Protein AF-A0A7C8EU82-F1 (afdb_monomer_lite)

Radius of gyration: 69.03 Å; chains: 1; bounding box: 132×36×191 Å

Secondary structure (DSSP, 8-state):
--PPPPEEEEE-S-HHHHHHHHHHTTTSEEEEES-HHHHHHHHHHS--SEEEE-S----S----SS---PPPHHHHHHHHHHHHHHHHHHHHHTT-HHHHHHHHHHHHHHHHHHHHHHHHHHHHHHHHHHHHHHHHHHHHHHHHHHHHHHHHHHHHHHHHHHHHHHHHHHHHHHHHHHHHHHHHHHHHHHHHHHHHHHHHHHHHHHHHHHHHHHHHHHHHHHHHHHHHHHHHHHHHHHHHHHTS-TTHHHHHHHHHHHHHHHHHHHHHHHHHHHHHHHHHHHHHHHHHHHHHHHHHHHHHHHHHHHHHHHHHHHHHHHHHHHHHHHHHHHHHHHHHHHHHHHHHHHHHHHHHHHHHHHHHHHHHHHHHHHHHHHHHHHHHHHHHHHHHHHHHHH--

Foldseek 3Di:
DDDAFAEEEEADLDVVVVVVVCVVSVSHRYHYDPDVVVVVVCVVVDPGPYYHYDPDDPDDDDDPPPDPDDDDPVVVVVLVVVLVVVVVVVCVVVPPPPVVVVVVVVVVVVVVVVVVVVVVLVVVLVVLVVVLVVLVVVLVVLVVVLVVLVVVVVVVVVVVVVVVVVVVVVVVVVVVVVVVVVVVVVVVVVVVVVLVVVVVVLVVVVVVLVVVVVVVVVVVVVVVVVVVVVVVVLVVVLVVLVVPPDVSVVVNVVSVVVVVVVVVVVVVVVVVVVVVVVVSVVVVVVSVVVVVVSVVVVVVVVVVVVVVVVVVVVVVVVVVVVVVVVVVVVVVVVVVVVVSVVVVVVSVVSVVVSVVSVVVSVVSVVVSVVSVVVVVVVVVVVVVVVVVVSVVSVDD

Structure (mmCIF, N/CA/C/O backbone):
data_AF-A0A7C8EU82-F1
#
_entry.id   AF-A0A7C8EU82-F1
#
loop_
_atom_site.group_PDB
_atom_site.id
_atom_site.type_symbol
_atom_site.label_atom_id
_atom_site.label_alt_id
_atom_site.label_comp_id
_atom_site.label_asym_id
_atom_site.label_entity_id
_atom_site.label_seq_id
_atom_site.pdbx_PDB_ins_code
_atom_site.Cartn_x
_atom_site.Cartn_y
_atom_site.Cartn_z
_atom_site.occupancy
_atom_site.B_iso_or_equiv
_atom_site.auth_seq_id
_atom_site.auth_comp_id
_atom_site.auth_asym_id
_atom_site.auth_atom_id
_atom_site.pdbx_PDB_model_num
ATOM 1 N N . MET A 1 1 ? 72.448 6.304 -34.245 1.00 46.31 1 MET A N 1
ATOM 2 C CA . MET A 1 1 ? 72.894 6.790 -35.569 1.00 46.31 1 MET A CA 1
ATOM 3 C C . MET A 1 1 ? 71.709 7.477 -36.222 1.00 46.31 1 MET A C 1
ATOM 5 O O . MET A 1 1 ? 70.679 6.833 -36.361 1.00 46.31 1 MET A O 1
ATOM 9 N N . ALA A 1 2 ? 71.791 8.776 -36.516 1.00 56.09 2 ALA A N 1
ATOM 10 C CA . ALA A 1 2 ? 70.694 9.478 -37.178 1.00 56.09 2 ALA A CA 1
ATOM 11 C C . ALA A 1 2 ? 70.583 8.969 -38.623 1.00 56.09 2 ALA A C 1
ATOM 13 O O . ALA A 1 2 ? 71.522 9.115 -39.404 1.00 56.09 2 ALA A O 1
ATOM 14 N N . THR A 1 3 ? 69.473 8.317 -38.966 1.00 69.75 3 THR A N 1
ATOM 15 C CA . THR A 1 3 ? 69.197 7.878 -40.338 1.00 69.75 3 THR A CA 1
ATOM 16 C C . THR A 1 3 ? 69.047 9.108 -41.225 1.00 69.75 3 THR A C 1
ATOM 18 O O . THR A 1 3 ? 68.186 9.954 -40.970 1.00 69.75 3 THR A O 1
ATOM 21 N N . LYS A 1 4 ? 69.901 9.226 -42.247 1.00 81.94 4 LYS A N 1
ATOM 22 C CA . LYS A 1 4 ? 69.849 10.307 -43.238 1.00 81.94 4 LYS A CA 1
ATOM 23 C C . LYS A 1 4 ? 68.457 10.315 -43.881 1.00 81.94 4 LYS A C 1
ATOM 25 O O . LYS A 1 4 ? 68.025 9.289 -44.402 1.00 81.94 4 LYS A O 1
ATOM 30 N N . ARG A 1 5 ? 67.740 11.442 -43.808 1.00 88.38 5 ARG A N 1
ATOM 31 C CA . ARG A 1 5 ? 66.439 11.584 -44.477 1.00 88.38 5 ARG A CA 1
ATOM 32 C C . ARG A 1 5 ? 66.660 11.545 -45.987 1.00 88.38 5 ARG A C 1
ATOM 34 O O . ARG A 1 5 ? 67.552 12.229 -46.484 1.00 88.38 5 ARG A O 1
ATOM 41 N N . GLN A 1 6 ? 65.877 10.723 -46.680 1.00 94.69 6 GLN A N 1
ATOM 42 C CA . GLN A 1 6 ? 65.916 10.641 -48.139 1.00 94.69 6 GLN A CA 1
ATOM 43 C C . GLN A 1 6 ? 65.420 11.965 -48.732 1.00 94.69 6 GLN A C 1
ATOM 45 O O . GLN A 1 6 ? 64.447 12.539 -48.229 1.00 94.69 6 GLN A O 1
ATOM 50 N N . LYS A 1 7 ? 66.113 12.445 -49.765 1.00 95.00 7 LYS A N 1
ATOM 51 C CA . LYS A 1 7 ? 65.847 13.704 -50.460 1.00 95.00 7 LYS A CA 1
ATOM 52 C C . LYS A 1 7 ? 64.912 13.473 -51.640 1.00 95.00 7 LYS A C 1
ATOM 54 O O . LYS A 1 7 ? 65.220 12.671 -52.520 1.00 95.00 7 LYS A O 1
ATOM 59 N N . ILE A 1 8 ? 63.804 14.203 -51.692 1.00 94.12 8 ILE A N 1
ATOM 60 C CA . ILE A 1 8 ? 62.806 14.113 -52.762 1.00 94.12 8 ILE A CA 1
ATOM 61 C C . ILE A 1 8 ? 62.670 15.475 -53.443 1.00 94.12 8 ILE A C 1
ATOM 63 O O . ILE A 1 8 ? 62.454 16.478 -52.768 1.00 94.12 8 ILE A O 1
ATOM 67 N N . LEU A 1 9 ? 62.752 15.510 -54.773 1.00 93.38 9 LEU A N 1
ATOM 68 C CA . LEU A 1 9 ? 62.443 16.695 -55.576 1.00 93.38 9 LEU A CA 1
ATOM 69 C C . LEU A 1 9 ? 61.036 16.568 -56.161 1.00 93.38 9 LEU A C 1
ATOM 71 O O . LEU A 1 9 ? 60.733 15.564 -56.796 1.00 93.38 9 LEU A O 1
ATOM 75 N N . ILE A 1 10 ? 60.190 17.579 -55.982 1.00 93.12 10 ILE A N 1
ATOM 76 C CA . ILE A 1 10 ? 58.861 17.659 -56.601 1.00 93.12 10 ILE A CA 1
ATOM 77 C C . ILE A 1 10 ? 58.843 18.823 -57.590 1.00 93.12 10 ILE A C 1
ATOM 79 O O . ILE A 1 10 ? 59.092 19.960 -57.195 1.00 93.12 10 ILE A O 1
ATOM 83 N N . ALA A 1 11 ? 58.529 18.548 -58.851 1.00 90.38 11 ALA A N 1
ATOM 84 C CA . ALA A 1 11 ? 58.370 19.539 -59.907 1.00 90.38 11 ALA A CA 1
ATOM 85 C C . ALA A 1 11 ? 56.926 19.535 -60.420 1.00 90.38 11 ALA A C 1
ATOM 87 O O . ALA A 1 11 ? 56.568 18.691 -61.237 1.00 90.38 11 ALA A O 1
ATOM 88 N N . ASP A 1 12 ? 56.087 20.437 -59.920 1.00 89.00 12 ASP A N 1
ATOM 89 C CA . ASP A 1 12 ? 54.677 20.553 -60.321 1.00 89.00 12 ASP A CA 1
ATOM 90 C C . ASP A 1 12 ? 54.283 22.036 -60.265 1.00 89.00 12 ASP A C 1
ATOM 92 O O . ASP A 1 12 ? 54.701 22.755 -59.357 1.00 89.00 12 ASP A O 1
ATOM 96 N N . ASN A 1 13 ? 53.531 22.530 -61.248 1.00 87.00 13 ASN A N 1
ATOM 97 C CA . ASN A 1 13 ? 53.173 23.950 -61.306 1.00 87.00 13 ASN A CA 1
ATOM 98 C C . ASN A 1 13 ? 51.888 24.277 -60.522 1.00 87.00 13 ASN A C 1
ATOM 100 O O . ASN A 1 13 ? 51.498 25.445 -60.439 1.00 87.00 13 ASN A O 1
ATOM 104 N N . ARG A 1 14 ? 51.246 23.271 -59.912 1.00 87.94 14 ARG A N 1
ATOM 105 C CA . ARG A 1 14 ? 50.005 23.410 -59.150 1.00 87.94 14 ARG A CA 1
ATOM 106 C C . ARG A 1 14 ? 50.288 23.427 -57.638 1.00 87.94 14 ARG A C 1
ATOM 108 O O . ARG A 1 14 ? 50.715 22.423 -57.056 1.00 87.94 14 ARG A O 1
ATOM 115 N N . PRO A 1 15 ? 50.060 24.566 -56.955 1.00 86.81 15 PRO A N 1
ATOM 116 C CA . PRO A 1 15 ? 50.438 24.737 -55.551 1.00 86.81 15 PRO A CA 1
ATOM 117 C C . PRO A 1 15 ? 49.634 23.858 -54.579 1.00 86.81 15 PRO A C 1
ATOM 119 O O . PRO A 1 15 ? 50.146 23.497 -53.519 1.00 86.81 15 PRO A O 1
ATOM 122 N N . ASP A 1 16 ? 48.402 23.480 -54.929 1.00 86.06 16 ASP A N 1
ATOM 123 C CA . ASP A 1 16 ? 47.558 22.552 -54.168 1.00 86.06 16 ASP A CA 1
ATOM 124 C C . ASP A 1 16 ? 48.150 21.135 -54.144 1.00 86.06 16 ASP A C 1
ATOM 126 O O . ASP A 1 16 ? 48.227 20.513 -53.080 1.00 86.06 16 ASP A O 1
ATOM 130 N N . VAL A 1 17 ? 48.659 20.660 -55.284 1.00 85.00 17 VAL A N 1
ATOM 131 C CA . VAL A 1 17 ? 49.322 19.352 -55.396 1.00 85.00 17 VAL A CA 1
ATOM 132 C C . VAL A 1 17 ? 50.650 19.343 -54.655 1.00 85.00 17 VAL A C 1
ATOM 134 O O . VAL A 1 17 ? 50.905 18.419 -53.878 1.00 85.00 17 VAL A O 1
ATOM 137 N N . ILE A 1 18 ? 51.461 20.397 -54.799 1.00 91.88 18 ILE A N 1
ATOM 138 C CA . ILE A 1 18 ? 52.677 20.566 -53.990 1.00 91.88 18 ILE A CA 1
ATOM 139 C C . ILE A 1 18 ? 52.339 20.523 -52.492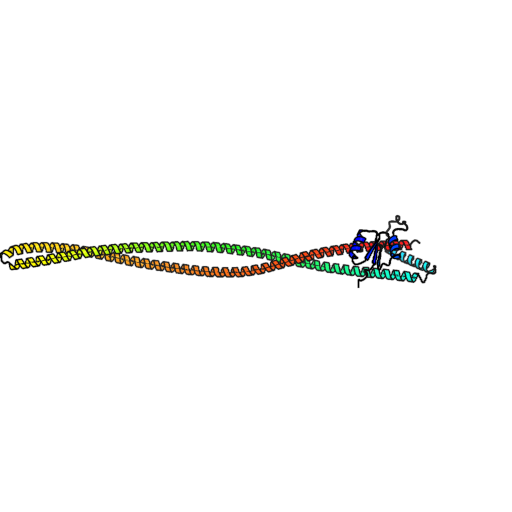 1.00 91.88 18 ILE A C 1
ATOM 141 O O . ILE A 1 18 ? 53.033 19.854 -51.723 1.00 91.88 18 ILE A O 1
ATOM 145 N N . GLY A 1 19 ? 51.274 21.209 -52.063 1.00 88.12 19 GLY A N 1
ATOM 146 C CA . GLY A 1 19 ? 50.834 21.237 -50.667 1.00 88.12 19 GLY A CA 1
ATOM 147 C C . GLY A 1 19 ? 50.430 19.859 -50.137 1.00 88.12 19 GLY A C 1
ATOM 148 O O . GLY A 1 19 ? 50.889 19.448 -49.065 1.00 88.12 19 GLY A O 1
ATOM 149 N N . ALA A 1 20 ? 49.622 19.117 -50.898 1.00 88.31 20 ALA A N 1
ATOM 150 C CA . ALA A 1 20 ? 49.201 17.764 -50.545 1.00 88.31 20 ALA A CA 1
ATOM 151 C C . ALA A 1 20 ? 50.394 16.795 -50.474 1.00 88.31 20 ALA A C 1
ATOM 153 O O . ALA A 1 20 ? 50.559 16.087 -49.475 1.00 88.31 20 ALA A O 1
ATOM 154 N N . LEU A 1 21 ? 51.276 16.818 -51.480 1.00 84.44 21 LEU A N 1
ATOM 155 C CA . LEU A 1 21 ? 52.457 15.957 -51.527 1.00 84.44 21 LEU A CA 1
ATOM 156 C C . LEU A 1 21 ? 53.451 16.278 -50.408 1.00 84.44 21 LEU A C 1
ATOM 158 O O . LEU A 1 21 ? 53.947 15.351 -49.772 1.00 84.44 21 LEU A O 1
ATOM 162 N N . LYS A 1 22 ? 53.692 17.557 -50.084 1.00 92.56 22 LYS A N 1
ATOM 163 C CA . LYS A 1 22 ? 54.517 17.942 -48.923 1.00 92.56 22 LYS A CA 1
ATOM 164 C C . LYS A 1 22 ? 53.968 17.378 -47.615 1.00 92.56 22 LYS A C 1
ATOM 166 O O . LYS A 1 22 ? 54.742 16.938 -46.769 1.00 92.56 22 LYS A O 1
ATOM 171 N N . LYS A 1 23 ? 52.642 17.374 -47.436 1.00 90.31 23 LYS A N 1
ATOM 172 C CA . LYS A 1 23 ? 52.003 16.838 -46.226 1.00 90.31 23 LYS A CA 1
ATOM 173 C C . LYS A 1 23 ? 52.177 15.319 -46.124 1.00 90.31 23 LYS A C 1
ATOM 175 O O . LYS A 1 23 ? 52.580 14.826 -45.070 1.00 90.31 23 LYS A O 1
ATOM 180 N N . ILE A 1 24 ? 51.935 14.598 -47.222 1.00 91.00 24 ILE A N 1
ATOM 181 C CA . ILE A 1 24 ? 52.096 13.135 -47.308 1.00 91.00 24 ILE A CA 1
ATOM 182 C C . ILE A 1 24 ? 53.568 12.731 -47.122 1.00 91.00 24 ILE A C 1
ATOM 184 O O . ILE A 1 24 ? 53.872 11.777 -46.408 1.00 91.00 24 ILE A O 1
ATOM 188 N N . LEU A 1 25 ? 54.493 13.488 -47.715 1.00 91.31 25 LEU A N 1
ATOM 189 C CA . LEU A 1 25 ? 55.934 13.223 -47.706 1.00 91.31 25 LEU A CA 1
ATOM 190 C C . LEU A 1 25 ? 56.682 13.956 -46.581 1.00 91.31 25 LEU A C 1
ATOM 192 O O . LEU A 1 25 ? 57.905 14.045 -46.615 1.00 91.31 25 LEU A O 1
ATOM 196 N N . SER A 1 26 ? 55.979 14.427 -45.547 1.00 93.44 26 SER A N 1
ATOM 197 C CA . SER A 1 26 ? 56.535 15.235 -44.443 1.00 93.44 26 SER A CA 1
ATOM 198 C C . SER A 1 26 ? 57.660 14.563 -43.637 1.00 93.44 26 SER A C 1
ATOM 200 O O . SER A 1 26 ? 58.399 15.230 -42.912 1.00 93.44 26 SER A O 1
ATOM 202 N N . ARG A 1 27 ? 57.822 13.242 -43.773 1.00 92.69 27 ARG A N 1
ATOM 203 C CA . ARG A 1 27 ? 58.920 12.461 -43.176 1.00 92.69 27 ARG A CA 1
ATOM 204 C C . ARG A 1 27 ? 60.232 12.489 -43.980 1.00 92.69 27 ARG A C 1
ATOM 206 O O . ARG A 1 27 ? 61.252 12.027 -43.469 1.00 92.69 27 ARG A O 1
ATOM 213 N N . TYR A 1 28 ? 60.209 13.011 -45.205 1.00 95.38 28 TYR A N 1
ATOM 214 C CA . TYR A 1 28 ? 61.350 13.118 -46.121 1.00 95.38 28 TYR A CA 1
ATOM 215 C C . TYR A 1 28 ? 61.882 14.556 -46.193 1.00 95.38 28 TYR A C 1
ATOM 217 O O . TYR A 1 28 ? 61.247 15.485 -45.695 1.00 95.38 28 TYR A O 1
ATOM 225 N N . ASP A 1 29 ? 63.061 14.743 -46.786 1.00 95.69 29 ASP A N 1
ATOM 226 C CA . ASP A 1 29 ? 63.602 16.072 -47.091 1.00 95.69 29 ASP A CA 1
ATOM 227 C C . ASP A 1 29 ? 63.128 16.487 -48.490 1.00 95.69 29 ASP A C 1
ATOM 229 O O . ASP A 1 29 ? 63.603 15.956 -49.492 1.00 95.69 29 ASP A O 1
ATOM 233 N N . VAL A 1 30 ? 62.101 17.337 -48.557 1.00 95.62 30 VAL A N 1
ATOM 234 C CA . VAL A 1 30 ? 61.355 17.607 -49.795 1.00 95.62 30 VAL A CA 1
ATOM 235 C C . VAL A 1 30 ? 61.688 18.994 -50.345 1.00 95.62 30 VAL A C 1
ATOM 237 O O . VAL A 1 30 ? 61.287 20.009 -49.771 1.00 95.62 30 VAL A O 1
ATOM 240 N N . THR A 1 31 ? 62.322 19.030 -51.515 1.00 96.88 31 THR A N 1
ATOM 241 C CA . THR A 1 31 ? 62.538 20.243 -52.315 1.00 96.88 31 THR A CA 1
ATOM 242 C C . THR A 1 31 ? 61.445 20.347 -53.367 1.00 96.88 31 THR A C 1
ATOM 244 O O . THR A 1 31 ? 61.112 19.358 -54.014 1.00 96.88 31 THR A O 1
ATOM 247 N N . THR A 1 32 ? 60.865 21.532 -53.558 1.00 95.31 32 THR A N 1
ATOM 248 C CA . THR A 1 32 ? 59.778 21.725 -54.529 1.00 95.31 32 THR A CA 1
ATOM 249 C C . THR A 1 32 ? 60.057 22.889 -55.449 1.00 95.31 32 THR A C 1
ATOM 251 O O . THR A 1 32 ? 60.402 23.964 -54.964 1.00 95.31 32 THR A O 1
ATOM 254 N N . VAL A 1 33 ? 59.831 22.691 -56.740 1.00 94.44 33 VAL A N 1
ATOM 255 C CA . VAL A 1 33 ? 59.974 23.705 -57.783 1.00 94.44 33 VAL A CA 1
ATOM 256 C C . VAL A 1 33 ? 58.750 23.695 -58.688 1.00 94.44 33 VAL A C 1
ATOM 258 O O . VAL A 1 33 ? 58.125 22.656 -58.880 1.00 94.44 33 VAL A O 1
ATOM 261 N N . ALA A 1 34 ? 58.390 24.860 -59.219 1.00 86.25 34 ALA A N 1
ATOM 262 C CA . ALA A 1 34 ? 57.261 24.990 -60.141 1.00 86.25 34 ALA A CA 1
ATOM 263 C C . ALA A 1 34 ? 57.693 24.931 -61.616 1.00 86.25 34 ALA A C 1
ATOM 265 O O . ALA A 1 34 ? 56.876 24.619 -62.479 1.00 86.25 34 ALA A O 1
ATOM 266 N N . ASP A 1 35 ? 58.967 25.219 -61.903 1.00 80.62 35 ASP A N 1
ATOM 267 C CA . ASP A 1 35 ? 59.529 25.221 -63.253 1.00 80.62 35 ASP A CA 1
ATOM 268 C C . ASP A 1 35 ? 60.277 23.900 -63.544 1.00 80.62 35 ASP A C 1
ATOM 270 O O . ASP A 1 35 ? 61.235 23.563 -62.835 1.00 80.62 35 ASP A O 1
ATOM 274 N N . PRO A 1 36 ? 59.890 23.140 -64.586 1.00 76.56 36 PRO A N 1
ATOM 275 C CA . PRO A 1 36 ? 60.590 21.919 -64.980 1.00 76.56 36 PRO A CA 1
ATOM 276 C C . PRO A 1 36 ? 62.050 22.150 -65.408 1.00 76.56 36 PRO A C 1
ATOM 278 O O . PRO A 1 36 ? 62.880 21.256 -65.221 1.00 76.56 36 PRO A O 1
ATOM 281 N N . HIS A 1 37 ? 62.413 23.330 -65.924 1.00 77.50 37 HIS A N 1
ATOM 282 C CA . HIS A 1 37 ? 63.813 23.639 -66.243 1.00 77.50 37 HIS A CA 1
ATOM 283 C C . HIS A 1 37 ? 64.654 23.803 -64.976 1.00 77.50 37 HIS A C 1
ATOM 285 O O . HIS A 1 37 ? 65.788 23.320 -64.902 1.00 77.50 37 HIS A O 1
ATOM 291 N N . GLU A 1 38 ? 64.083 24.431 -63.951 1.00 81.25 38 GLU A N 1
ATOM 292 C CA . GLU A 1 38 ? 64.711 24.530 -62.640 1.00 81.25 38 GLU A CA 1
ATOM 293 C C . GLU A 1 38 ? 64.829 23.155 -61.973 1.00 81.25 38 GLU A C 1
ATOM 295 O O . GLU A 1 38 ? 65.877 22.845 -61.406 1.00 81.25 38 GLU A O 1
ATOM 300 N N . ALA A 1 39 ? 63.818 22.294 -62.116 1.00 84.50 39 ALA A N 1
ATOM 301 C CA . ALA A 1 39 ? 63.864 20.916 -61.630 1.00 84.50 39 ALA A CA 1
ATOM 302 C C . ALA A 1 39 ? 65.009 20.115 -62.254 1.00 84.50 39 ALA A C 1
ATOM 304 O O . ALA A 1 39 ? 65.775 19.475 -61.535 1.00 84.50 39 ALA A O 1
ATOM 305 N N . ALA A 1 40 ? 65.162 20.184 -63.580 1.00 75.19 40 ALA A N 1
ATOM 306 C CA . ALA A 1 40 ? 66.249 19.518 -64.290 1.00 75.19 40 ALA A CA 1
ATOM 307 C C . ALA A 1 40 ? 67.622 20.056 -63.856 1.00 75.19 40 ALA A C 1
ATOM 309 O O . ALA A 1 40 ? 68.556 19.282 -63.637 1.00 75.19 40 ALA A O 1
ATOM 310 N N . ARG A 1 41 ? 67.738 21.377 -63.664 1.00 83.56 41 ARG A N 1
ATOM 311 C CA . ARG A 1 41 ? 68.961 22.011 -63.157 1.00 83.56 41 ARG A CA 1
ATOM 312 C C . ARG A 1 41 ? 69.297 21.541 -61.739 1.00 83.56 41 ARG A C 1
ATOM 314 O O . ARG A 1 41 ? 70.448 21.200 -61.485 1.00 83.56 41 ARG A O 1
ATOM 321 N N . LEU A 1 42 ? 68.322 21.501 -60.830 1.00 84.06 42 LEU A N 1
ATOM 322 C CA . LEU A 1 42 ? 68.521 21.045 -59.450 1.00 84.06 42 LEU A CA 1
ATOM 323 C C . LEU A 1 42 ? 68.856 19.557 -59.384 1.00 84.06 42 LEU A C 1
ATOM 325 O O . LEU A 1 42 ? 69.777 19.186 -58.666 1.00 84.06 42 LEU A O 1
ATOM 329 N N . ALA A 1 43 ? 68.176 18.718 -60.167 1.00 79.69 43 ALA A N 1
ATOM 330 C CA . ALA A 1 43 ? 68.469 17.288 -60.247 1.00 79.69 43 ALA A CA 1
ATOM 331 C C . ALA A 1 43 ? 69.879 16.995 -60.793 1.00 79.69 43 ALA A C 1
ATOM 333 O O . ALA A 1 43 ? 70.459 15.963 -60.471 1.00 79.69 43 ALA A O 1
ATOM 334 N N . ALA A 1 44 ? 70.443 17.900 -61.602 1.00 80.62 44 ALA A N 1
ATOM 335 C CA . ALA A 1 44 ? 71.824 17.810 -62.073 1.00 80.62 44 ALA A CA 1
ATOM 336 C C . ALA A 1 44 ? 72.856 18.355 -61.064 1.00 80.62 44 ALA A C 1
ATOM 338 O O . ALA A 1 44 ? 74.018 17.957 -61.108 1.00 80.62 44 ALA A O 1
ATOM 339 N N . GLN A 1 45 ? 72.459 19.280 -60.181 1.00 84.75 45 GLN A N 1
ATOM 340 C CA . GLN A 1 45 ? 73.342 19.918 -59.193 1.00 84.75 45 GLN A CA 1
ATOM 341 C C . GLN A 1 45 ? 73.371 19.184 -57.846 1.00 84.75 45 GLN A C 1
ATOM 343 O O . GLN A 1 45 ? 74.390 19.204 -57.156 1.00 84.75 45 GLN A O 1
ATOM 348 N N . GLU A 1 46 ? 72.274 18.528 -57.475 1.00 89.69 46 GLU A N 1
ATOM 349 C CA . GLU A 1 46 ? 72.119 17.805 -56.217 1.00 89.69 46 GLU A CA 1
ATOM 350 C C . GLU A 1 46 ? 71.664 16.361 -56.450 1.00 89.69 46 GLU A C 1
ATOM 352 O O . GLU A 1 46 ? 70.863 16.071 -57.333 1.00 89.69 46 GLU A O 1
ATOM 357 N N . ALA A 1 47 ? 72.134 15.442 -55.603 1.00 85.31 47 ALA A N 1
ATOM 358 C CA . ALA A 1 47 ? 71.660 14.062 -55.608 1.00 85.31 47 ALA A CA 1
ATOM 359 C C . ALA A 1 47 ? 70.332 13.951 -54.838 1.00 85.31 47 ALA A C 1
ATOM 361 O O . ALA A 1 47 ? 70.316 14.045 -53.605 1.00 85.31 47 ALA A O 1
ATOM 362 N N . PHE A 1 48 ? 69.238 13.733 -55.569 1.00 90.44 48 PHE A N 1
ATOM 363 C CA . PHE A 1 48 ? 67.930 13.368 -55.021 1.00 90.44 48 PHE A CA 1
ATOM 364 C C . PHE A 1 48 ? 67.721 11.853 -55.109 1.00 90.44 48 PHE A C 1
ATOM 366 O O . PHE A 1 48 ? 68.080 11.232 -56.106 1.00 90.44 48 PHE A O 1
ATOM 373 N N . ASP A 1 49 ? 67.112 11.264 -54.080 1.00 88.38 49 ASP A N 1
ATOM 374 C CA . ASP A 1 49 ? 66.776 9.836 -54.048 1.00 88.38 49 ASP A CA 1
ATOM 375 C C . ASP A 1 49 ? 65.525 9.529 -54.894 1.00 88.38 49 ASP A C 1
ATOM 377 O O . ASP A 1 49 ? 65.349 8.410 -55.374 1.00 88.38 49 ASP A O 1
ATOM 381 N N . LEU A 1 50 ? 64.648 10.524 -55.081 1.00 79.38 50 LEU A N 1
ATOM 382 C CA . LEU A 1 50 ? 63.433 10.429 -55.888 1.00 79.38 50 LEU A CA 1
ATOM 383 C C . LEU A 1 50 ? 63.080 11.795 -56.493 1.00 79.38 50 LEU A C 1
ATOM 385 O O . LEU A 1 50 ? 63.079 12.805 -55.790 1.00 79.38 50 LEU A O 1
ATOM 389 N N . VAL A 1 51 ? 62.720 11.819 -57.778 1.00 83.56 51 VAL A N 1
ATOM 390 C CA . VAL A 1 51 ? 62.194 13.012 -58.456 1.00 83.56 51 VAL A CA 1
ATOM 391 C C . VAL A 1 51 ? 60.764 12.733 -58.919 1.00 83.56 51 VAL A C 1
ATOM 393 O O . VAL A 1 51 ? 60.522 11.813 -59.696 1.00 83.56 51 VAL A O 1
ATOM 396 N N . ILE A 1 52 ? 59.814 13.526 -58.431 1.00 82.88 52 ILE A N 1
ATOM 397 C CA . ILE A 1 52 ? 58.392 13.479 -58.774 1.00 82.88 52 ILE A CA 1
ATOM 398 C C . ILE A 1 52 ? 58.119 14.684 -59.672 1.00 82.88 52 ILE A C 1
ATOM 400 O O . ILE A 1 52 ? 58.149 15.811 -59.195 1.00 82.88 52 ILE A O 1
ATOM 404 N N . THR A 1 53 ? 57.878 14.476 -60.965 1.00 84.19 53 THR A N 1
ATOM 405 C CA . THR A 1 53 ? 57.591 15.577 -61.902 1.00 84.19 53 THR A CA 1
ATOM 406 C C . THR A 1 53 ? 56.193 15.448 -62.491 1.00 84.19 53 THR A C 1
ATOM 408 O O . THR A 1 53 ? 55.711 14.339 -62.734 1.00 84.19 53 THR A O 1
ATOM 411 N N . GLU A 1 54 ? 55.531 16.576 -62.734 1.00 78.56 54 GLU A N 1
ATOM 412 C CA . GLU A 1 54 ? 54.352 16.617 -63.582 1.00 78.56 54 GLU A CA 1
ATOM 413 C C . GLU A 1 54 ? 54.785 16.405 -65.038 1.00 78.56 54 GLU A C 1
ATOM 415 O O . GLU A 1 54 ? 55.535 17.189 -65.608 1.00 78.56 54 GLU A O 1
ATOM 420 N N . TYR A 1 55 ? 54.309 15.319 -65.648 1.00 48.78 55 TYR A N 1
ATOM 421 C CA . TYR A 1 55 ? 54.747 14.838 -66.964 1.00 48.78 55 TYR A CA 1
ATOM 422 C C . TYR A 1 55 ? 54.307 15.737 -68.154 1.00 48.78 55 TYR A C 1
ATOM 424 O O . TYR A 1 55 ? 54.350 15.324 -69.306 1.00 48.78 55 TYR A O 1
ATOM 432 N N . VAL A 1 56 ? 53.879 16.984 -67.932 1.00 44.50 56 VAL A N 1
ATOM 433 C CA . VAL A 1 56 ? 53.510 17.906 -69.021 1.00 44.50 56 VAL A CA 1
ATOM 434 C C . VAL A 1 56 ? 54.508 19.058 -69.072 1.00 44.50 56 VAL A C 1
ATOM 436 O O . VAL A 1 56 ? 54.426 19.988 -68.279 1.00 44.50 56 VAL A O 1
ATOM 439 N N . ILE A 1 57 ? 55.423 19.008 -70.044 1.00 35.41 57 ILE A N 1
ATOM 440 C CA . ILE A 1 57 ? 56.232 20.152 -70.489 1.00 35.41 57 ILE A CA 1
ATOM 441 C C . ILE A 1 57 ? 55.501 20.770 -71.697 1.00 35.41 57 ILE A C 1
ATOM 443 O O . ILE A 1 57 ? 55.520 20.177 -72.777 1.00 35.41 57 ILE A O 1
ATOM 447 N N . PRO A 1 58 ? 54.805 21.916 -71.561 1.00 37.00 58 PRO A N 1
ATOM 448 C CA . PRO A 1 58 ? 54.104 22.548 -72.669 1.00 37.00 58 PRO A CA 1
ATOM 449 C C . PRO A 1 58 ? 55.037 23.531 -73.381 1.00 37.00 58 PRO A C 1
ATOM 451 O O . PRO A 1 58 ? 55.044 24.716 -73.058 1.00 37.00 58 PRO A O 1
ATOM 454 N N . SER A 1 59 ? 55.828 23.065 -74.349 1.00 33.66 59 SER A N 1
ATOM 455 C CA . SER A 1 59 ? 56.614 23.991 -75.180 1.00 33.66 59 SER A CA 1
ATOM 456 C C . SER A 1 59 ? 57.182 23.397 -76.473 1.00 33.66 59 SER A C 1
ATOM 458 O O . SER A 1 59 ? 58.311 23.717 -76.810 1.00 33.66 59 SER A O 1
ATOM 460 N N . VAL A 1 60 ? 56.417 22.627 -77.267 1.00 34.75 60 VAL A N 1
ATOM 461 C CA . VAL A 1 60 ? 56.648 22.587 -78.733 1.00 34.75 60 VAL A CA 1
ATOM 462 C C . VAL A 1 60 ? 55.359 22.280 -79.522 1.00 34.75 60 VAL A C 1
ATOM 464 O O . VAL A 1 60 ? 54.759 21.225 -79.370 1.00 34.75 60 VAL A O 1
ATOM 467 N N . SER A 1 61 ? 55.016 23.224 -80.407 1.00 30.97 61 SER A N 1
ATOM 468 C CA . SER A 1 61 ? 54.127 23.175 -81.582 1.00 30.97 61 SER A CA 1
ATOM 469 C C . SER A 1 61 ? 52.608 23.015 -81.401 1.00 30.97 61 SER A C 1
ATOM 471 O O . SER A 1 61 ? 52.067 21.935 -81.172 1.00 30.97 61 SER A O 1
ATOM 473 N N . GLY A 1 62 ? 51.899 24.127 -81.624 1.00 35.53 62 GLY A N 1
ATOM 474 C CA . GLY A 1 62 ? 50.478 24.132 -81.945 1.00 35.53 62 GLY A CA 1
ATOM 475 C C . GLY A 1 62 ? 50.254 23.843 -83.426 1.00 35.53 62 GLY A C 1
ATOM 476 O O . GLY A 1 62 ? 50.811 24.544 -84.261 1.00 35.53 62 GLY A O 1
ATOM 477 N N . ILE A 1 63 ? 49.420 22.848 -83.748 1.00 31.59 63 ILE A N 1
ATOM 478 C CA . ILE A 1 63 ? 48.832 22.702 -85.093 1.00 31.59 63 ILE A CA 1
ATOM 479 C C . ILE A 1 63 ? 47.520 21.893 -85.153 1.00 31.59 63 ILE A C 1
ATOM 481 O O . ILE A 1 63 ? 47.055 21.578 -86.235 1.00 31.59 63 ILE A O 1
ATOM 485 N N . GLU A 1 64 ? 46.811 21.617 -84.052 1.00 35.47 64 GLU A N 1
ATOM 486 C CA . GLU A 1 64 ? 45.578 20.800 -84.148 1.00 35.47 64 GLU A CA 1
ATOM 487 C C . GLU A 1 64 ? 44.343 21.433 -83.517 1.00 35.47 64 GLU A C 1
ATOM 489 O O . GLU A 1 64 ? 43.660 20.851 -82.681 1.00 35.47 64 GLU A O 1
ATOM 494 N N . SER A 1 65 ? 44.026 22.636 -83.994 1.00 33.31 65 SER A N 1
ATOM 495 C CA . SER A 1 65 ? 42.719 23.268 -83.794 1.00 33.31 65 SER A CA 1
ATOM 496 C C . SER A 1 65 ? 41.753 23.067 -84.983 1.00 33.31 65 SER A C 1
ATOM 498 O O . SER A 1 65 ? 40.758 23.783 -85.051 1.00 33.31 65 SER A O 1
ATOM 500 N N . ILE A 1 66 ? 42.003 22.165 -85.951 1.00 34.09 66 ILE A N 1
ATOM 501 C CA . ILE A 1 66 ? 41.340 22.285 -87.274 1.00 34.09 66 ILE A CA 1
ATOM 502 C C . ILE A 1 66 ? 40.386 21.146 -87.684 1.00 34.09 66 ILE A C 1
ATOM 504 O O . ILE A 1 66 ? 39.521 21.386 -88.521 1.00 34.09 66 ILE A O 1
ATOM 508 N N . THR A 1 67 ? 40.393 19.948 -87.099 1.00 40.41 67 THR A N 1
ATOM 509 C CA . THR A 1 67 ? 39.510 18.872 -87.608 1.00 40.41 67 THR A CA 1
ATOM 510 C C . THR A 1 67 ? 38.796 18.121 -86.492 1.00 40.41 67 THR A C 1
ATOM 512 O O . THR A 1 67 ? 39.191 17.042 -86.070 1.00 40.41 67 THR A O 1
ATOM 515 N N . GLY A 1 68 ? 37.688 18.690 -86.014 1.00 36.25 68 GLY A N 1
ATOM 516 C CA . GLY A 1 68 ? 36.793 18.082 -85.023 1.00 36.25 68 GLY A CA 1
ATOM 517 C C . GLY A 1 68 ? 36.079 16.812 -85.510 1.00 36.25 68 GLY A C 1
ATOM 518 O O . GLY A 1 68 ? 34.860 16.811 -85.672 1.00 36.25 68 GLY A O 1
ATOM 519 N N . LYS A 1 69 ? 36.814 15.716 -85.715 1.00 36.69 69 LYS A N 1
ATOM 520 C CA . LYS A 1 69 ? 36.273 14.362 -85.884 1.00 36.69 69 LYS A CA 1
ATOM 521 C C . LYS A 1 69 ? 37.071 13.376 -85.038 1.00 36.69 69 LYS A C 1
ATOM 523 O O . LYS A 1 69 ? 38.281 13.260 -85.175 1.00 36.69 69 LYS A O 1
ATOM 528 N N . LYS A 1 70 ? 36.361 12.661 -84.166 1.00 40.66 70 LYS A N 1
ATOM 529 C CA . LYS A 1 70 ? 36.892 11.551 -83.370 1.00 40.66 70 LYS A CA 1
ATOM 530 C C . LYS A 1 70 ? 37.027 10.331 -84.302 1.00 40.66 70 LYS A C 1
ATOM 532 O O . LYS A 1 70 ? 36.004 9.951 -84.876 1.00 40.66 70 LYS A O 1
ATOM 537 N N . PRO A 1 71 ? 38.218 9.739 -84.496 1.00 43.34 71 PRO A N 1
ATOM 538 C CA . PRO A 1 71 ? 38.343 8.521 -85.290 1.00 43.34 71 PRO A CA 1
ATOM 539 C C . PRO A 1 71 ? 37.678 7.351 -84.555 1.00 43.34 71 PRO A C 1
ATOM 541 O O . PRO A 1 71 ? 37.675 7.291 -83.322 1.00 43.34 71 PRO A O 1
ATOM 544 N N . SER A 1 72 ? 37.064 6.446 -85.314 1.00 48.56 72 SER A N 1
ATOM 545 C CA . SER A 1 72 ? 36.435 5.241 -84.764 1.00 48.56 72 SER A CA 1
ATOM 546 C C . SER A 1 72 ? 37.504 4.217 -84.348 1.00 48.56 72 SER A C 1
ATOM 548 O O . SER A 1 72 ? 38.566 4.144 -84.966 1.00 48.56 72 SER A O 1
ATOM 550 N N . GLU A 1 73 ? 37.241 3.416 -83.306 1.00 51.34 73 GLU A N 1
ATOM 551 C CA . GLU A 1 73 ? 38.209 2.484 -82.681 1.00 51.34 73 GLU A CA 1
ATOM 552 C C . GLU A 1 73 ? 38.887 1.503 -83.665 1.00 51.34 73 GLU A C 1
ATOM 554 O O . GLU A 1 73 ? 39.981 1.011 -83.392 1.00 51.34 73 GLU A O 1
ATOM 559 N N . GLY A 1 74 ? 38.292 1.256 -84.839 1.00 49.56 74 GLY A N 1
ATOM 560 C CA . GLY A 1 74 ? 38.865 0.402 -85.886 1.00 49.56 74 GLY A CA 1
ATOM 561 C C . GLY A 1 74 ? 39.938 1.061 -86.767 1.00 49.56 74 GLY A C 1
ATOM 562 O O . GLY A 1 74 ? 40.785 0.353 -87.316 1.00 49.56 74 GLY A O 1
ATOM 563 N N . GLU A 1 75 ? 39.941 2.390 -86.899 1.00 50.47 75 GLU A N 1
ATOM 564 C CA . GLU A 1 75 ? 40.938 3.125 -87.699 1.00 50.47 75 GLU A CA 1
ATOM 565 C C . GLU A 1 75 ? 42.238 3.335 -86.909 1.00 50.47 75 GLU A C 1
ATOM 567 O O . GLU A 1 75 ? 43.321 3.099 -87.444 1.00 50.47 75 GLU A O 1
ATOM 572 N N . SER A 1 76 ? 42.136 3.598 -85.600 1.00 55.84 76 SER A N 1
ATOM 573 C CA . SER A 1 76 ? 43.290 3.797 -84.703 1.00 55.84 76 SER A CA 1
ATOM 574 C C . SER A 1 76 ? 44.210 2.569 -84.618 1.00 55.84 76 SER A C 1
ATOM 576 O O . SER A 1 76 ? 45.431 2.705 -84.563 1.00 55.84 76 SER A O 1
ATOM 578 N N . ALA A 1 77 ? 43.658 1.350 -84.675 1.00 53.50 77 ALA A N 1
ATOM 579 C CA . ALA A 1 77 ? 44.459 0.123 -84.641 1.00 53.50 77 ALA A CA 1
ATOM 580 C C . ALA A 1 77 ? 45.236 -0.129 -85.950 1.00 53.50 77 ALA A C 1
ATOM 582 O O . ALA A 1 77 ? 46.366 -0.623 -85.916 1.00 53.50 77 ALA A O 1
ATOM 583 N N . ARG A 1 78 ? 44.656 0.223 -87.109 1.00 54.09 78 ARG A N 1
ATOM 584 C CA . ARG A 1 78 ? 45.316 0.076 -88.421 1.00 54.09 78 ARG A CA 1
ATOM 585 C C . ARG A 1 78 ? 46.377 1.148 -88.642 1.00 54.09 78 ARG A C 1
ATOM 587 O O . ARG A 1 78 ? 47.449 0.838 -89.157 1.00 54.09 78 ARG A O 1
ATOM 594 N N . GLU A 1 79 ? 46.107 2.366 -88.190 1.00 54.28 79 GLU A N 1
ATOM 595 C CA . GLU A 1 79 ? 47.047 3.484 -88.245 1.00 54.28 79 GLU A CA 1
ATOM 596 C C . GLU A 1 79 ? 48.237 3.246 -87.296 1.00 54.28 79 GLU A C 1
ATOM 598 O O . GLU A 1 79 ? 49.385 3.326 -87.730 1.00 54.28 79 GLU A O 1
ATOM 603 N N . LYS A 1 80 ? 47.998 2.742 -86.070 1.00 51.31 80 LYS A N 1
ATOM 604 C CA . LYS A 1 80 ? 49.059 2.266 -85.153 1.00 51.31 80 LYS A CA 1
ATOM 605 C C . LYS A 1 80 ? 49.954 1.188 -85.761 1.00 51.31 80 LYS A C 1
ATOM 607 O O . LYS A 1 80 ? 51.172 1.237 -85.593 1.00 51.31 80 LYS A O 1
ATOM 612 N N . ALA A 1 81 ? 49.377 0.213 -86.466 1.00 56.16 81 ALA A N 1
ATOM 613 C CA . ALA A 1 81 ? 50.147 -0.863 -87.089 1.00 56.16 81 ALA A CA 1
ATOM 614 C C . ALA A 1 81 ? 50.991 -0.379 -88.284 1.00 56.16 81 ALA A C 1
ATOM 616 O O . ALA A 1 81 ? 52.093 -0.889 -88.497 1.00 56.16 81 ALA A O 1
ATOM 617 N N . SER A 1 82 ? 50.497 0.606 -89.043 1.00 52.16 82 SER A N 1
ATOM 618 C CA . SER A 1 82 ? 51.233 1.217 -90.158 1.00 52.16 82 SER A CA 1
ATOM 619 C C . SER A 1 82 ? 52.410 2.054 -89.656 1.00 52.16 82 SER A C 1
ATOM 621 O O . SER A 1 82 ? 53.537 1.892 -90.119 1.00 52.16 82 SER A O 1
ATOM 623 N N . ILE A 1 83 ? 52.172 2.854 -88.619 1.00 53.62 83 ILE A N 1
ATOM 624 C CA . ILE A 1 83 ? 53.165 3.747 -88.025 1.00 53.62 83 ILE A CA 1
ATOM 625 C C . ILE A 1 83 ? 54.294 2.959 -87.330 1.00 53.62 83 ILE A C 1
ATOM 627 O O . ILE A 1 83 ? 55.475 3.248 -87.523 1.00 53.62 83 ILE A O 1
ATOM 631 N N . LEU A 1 84 ? 53.973 1.878 -86.603 1.00 51.22 84 LEU A N 1
ATOM 632 C CA . LEU A 1 84 ? 54.983 0.982 -86.013 1.00 51.22 84 LEU A CA 1
ATOM 633 C C . LEU A 1 84 ? 55.863 0.288 -87.067 1.00 51.22 84 LEU A C 1
ATOM 635 O O . LEU A 1 84 ? 57.001 -0.088 -86.776 1.00 51.22 84 LEU A O 1
ATOM 639 N N . LYS A 1 85 ? 55.357 0.103 -88.292 1.00 60.00 85 LYS A N 1
ATOM 640 C CA . LYS A 1 85 ? 56.103 -0.508 -89.399 1.00 60.00 85 LYS A CA 1
ATOM 641 C C . LYS A 1 85 ? 57.090 0.480 -90.032 1.00 60.00 85 LYS A C 1
ATOM 643 O O . LYS A 1 85 ? 58.215 0.084 -90.342 1.00 60.00 85 LYS A O 1
ATOM 648 N N . GLU A 1 86 ? 56.709 1.746 -90.175 1.00 56.25 86 GLU A N 1
ATOM 649 C CA . GLU A 1 86 ? 57.594 2.811 -90.673 1.00 56.25 86 GLU A CA 1
ATOM 650 C C . GLU A 1 86 ? 58.697 3.153 -89.666 1.00 56.25 86 GLU A C 1
ATOM 652 O O . GLU A 1 86 ? 59.874 3.195 -90.028 1.00 56.25 86 GLU A O 1
ATOM 657 N N . PHE A 1 87 ? 58.368 3.235 -88.376 1.00 48.44 87 PHE A N 1
ATOM 658 C CA . PHE A 1 87 ? 59.346 3.513 -87.318 1.00 48.44 87 PHE A CA 1
ATOM 659 C C . PHE A 1 87 ? 60.446 2.438 -87.225 1.00 48.44 87 PHE A C 1
ATOM 661 O O . PHE A 1 87 ? 61.636 2.729 -87.083 1.00 48.44 87 PHE A O 1
ATOM 668 N N . ARG A 1 88 ? 60.059 1.166 -87.399 1.00 53.47 88 ARG A N 1
ATOM 669 C CA . ARG A 1 88 ? 60.978 0.015 -87.424 1.00 53.47 88 ARG A CA 1
ATOM 670 C C . ARG A 1 88 ? 61.899 0.016 -88.657 1.00 53.47 88 ARG A C 1
ATOM 672 O O . ARG A 1 88 ? 62.931 -0.655 -88.646 1.00 53.47 88 ARG A O 1
ATOM 679 N N . THR A 1 89 ? 61.534 0.759 -89.702 1.00 56.53 89 THR A N 1
ATOM 680 C CA . THR A 1 89 ? 62.320 0.918 -90.933 1.00 56.53 89 THR A CA 1
ATOM 681 C C . THR A 1 89 ? 63.362 2.031 -90.764 1.00 56.53 89 THR A C 1
ATOM 683 O O . THR A 1 89 ? 64.546 1.788 -90.985 1.00 56.53 89 THR A O 1
ATOM 686 N N . ILE A 1 90 ? 62.972 3.184 -90.211 1.00 55.75 90 ILE A N 1
ATOM 687 C CA . ILE A 1 90 ? 63.858 4.347 -89.994 1.00 55.75 90 ILE A CA 1
ATOM 688 C C . ILE A 1 90 ? 64.990 4.048 -88.988 1.00 55.75 90 ILE A C 1
ATOM 690 O O . ILE A 1 90 ? 66.140 4.453 -89.180 1.00 55.75 90 ILE A O 1
ATOM 694 N N . ILE A 1 91 ? 64.708 3.273 -87.936 1.00 50.03 91 ILE A N 1
ATOM 695 C CA . ILE A 1 91 ? 65.713 2.850 -86.941 1.00 50.03 91 ILE A CA 1
ATOM 696 C C . ILE A 1 91 ? 66.754 1.885 -87.533 1.00 50.03 91 ILE A C 1
ATOM 698 O O . ILE A 1 91 ? 67.925 1.915 -87.146 1.00 50.03 91 ILE A O 1
ATOM 702 N N . LYS A 1 92 ? 66.351 1.030 -88.484 1.00 53.62 92 LYS A N 1
ATOM 703 C CA . LYS A 1 92 ? 67.281 0.129 -89.183 1.00 53.62 92 LYS A CA 1
ATOM 704 C C . LYS A 1 92 ? 68.213 0.888 -90.127 1.00 53.62 92 LYS A C 1
ATOM 706 O O . LYS A 1 92 ? 69.356 0.472 -90.294 1.00 53.62 92 LYS A O 1
ATOM 711 N N . GLU A 1 93 ? 67.748 1.990 -90.707 1.00 50.03 93 GLU A N 1
ATOM 712 C CA . GLU A 1 93 ? 68.503 2.783 -91.685 1.00 50.03 93 GLU A CA 1
ATOM 713 C C . GLU A 1 93 ? 69.509 3.757 -91.046 1.00 50.03 93 GLU A C 1
ATOM 715 O O . GLU A 1 93 ? 70.508 4.105 -91.668 1.00 50.03 93 GLU A O 1
ATOM 720 N N . THR A 1 94 ? 69.319 4.144 -89.782 1.00 49.56 94 THR A N 1
ATOM 721 C CA . THR A 1 94 ? 70.170 5.128 -89.077 1.00 49.56 94 THR A CA 1
ATOM 722 C C . THR A 1 94 ? 71.322 4.518 -88.260 1.00 49.56 94 THR A C 1
ATOM 724 O O . THR A 1 94 ? 72.014 5.226 -87.531 1.00 49.56 94 THR A O 1
ATOM 727 N N . GLY A 1 95 ? 71.586 3.213 -88.397 1.00 47.00 95 GLY A N 1
ATOM 728 C CA . GLY A 1 95 ? 72.801 2.569 -87.866 1.00 47.00 95 GLY A CA 1
ATOM 729 C C . GLY A 1 95 ? 72.884 2.445 -86.335 1.00 47.00 95 GLY A C 1
ATOM 730 O O . GLY A 1 95 ? 73.957 2.180 -85.799 1.00 47.00 95 GLY A O 1
ATOM 731 N N . GLY A 1 96 ? 71.771 2.615 -85.616 1.00 49.31 96 GLY A N 1
ATOM 732 C CA . GLY A 1 96 ? 71.707 2.621 -84.148 1.00 49.31 96 GLY A CA 1
ATOM 733 C C . GLY A 1 96 ? 71.075 1.368 -83.535 1.00 49.31 96 GLY A C 1
ATOM 734 O O . GLY A 1 96 ? 70.184 1.488 -82.695 1.00 49.31 96 GLY A O 1
ATOM 735 N N . ALA A 1 97 ? 71.497 0.169 -83.944 1.00 49.50 97 ALA A N 1
ATOM 736 C CA . ALA A 1 97 ? 70.900 -1.085 -83.465 1.00 49.50 97 ALA A CA 1
ATOM 737 C C . ALA A 1 97 ? 71.115 -1.346 -81.954 1.00 49.50 97 ALA A C 1
ATOM 739 O O . ALA A 1 97 ? 70.263 -1.948 -81.311 1.00 49.50 97 ALA A O 1
ATOM 740 N N . GLU A 1 98 ? 72.210 -0.858 -81.354 1.00 48.47 98 GLU A N 1
ATOM 741 C CA . GLU A 1 98 ? 72.498 -1.086 -79.922 1.00 48.47 98 GLU A CA 1
ATOM 742 C C . GLU A 1 98 ? 71.801 -0.096 -78.972 1.00 48.47 98 GLU A C 1
ATOM 744 O O . GLU A 1 98 ? 71.502 -0.443 -77.832 1.00 48.47 98 GLU A O 1
ATOM 749 N N . LYS A 1 99 ? 71.492 1.132 -79.415 1.00 49.25 99 LYS A N 1
ATOM 750 C CA . LYS A 1 99 ? 70.818 2.132 -78.560 1.00 49.25 99 LYS A CA 1
ATOM 751 C C . LYS A 1 99 ? 69.301 1.956 -78.525 1.00 49.25 99 LYS A C 1
ATOM 753 O O . LYS A 1 99 ? 68.682 2.290 -77.522 1.00 49.25 99 LYS A O 1
ATOM 758 N N . THR A 1 100 ? 68.704 1.396 -79.569 1.00 50.19 100 THR A N 1
ATOM 759 C CA . THR A 1 100 ? 67.253 1.174 -79.649 1.00 50.19 100 THR A CA 1
ATOM 760 C C . THR A 1 100 ? 66.762 0.048 -78.747 1.00 50.19 100 THR A C 1
ATOM 762 O O . THR A 1 100 ? 65.741 0.226 -78.089 1.00 50.19 100 THR A O 1
ATOM 765 N N . ALA A 1 101 ? 67.554 -1.011 -78.557 1.00 53.00 101 ALA A N 1
ATOM 766 C CA . ALA A 1 101 ? 67.255 -2.060 -77.578 1.00 53.00 101 ALA A CA 1
ATOM 767 C C . ALA A 1 101 ? 67.218 -1.541 -76.120 1.00 53.00 101 ALA A C 1
ATOM 769 O O . ALA A 1 101 ? 66.423 -2.006 -75.306 1.00 53.00 101 ALA A O 1
ATOM 770 N N . SER A 1 102 ? 68.045 -0.542 -75.779 1.00 49.75 102 SER A N 1
ATOM 771 C CA . SER A 1 102 ? 68.080 0.054 -74.432 1.00 49.75 102 SER A CA 1
ATOM 772 C C . SER A 1 102 ? 66.872 0.955 -74.138 1.00 49.75 102 SER A C 1
ATOM 774 O O . SER A 1 102 ? 66.410 1.010 -72.996 1.00 49.75 102 SER A O 1
ATOM 776 N N . TYR A 1 103 ? 66.365 1.674 -75.143 1.00 50.44 103 TYR A N 1
ATOM 777 C CA . TYR A 1 103 ? 65.150 2.482 -75.008 1.00 50.44 103 TYR A CA 1
ATOM 778 C C . TYR A 1 103 ? 63.878 1.623 -75.080 1.00 50.44 103 TYR A C 1
ATOM 780 O O . TYR A 1 103 ? 62.950 1.868 -74.316 1.00 50.44 103 TYR A O 1
ATOM 788 N N . GLU A 1 104 ? 63.843 0.570 -75.907 1.00 54.69 104 GLU A N 1
ATOM 789 C CA . GLU A 1 104 ? 62.720 -0.384 -75.917 1.00 54.69 104 GLU A CA 1
ATOM 790 C C . GLU A 1 104 ? 62.575 -1.097 -74.569 1.00 54.69 104 GLU A C 1
ATOM 792 O O . GLU A 1 104 ? 61.476 -1.127 -74.019 1.00 54.69 104 GLU A O 1
ATOM 797 N N . ASN A 1 105 ? 63.673 -1.584 -73.978 1.00 57.50 105 ASN A N 1
ATOM 798 C CA . ASN A 1 105 ? 63.610 -2.257 -72.677 1.00 57.50 105 ASN A CA 1
ATOM 799 C C . ASN A 1 105 ? 63.127 -1.328 -71.549 1.00 57.50 105 ASN A C 1
ATOM 801 O O . ASN A 1 105 ? 62.327 -1.743 -70.718 1.00 57.50 105 ASN A O 1
ATOM 805 N N . THR A 1 106 ? 63.540 -0.056 -71.530 1.00 56.53 106 THR A N 1
ATOM 806 C CA . THR A 1 106 ? 63.108 0.891 -70.484 1.00 56.53 106 THR A CA 1
ATOM 807 C C . THR A 1 106 ? 61.655 1.344 -70.645 1.00 56.53 106 THR A C 1
ATOM 809 O O . THR A 1 106 ? 60.968 1.544 -69.641 1.00 56.53 106 THR A O 1
ATOM 812 N N . VAL A 1 107 ? 61.152 1.463 -71.879 1.00 55.31 107 VAL A N 1
ATOM 813 C CA . VAL A 1 107 ? 59.736 1.772 -72.137 1.00 55.31 107 VAL A CA 1
ATOM 814 C C . VAL A 1 107 ? 58.847 0.591 -71.755 1.00 55.31 107 VAL A C 1
ATOM 816 O O . VAL A 1 107 ? 57.870 0.798 -71.035 1.00 55.31 107 VAL A O 1
ATOM 819 N N . VAL A 1 108 ? 59.212 -0.633 -72.146 1.00 66.44 108 VAL A N 1
ATOM 820 C CA . VAL A 1 108 ? 58.479 -1.855 -71.775 1.00 66.44 108 VAL A CA 1
ATOM 821 C C . VAL A 1 108 ? 58.474 -2.050 -70.255 1.00 66.44 108 VAL A C 1
ATOM 823 O O . VAL A 1 108 ? 57.415 -2.292 -69.677 1.00 66.44 108 VAL A O 1
ATOM 826 N N . ASP A 1 109 ? 59.607 -1.832 -69.580 1.00 67.25 109 ASP A N 1
ATOM 827 C CA . ASP A 1 109 ? 59.683 -1.881 -68.114 1.00 67.25 109 ASP A CA 1
ATOM 828 C C . ASP A 1 109 ? 58.812 -0.804 -67.446 1.00 67.25 109 ASP A C 1
ATOM 830 O O . ASP A 1 109 ? 58.201 -1.046 -66.402 1.00 67.25 109 ASP A O 1
ATOM 834 N N . SER A 1 110 ? 58.734 0.398 -68.029 1.00 64.81 110 SER A N 1
ATOM 835 C CA . SER A 1 110 ? 57.882 1.474 -67.510 1.00 64.81 110 SER A CA 1
ATOM 836 C C . SER A 1 110 ? 56.390 1.174 -67.689 1.00 64.81 110 SER A C 1
ATOM 838 O O . SER A 1 110 ? 55.613 1.408 -66.762 1.00 64.81 110 SER A O 1
ATOM 840 N N . GLN A 1 111 ? 56.002 0.588 -68.826 1.00 65.81 111 GLN A N 1
ATOM 841 C CA . GLN A 1 111 ? 54.631 0.166 -69.111 1.00 65.81 111 GLN A CA 1
ATOM 842 C C . GLN A 1 111 ? 54.209 -0.970 -68.181 1.00 65.81 111 GLN A C 1
ATOM 844 O O . GLN A 1 111 ? 53.175 -0.863 -67.527 1.00 65.81 111 GLN A O 1
ATOM 849 N N . ALA A 1 112 ? 55.055 -1.988 -68.007 1.00 71.75 112 ALA A N 1
ATOM 850 C CA . ALA A 1 112 ? 54.794 -3.083 -67.077 1.00 71.75 112 ALA A CA 1
ATOM 851 C C . ALA A 1 112 ? 54.644 -2.586 -65.626 1.00 71.75 112 ALA A C 1
ATOM 853 O O . ALA A 1 112 ? 53.792 -3.061 -64.875 1.00 71.75 112 ALA A O 1
ATOM 854 N N . ARG A 1 113 ? 55.435 -1.590 -65.198 1.00 72.06 113 ARG A N 1
ATOM 855 C CA . ARG A 1 113 ? 55.264 -0.963 -63.873 1.00 72.06 113 ARG A CA 1
ATOM 856 C C . ARG A 1 113 ? 53.946 -0.201 -63.759 1.00 72.06 113 ARG A C 1
ATOM 858 O O . ARG A 1 113 ? 53.306 -0.282 -62.715 1.00 72.06 113 ARG A O 1
ATOM 865 N N . GLN A 1 114 ? 53.539 0.524 -64.799 1.00 69.88 114 GLN A N 1
ATOM 866 C CA . GLN A 1 114 ? 52.259 1.236 -64.814 1.00 69.88 114 GLN A CA 1
ATOM 867 C C . GLN A 1 114 ? 51.074 0.269 -64.764 1.00 69.88 114 GLN A C 1
ATOM 869 O O . GLN A 1 114 ? 50.161 0.486 -63.971 1.00 69.88 114 GLN A O 1
ATOM 874 N N . GLU A 1 115 ? 51.112 -0.816 -65.538 1.00 76.12 115 GLU A N 1
ATOM 875 C CA . GLU A 1 115 ? 50.086 -1.863 -65.514 1.00 76.12 115 GLU A CA 1
ATOM 876 C C . GLU A 1 115 ? 49.975 -2.505 -64.127 1.00 76.12 115 GLU A C 1
ATOM 878 O O . GLU A 1 115 ? 48.879 -2.563 -63.574 1.00 76.12 115 GLU A O 1
ATOM 883 N N . ASN A 1 116 ? 51.104 -2.857 -63.501 1.00 78.38 116 ASN A N 1
ATOM 884 C CA . ASN A 1 116 ? 51.123 -3.392 -62.135 1.00 78.38 116 ASN A CA 1
ATOM 885 C C . ASN A 1 116 ? 50.544 -2.407 -61.098 1.00 78.38 116 ASN A C 1
ATOM 887 O O . ASN A 1 116 ? 49.840 -2.814 -60.170 1.00 78.38 116 ASN A O 1
ATOM 891 N N . ILE A 1 117 ? 50.818 -1.102 -61.235 1.00 74.56 117 ILE A N 1
ATOM 892 C CA . ILE A 1 117 ? 50.248 -0.070 -60.352 1.00 74.56 117 ILE A CA 1
ATOM 893 C C . ILE A 1 117 ? 48.733 0.041 -60.562 1.00 74.56 117 ILE A C 1
ATOM 895 O O . ILE A 1 117 ? 47.987 0.087 -59.584 1.00 74.56 117 ILE A O 1
ATOM 899 N N . LEU A 1 118 ? 48.266 0.057 -61.813 1.00 72.69 118 LEU A N 1
ATOM 900 C CA . LEU A 1 118 ? 46.839 0.135 -62.135 1.00 72.69 118 LEU A CA 1
ATOM 901 C C . LEU A 1 118 ? 46.074 -1.108 -61.669 1.00 72.69 118 LEU A C 1
ATOM 903 O O . LEU A 1 118 ? 44.963 -0.982 -61.151 1.00 72.69 118 LEU A O 1
ATOM 907 N N . GLU A 1 119 ? 46.661 -2.296 -61.805 1.00 84.88 119 GLU A N 1
ATOM 908 C CA . GLU A 1 119 ? 46.081 -3.542 -61.305 1.00 84.88 119 GLU A CA 1
ATOM 909 C C . GLU A 1 119 ? 45.976 -3.532 -59.774 1.00 84.88 119 GLU A C 1
ATOM 911 O O . GLU A 1 119 ? 44.903 -3.791 -59.225 1.00 84.88 119 GLU A O 1
ATOM 916 N N . SER A 1 120 ? 47.047 -3.135 -59.078 1.00 81.56 120 SER A N 1
ATOM 917 C CA . SER A 1 120 ? 47.047 -2.980 -57.619 1.00 81.56 120 SER A CA 1
ATOM 918 C C . SER A 1 120 ? 45.999 -1.968 -57.140 1.00 81.56 120 SER A C 1
ATOM 920 O O . SER A 1 120 ? 45.255 -2.241 -56.196 1.00 81.56 120 SER A O 1
ATOM 922 N N . LEU A 1 121 ? 45.873 -0.816 -57.808 1.00 75.25 121 LEU A N 1
ATOM 923 C CA . LEU A 1 121 ? 44.853 0.186 -57.484 1.00 75.25 121 LEU A CA 1
ATOM 924 C C . LEU A 1 121 ? 43.434 -0.341 -57.721 1.00 75.25 121 LEU A C 1
ATOM 926 O O . LEU A 1 121 ? 42.571 -0.165 -56.864 1.00 75.25 121 LEU A O 1
ATOM 930 N N . ASN A 1 122 ? 43.181 -1.026 -58.840 1.00 79.81 122 ASN A N 1
ATOM 931 C CA . ASN A 1 122 ? 41.871 -1.625 -59.106 1.00 79.81 122 ASN A CA 1
ATOM 932 C C . ASN A 1 122 ? 41.508 -2.699 -58.068 1.00 79.81 122 ASN A C 1
ATOM 934 O O . ASN A 1 122 ? 40.345 -2.784 -57.672 1.00 79.81 122 ASN A O 1
ATOM 938 N N . ASN A 1 123 ? 42.478 -3.489 -57.599 1.00 86.00 123 ASN A N 1
ATOM 939 C CA . ASN A 1 123 ? 42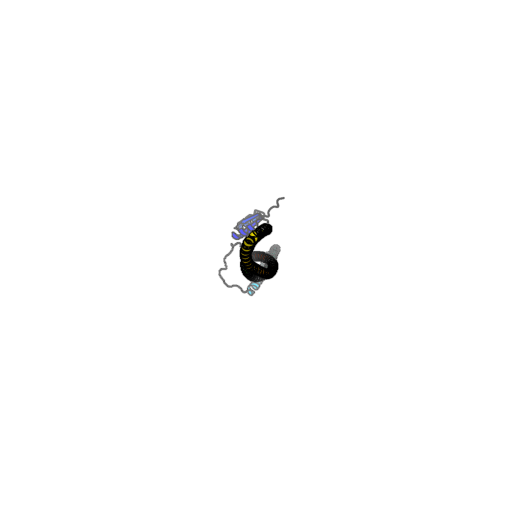.252 -4.471 -56.538 1.00 86.00 123 ASN A CA 1
ATOM 940 C C . ASN A 1 123 ? 41.897 -3.798 -55.204 1.00 86.00 123 ASN A C 1
ATOM 942 O O . ASN A 1 123 ? 40.925 -4.205 -54.570 1.00 86.00 123 ASN A O 1
ATOM 946 N N . HIS A 1 124 ? 42.596 -2.725 -54.821 1.00 80.44 124 HIS A N 1
ATOM 947 C CA . HIS A 1 124 ? 42.245 -1.955 -53.623 1.00 80.44 124 HIS A CA 1
ATOM 948 C C . HIS A 1 124 ? 40.860 -1.302 -53.728 1.00 80.44 124 HIS A C 1
ATOM 950 O O . HIS A 1 124 ? 40.098 -1.353 -52.769 1.00 80.44 124 HIS A O 1
ATOM 956 N N . VAL A 1 125 ? 40.495 -0.737 -54.886 1.00 80.19 125 VAL A N 1
ATOM 957 C CA . VAL A 1 125 ? 39.150 -0.166 -55.097 1.00 80.19 125 VAL A CA 1
ATOM 958 C C . VAL A 1 125 ? 38.074 -1.240 -54.930 1.00 80.19 125 VAL A C 1
ATOM 960 O O . VAL A 1 125 ? 37.104 -1.020 -54.211 1.00 80.19 125 VAL A O 1
ATOM 963 N N . ARG A 1 126 ? 38.270 -2.430 -55.514 1.00 85.56 126 ARG A N 1
ATOM 964 C CA . ARG A 1 126 ? 37.339 -3.559 -55.346 1.00 85.56 126 ARG A CA 1
ATOM 965 C C . ARG A 1 126 ? 37.208 -3.995 -53.889 1.00 85.56 126 ARG A C 1
ATOM 967 O O . ARG A 1 126 ? 36.102 -4.306 -53.458 1.00 85.56 126 ARG A O 1
ATOM 974 N N . GLN A 1 127 ? 38.313 -4.019 -53.145 1.00 85.94 127 GLN A N 1
ATOM 975 C CA . GLN A 1 127 ? 38.291 -4.349 -51.722 1.00 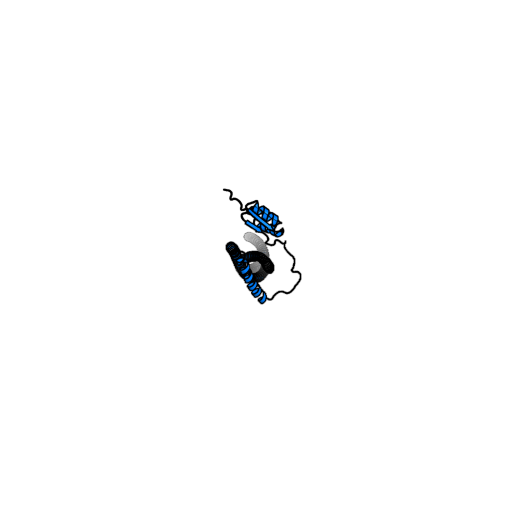85.94 127 GLN A CA 1
ATOM 976 C C . GLN A 1 127 ? 37.508 -3.301 -50.919 1.00 85.94 127 GLN A C 1
ATOM 978 O O . GLN A 1 127 ? 36.617 -3.666 -50.158 1.00 85.94 127 GLN A O 1
ATOM 983 N N . ILE A 1 128 ? 37.775 -2.011 -51.142 1.00 82.94 128 ILE A N 1
ATOM 984 C CA . ILE A 1 128 ? 37.064 -0.909 -50.477 1.00 82.94 128 ILE A CA 1
ATOM 985 C C . ILE A 1 128 ? 35.563 -0.962 -50.790 1.00 82.94 128 ILE A C 1
ATOM 987 O O . ILE A 1 128 ? 34.736 -0.780 -49.898 1.00 82.94 128 ILE A O 1
ATOM 991 N N . ASP A 1 129 ? 35.189 -1.240 -52.041 1.00 82.44 129 ASP A N 1
ATOM 992 C CA . ASP A 1 129 ? 33.783 -1.369 -52.426 1.00 82.44 129 ASP A CA 1
ATOM 993 C C . ASP A 1 129 ? 33.101 -2.559 -51.734 1.00 82.44 129 ASP A C 1
ATOM 995 O O . ASP A 1 129 ? 31.951 -2.434 -51.302 1.00 82.44 129 ASP A O 1
ATOM 999 N N . ALA A 1 130 ? 33.798 -3.690 -51.579 1.00 88.44 130 ALA A N 1
ATOM 1000 C CA . ALA A 1 130 ? 33.287 -4.848 -50.847 1.00 88.44 130 ALA A CA 1
ATOM 1001 C C . ALA A 1 130 ? 33.072 -4.530 -49.356 1.00 88.44 130 ALA A C 1
ATOM 1003 O O . ALA A 1 130 ? 31.973 -4.748 -48.840 1.00 88.44 130 ALA A O 1
ATOM 1004 N N . GLU A 1 131 ? 34.068 -3.929 -48.697 1.00 88.00 131 GLU A N 1
ATOM 1005 C CA . GLU A 1 131 ? 33.978 -3.489 -47.296 1.00 88.00 131 GLU A CA 1
ATOM 1006 C C . GLU A 1 131 ? 32.838 -2.470 -47.101 1.00 88.00 131 GLU A C 1
ATOM 1008 O O . GLU A 1 131 ? 32.075 -2.545 -46.136 1.00 88.00 131 GLU A O 1
ATOM 1013 N N . ARG A 1 132 ? 32.630 -1.555 -48.060 1.00 79.56 132 ARG A N 1
ATOM 1014 C CA . ARG A 1 132 ? 31.526 -0.581 -48.022 1.00 79.56 132 ARG A CA 1
ATOM 1015 C C . ARG A 1 132 ? 30.154 -1.248 -48.089 1.00 79.56 132 ARG A C 1
ATOM 1017 O O . ARG A 1 132 ? 29.215 -0.787 -47.435 1.00 79.56 132 ARG A O 1
ATOM 1024 N N . VAL A 1 133 ? 30.004 -2.285 -48.913 1.00 90.44 133 VAL A N 1
ATOM 1025 C CA . VAL A 1 133 ? 28.745 -3.038 -49.019 1.00 90.44 133 VAL A CA 1
ATOM 1026 C C . VAL A 1 133 ? 28.463 -3.782 -47.717 1.00 90.44 133 VAL A C 1
ATOM 1028 O O . VAL A 1 133 ? 27.337 -3.708 -47.224 1.00 90.44 133 VAL A O 1
ATOM 1031 N N . GLU A 1 134 ? 29.471 -4.428 -47.131 1.00 90.50 134 GLU A N 1
ATOM 1032 C CA . GLU A 1 134 ? 29.341 -5.138 -45.856 1.00 90.50 134 GLU A CA 1
ATOM 1033 C C . GLU A 1 134 ? 28.957 -4.188 -44.712 1.00 90.50 134 GLU A C 1
ATOM 1035 O O . GLU A 1 134 ? 27.946 -4.406 -44.041 1.00 90.50 134 GLU A O 1
ATOM 1040 N N . LEU A 1 135 ? 29.667 -3.063 -44.566 1.00 85.75 135 LEU A N 1
ATOM 1041 C CA . LEU A 1 135 ? 29.340 -2.040 -43.567 1.00 85.75 135 LEU A CA 1
ATOM 1042 C C . LEU A 1 135 ? 27.925 -1.477 -43.753 1.00 85.75 135 LEU A C 1
ATOM 1044 O O . LEU A 1 135 ? 27.214 -1.234 -42.777 1.00 85.75 135 LEU A O 1
ATOM 1048 N N . ARG A 1 136 ? 27.472 -1.289 -44.998 1.00 87.06 136 ARG A N 1
ATOM 1049 C CA . ARG A 1 136 ? 26.112 -0.809 -45.276 1.00 87.06 136 ARG A CA 1
ATOM 1050 C C . ARG A 1 136 ? 25.046 -1.814 -44.837 1.00 87.06 136 ARG A C 1
ATOM 1052 O O . ARG A 1 136 ? 24.016 -1.395 -44.307 1.00 87.06 136 ARG A O 1
ATOM 1059 N N . LEU A 1 137 ? 25.271 -3.106 -45.069 1.00 90.88 137 LEU A N 1
ATOM 1060 C CA . LEU A 1 137 ? 24.363 -4.162 -44.614 1.00 90.88 137 LEU A CA 1
ATOM 1061 C C . LEU A 1 137 ? 24.317 -4.225 -43.085 1.00 90.88 137 LEU A C 1
ATOM 1063 O O . LEU A 1 137 ? 23.232 -4.329 -42.514 1.00 90.88 137 LEU A O 1
ATOM 1067 N N . GLU A 1 138 ? 25.464 -4.077 -42.427 1.00 88.62 138 GLU A N 1
ATOM 1068 C CA . GLU A 1 138 ? 25.546 -4.078 -40.968 1.00 88.62 138 GLU A CA 1
ATOM 1069 C C . GLU A 1 138 ? 24.819 -2.876 -40.345 1.00 88.62 138 GLU A C 1
ATOM 1071 O O . GLU A 1 138 ? 24.028 -3.042 -39.416 1.00 88.62 138 GLU A O 1
ATOM 1076 N N . VAL A 1 139 ? 24.972 -1.674 -40.912 1.00 86.44 139 VAL A N 1
ATOM 1077 C CA . VAL A 1 139 ? 24.209 -0.487 -40.484 1.00 86.44 139 VAL A CA 1
ATOM 1078 C C . VAL A 1 139 ? 22.701 -0.711 -40.638 1.00 86.44 139 VAL A C 1
ATOM 1080 O O . VAL A 1 139 ? 21.930 -0.350 -39.750 1.00 86.44 139 VAL A O 1
ATOM 1083 N N . GLN A 1 140 ? 22.254 -1.341 -41.729 1.00 90.31 140 GLN A N 1
ATOM 1084 C CA . GLN A 1 140 ? 20.835 -1.665 -41.916 1.00 90.31 140 GLN A CA 1
ATOM 1085 C C . GLN A 1 140 ? 20.325 -2.697 -40.904 1.00 90.31 140 GLN A C 1
ATOM 1087 O O . GLN A 1 140 ? 19.190 -2.577 -40.437 1.00 90.31 140 GLN A O 1
ATOM 1092 N N . ARG A 1 141 ? 21.141 -3.702 -40.564 1.00 92.81 141 ARG A N 1
ATOM 1093 C CA . ARG A 1 141 ? 20.815 -4.700 -39.538 1.00 92.81 141 ARG A CA 1
ATOM 1094 C C . ARG A 1 141 ? 20.652 -4.033 -38.173 1.00 92.81 141 ARG A C 1
ATOM 1096 O O . ARG A 1 141 ? 19.598 -4.174 -37.557 1.00 92.81 141 ARG A O 1
ATOM 1103 N N . LEU A 1 142 ? 21.639 -3.238 -37.760 1.00 85.62 142 LEU A N 1
ATOM 1104 C CA . LEU A 1 142 ? 21.619 -2.516 -36.486 1.00 85.62 142 LEU A CA 1
ATOM 1105 C C . LEU A 1 142 ? 20.467 -1.506 -36.409 1.00 85.62 142 LEU A C 1
ATOM 1107 O O . LEU A 1 142 ? 19.871 -1.339 -35.349 1.00 85.62 142 LEU A O 1
ATOM 1111 N N . HIS A 1 143 ? 20.096 -0.871 -37.525 1.00 86.75 143 HIS A N 1
ATOM 1112 C CA . HIS A 1 143 ? 18.944 0.030 -37.565 1.00 86.75 143 HIS A CA 1
ATOM 1113 C C . HIS A 1 143 ? 17.620 -0.698 -37.288 1.00 86.75 143 HIS A C 1
ATOM 1115 O O . HIS A 1 143 ? 16.814 -0.223 -36.491 1.00 86.75 143 HIS A O 1
ATOM 1121 N N . LYS A 1 144 ? 17.411 -1.877 -37.892 1.00 91.81 144 LYS A N 1
ATOM 1122 C CA . LYS A 1 144 ? 16.220 -2.703 -37.629 1.00 91.81 144 LYS A CA 1
ATOM 1123 C C . LYS A 1 144 ? 16.164 -3.183 -36.180 1.00 91.81 144 LYS A C 1
ATOM 1125 O O . LYS A 1 144 ? 15.093 -3.176 -35.578 1.00 91.81 144 LYS A O 1
ATOM 1130 N N . GLU A 1 145 ? 17.307 -3.579 -35.623 1.00 89.06 145 GLU A N 1
ATOM 1131 C CA . GLU A 1 145 ? 17.405 -3.964 -34.212 1.00 89.06 145 GLU A CA 1
ATOM 1132 C C . GLU A 1 145 ? 17.052 -2.783 -33.303 1.00 89.06 145 GLU A C 1
ATOM 1134 O O . GLU A 1 145 ? 16.174 -2.919 -32.454 1.00 89.06 145 GLU A O 1
ATOM 1139 N N . LEU A 1 146 ? 17.616 -1.598 -33.557 1.00 86.31 146 LEU A N 1
ATOM 1140 C CA . LEU A 1 146 ? 17.306 -0.381 -32.806 1.00 86.31 146 LEU A CA 1
ATOM 1141 C C . LEU A 1 146 ? 15.811 -0.022 -32.855 1.00 86.31 146 LEU A C 1
ATOM 1143 O O . LEU A 1 146 ? 15.229 0.299 -31.821 1.00 86.31 146 LEU A O 1
ATOM 1147 N N . GLU A 1 147 ? 15.169 -0.097 -34.025 1.00 91.12 147 GLU A N 1
ATOM 1148 C CA . GLU A 1 147 ? 13.724 0.141 -34.147 1.00 91.12 147 GLU A CA 1
ATOM 1149 C C . GLU A 1 147 ? 12.897 -0.859 -33.330 1.00 91.12 147 GLU A C 1
ATOM 1151 O O . GLU A 1 147 ? 11.918 -0.471 -32.687 1.00 91.12 147 GLU A O 1
ATOM 1156 N N . SER A 1 148 ? 13.281 -2.140 -33.339 1.00 89.50 148 SER A N 1
ATOM 1157 C CA . SER A 1 148 ? 12.592 -3.170 -32.557 1.00 89.50 148 SER A CA 1
ATOM 1158 C C . SER A 1 148 ? 12.719 -2.921 -31.052 1.00 89.50 148 SER A C 1
ATOM 1160 O O . SER A 1 148 ? 11.718 -2.972 -30.337 1.00 89.50 148 SER A O 1
ATOM 1162 N N . THR A 1 149 ? 13.908 -2.531 -30.585 1.00 84.56 149 THR A N 1
ATOM 1163 C CA . THR A 1 149 ? 14.148 -2.224 -29.174 1.00 84.56 149 THR A CA 1
ATOM 1164 C C . THR A 1 149 ? 13.422 -0.956 -28.731 1.00 84.56 149 THR A C 1
ATOM 1166 O O . THR A 1 149 ? 12.880 -0.911 -27.629 1.00 84.56 149 THR A O 1
ATOM 1169 N N . LEU A 1 150 ? 13.335 0.070 -29.585 1.00 85.62 150 LEU A N 1
ATOM 1170 C CA . LEU A 1 150 ? 12.565 1.282 -29.283 1.00 85.62 150 LEU A CA 1
ATOM 1171 C C . LEU A 1 150 ? 11.063 1.003 -29.156 1.00 85.62 150 LEU A C 1
ATOM 1173 O O . LEU A 1 150 ? 10.413 1.573 -28.278 1.00 85.62 150 LEU A O 1
ATOM 1177 N N . LYS A 1 151 ? 10.511 0.112 -29.990 1.00 91.94 151 LYS A N 1
ATOM 1178 C CA . LYS A 1 151 ? 9.116 -0.333 -29.850 1.00 91.94 151 LYS A CA 1
ATOM 1179 C C . LYS A 1 151 ? 8.899 -1.035 -28.515 1.00 91.94 151 LYS A C 1
ATOM 1181 O O . LYS A 1 151 ? 8.017 -0.613 -27.769 1.00 91.94 151 LYS A O 1
ATOM 1186 N N . LEU A 1 152 ? 9.752 -2.007 -28.188 1.00 87.75 152 LEU A N 1
ATOM 1187 C CA . LEU A 1 152 ? 9.685 -2.733 -26.920 1.00 87.75 152 LEU A CA 1
ATOM 1188 C C . LEU A 1 152 ? 9.786 -1.781 -25.717 1.00 87.75 152 LEU A C 1
ATOM 1190 O O . LEU A 1 152 ? 8.968 -1.852 -24.805 1.00 87.75 152 LEU A O 1
ATOM 1194 N N . LYS A 1 153 ? 10.715 -0.815 -25.749 1.00 87.31 153 LYS A N 1
ATOM 1195 C CA . LYS A 1 153 ? 10.838 0.226 -24.716 1.00 87.31 153 LYS A CA 1
ATOM 1196 C C . LYS A 1 153 ? 9.533 1.009 -24.534 1.00 87.31 153 LYS A C 1
ATOM 1198 O O . LYS A 1 153 ? 9.092 1.199 -23.406 1.00 87.31 153 LYS A O 1
ATOM 1203 N N . SER A 1 154 ? 8.898 1.440 -25.626 1.00 88.38 154 SER A N 1
ATOM 1204 C CA . SER A 1 154 ? 7.647 2.210 -25.556 1.00 88.38 154 SER A CA 1
ATOM 1205 C C . SER A 1 154 ? 6.457 1.403 -25.016 1.00 88.38 154 SER A C 1
ATOM 1207 O O . SER A 1 154 ? 5.565 1.964 -24.379 1.00 88.38 154 SER A O 1
ATOM 1209 N N . GLU A 1 155 ? 6.428 0.090 -25.265 1.00 89.38 155 GLU A N 1
ATOM 1210 C CA . GLU A 1 155 ? 5.427 -0.822 -24.701 1.00 89.38 155 GLU A CA 1
ATOM 1211 C C . GLU A 1 155 ? 5.636 -0.977 -23.195 1.00 89.38 155 GLU A C 1
ATOM 1213 O O . GLU A 1 155 ? 4.705 -0.759 -22.424 1.00 89.38 155 GLU A O 1
ATOM 1218 N N . LEU A 1 156 ? 6.879 -1.206 -22.772 1.00 85.12 156 LEU A N 1
ATOM 1219 C CA . LEU A 1 156 ? 7.239 -1.316 -21.361 1.00 85.12 156 LEU A CA 1
ATOM 1220 C C . LEU A 1 156 ? 6.970 -0.026 -20.575 1.00 85.12 156 LEU A C 1
ATOM 1222 O O . LEU A 1 156 ? 6.460 -0.082 -19.460 1.00 85.12 156 LEU A O 1
ATOM 1226 N N . GLU A 1 157 ? 7.254 1.149 -21.143 1.00 88.00 157 GLU A N 1
ATOM 1227 C CA . GLU A 1 157 ? 6.925 2.437 -20.513 1.00 88.00 157 GLU A CA 1
ATOM 1228 C C . GLU A 1 157 ? 5.411 2.602 -20.299 1.00 88.00 157 GLU A C 1
ATOM 1230 O O . GLU A 1 157 ? 4.981 3.121 -19.264 1.00 88.00 157 GLU A O 1
ATOM 1235 N N . ARG A 1 158 ? 4.593 2.123 -21.247 1.00 92.94 158 ARG A N 1
ATOM 1236 C CA . ARG A 1 158 ? 3.129 2.128 -21.130 1.00 92.94 158 ARG A CA 1
ATOM 1237 C C . ARG A 1 158 ? 2.656 1.181 -20.028 1.00 92.94 158 ARG A C 1
ATOM 1239 O O . ARG A 1 158 ? 1.810 1.574 -19.223 1.00 92.94 158 ARG A O 1
ATOM 1246 N N . ASP A 1 159 ? 3.225 -0.016 -19.956 1.00 87.88 159 ASP A N 1
ATOM 1247 C CA . ASP A 1 159 ? 2.887 -1.005 -18.931 1.00 87.88 159 ASP A CA 1
ATOM 1248 C C . ASP A 1 159 ? 3.281 -0.511 -17.532 1.00 87.88 159 ASP A C 1
ATOM 1250 O O . ASP A 1 159 ? 2.468 -0.552 -16.607 1.00 87.88 159 ASP A O 1
ATOM 1254 N N . ILE A 1 160 ? 4.478 0.072 -17.381 1.00 84.19 160 ILE A N 1
ATOM 1255 C CA . ILE A 1 160 ? 4.929 0.701 -16.127 1.00 84.19 160 ILE A CA 1
ATOM 1256 C C . ILE A 1 160 ? 3.970 1.820 -15.704 1.00 84.19 160 ILE A C 1
ATOM 1258 O O . ILE A 1 160 ? 3.625 1.925 -14.524 1.00 84.19 160 ILE A O 1
ATOM 1262 N N . ALA A 1 161 ? 3.524 2.662 -16.641 1.00 90.06 161 ALA A N 1
ATOM 1263 C CA . ALA A 1 161 ? 2.566 3.723 -16.345 1.00 90.06 161 ALA A CA 1
ATOM 1264 C C . ALA A 1 161 ? 1.212 3.162 -15.874 1.00 90.06 161 ALA A C 1
ATOM 1266 O O . ALA A 1 161 ? 0.654 3.666 -14.896 1.00 90.06 161 ALA A O 1
ATOM 1267 N N . SER A 1 162 ? 0.720 2.096 -16.513 1.00 90.31 162 SER A N 1
ATOM 1268 C CA . SER A 1 162 ? -0.519 1.411 -16.124 1.00 90.31 162 SER A CA 1
ATOM 1269 C C . SER A 1 162 ? -0.427 0.832 -14.709 1.00 90.31 162 SER A C 1
ATOM 1271 O O . SER A 1 162 ? -1.282 1.106 -13.867 1.00 90.31 162 SER A O 1
ATOM 1273 N N . VAL A 1 163 ? 0.651 0.101 -14.411 1.00 87.00 163 VAL A N 1
ATOM 1274 C CA . VAL A 1 163 ? 0.879 -0.505 -13.090 1.00 87.00 163 VAL A CA 1
ATOM 1275 C C . VAL A 1 163 ? 1.006 0.564 -12.000 1.00 87.00 163 VAL A C 1
ATOM 1277 O O . VAL A 1 163 ? 0.436 0.423 -10.918 1.00 87.00 163 VAL A O 1
ATOM 1280 N N . ARG A 1 164 ? 1.697 1.681 -12.271 1.00 87.81 164 ARG A N 1
ATOM 1281 C CA . ARG A 1 164 ? 1.773 2.813 -11.328 1.00 87.81 164 ARG A CA 1
ATOM 1282 C C . ARG A 1 164 ? 0.397 3.405 -11.031 1.00 87.81 164 ARG A C 1
ATOM 1284 O O . ARG A 1 164 ? 0.102 3.673 -9.870 1.00 87.81 164 ARG A O 1
ATOM 1291 N N . GLN A 1 165 ? -0.443 3.577 -12.050 1.00 93.25 165 GLN A N 1
ATOM 1292 C CA . GLN A 1 165 ? -1.797 4.098 -11.871 1.00 93.25 165 GLN A CA 1
ATOM 1293 C C . GLN A 1 165 ? -2.660 3.163 -11.014 1.00 93.25 165 GLN A C 1
ATOM 1295 O O . GLN A 1 165 ? -3.386 3.631 -10.135 1.00 93.25 165 GLN A O 1
ATOM 1300 N N . GLU A 1 166 ? -2.582 1.854 -11.250 1.00 88.38 166 GLU A N 1
ATOM 1301 C CA . GLU A 1 166 ? -3.293 0.856 -10.449 1.00 88.38 166 GLU A CA 1
ATOM 1302 C C . GLU A 1 166 ? -2.816 0.856 -8.991 1.00 88.38 166 GLU A C 1
ATOM 1304 O O . GLU A 1 166 ? -3.634 0.886 -8.071 1.00 88.38 166 GLU A O 1
ATOM 1309 N N . MET A 1 167 ? -1.501 0.944 -8.764 1.00 79.00 167 MET A N 1
ATOM 1310 C CA . MET A 1 167 ? -0.942 1.073 -7.417 1.00 79.00 167 MET A CA 1
ATOM 1311 C C . MET A 1 167 ? -1.442 2.318 -6.680 1.00 79.00 167 MET A C 1
ATOM 1313 O O . MET A 1 167 ? -1.733 2.225 -5.488 1.00 79.00 167 MET A O 1
ATOM 1317 N N . THR A 1 168 ? -1.549 3.468 -7.354 1.00 90.81 168 THR A N 1
ATOM 1318 C CA . THR A 1 168 ? -2.100 4.688 -6.746 1.00 90.81 168 THR A CA 1
ATOM 1319 C C . THR A 1 168 ? -3.561 4.491 -6.349 1.00 90.81 168 THR A C 1
ATOM 1321 O O . THR A 1 168 ? -3.905 4.748 -5.201 1.00 90.81 168 THR A O 1
ATOM 1324 N N . ARG A 1 169 ? -4.396 3.936 -7.241 1.00 90.62 169 ARG A N 1
ATOM 1325 C CA . ARG A 1 169 ? -5.813 3.656 -6.942 1.00 90.62 169 ARG A CA 1
ATOM 1326 C C . ARG A 1 169 ? -5.985 2.721 -5.747 1.00 90.62 169 ARG A C 1
ATOM 1328 O O . ARG A 1 169 ? -6.831 2.969 -4.893 1.00 90.62 169 ARG A O 1
ATOM 1335 N N . ASN A 1 170 ? -5.181 1.662 -5.677 1.00 85.50 170 ASN A N 1
ATOM 1336 C CA . ASN A 1 170 ? -5.234 0.716 -4.564 1.00 85.50 170 ASN A CA 1
ATOM 1337 C C . ASN A 1 170 ? -4.804 1.371 -3.245 1.00 85.50 170 ASN A C 1
ATOM 1339 O O . ASN A 1 170 ? -5.399 1.094 -2.206 1.00 85.50 170 ASN A O 1
ATOM 1343 N N . ASN A 1 171 ? -3.808 2.260 -3.281 1.00 83.50 171 ASN A N 1
ATOM 1344 C CA . ASN A 1 171 ? -3.363 2.982 -2.093 1.00 83.50 171 ASN A CA 1
ATOM 1345 C C . ASN A 1 171 ? -4.437 3.954 -1.580 1.00 83.50 171 ASN A C 1
ATOM 1347 O O . ASN A 1 171 ? -4.723 3.963 -0.385 1.00 83.50 171 ASN A O 1
ATOM 1351 N N . ASP A 1 172 ? -5.085 4.697 -2.480 1.00 91.50 172 ASP A N 1
ATOM 1352 C CA . ASP A 1 172 ? -6.181 5.606 -2.128 1.00 91.50 172 ASP A CA 1
ATOM 1353 C C . ASP A 1 172 ? -7.354 4.835 -1.492 1.00 91.50 172 ASP A C 1
ATOM 1355 O O . ASP A 1 172 ? -7.874 5.232 -0.448 1.00 91.50 172 ASP A O 1
ATOM 1359 N N . ALA A 1 173 ? -7.715 3.676 -2.058 1.00 88.12 173 ALA A N 1
ATOM 1360 C CA . ALA A 1 173 ? -8.775 2.817 -1.526 1.00 88.12 173 ALA A CA 1
ATOM 1361 C C . ALA A 1 173 ? -8.438 2.222 -0.144 1.00 88.12 173 ALA A C 1
ATOM 1363 O O . ALA A 1 173 ? -9.316 2.097 0.714 1.00 88.12 173 ALA A O 1
ATOM 1364 N N . LEU A 1 174 ? -7.178 1.841 0.094 1.00 85.56 174 LEU A N 1
ATOM 1365 C CA . LEU A 1 174 ? -6.730 1.382 1.413 1.00 85.56 174 LEU A CA 1
ATOM 1366 C C . LEU A 1 174 ? -6.774 2.514 2.441 1.00 85.56 174 LEU A C 1
ATOM 1368 O O . LEU A 1 174 ? -7.217 2.297 3.568 1.00 85.56 174 LEU A O 1
ATOM 1372 N N . GLN A 1 175 ? -6.368 3.720 2.051 1.00 88.88 175 GLN A N 1
ATOM 1373 C CA . GLN A 1 175 ? -6.375 4.877 2.936 1.00 88.88 175 GLN A CA 1
ATOM 1374 C C . GLN A 1 175 ? -7.802 5.290 3.328 1.00 88.88 175 GLN A C 1
ATOM 1376 O O . GLN A 1 175 ? -8.051 5.577 4.498 1.00 88.88 175 GLN A O 1
ATOM 1381 N N . GLU A 1 176 ? -8.761 5.212 2.400 1.00 92.56 176 GLU A N 1
ATOM 1382 C CA . GLU A 1 176 ? -10.186 5.419 2.692 1.00 92.56 176 GLU A CA 1
ATOM 1383 C C . GLU A 1 176 ? -10.724 4.386 3.701 1.00 92.56 176 GLU A C 1
ATOM 1385 O O . GLU A 1 176 ? -11.394 4.753 4.671 1.00 92.56 176 GLU A O 1
ATOM 1390 N N . LYS A 1 177 ? -10.377 3.100 3.533 1.00 88.69 177 LYS A N 1
ATOM 1391 C CA . LYS A 1 177 ? -10.756 2.041 4.487 1.00 88.69 177 LYS A CA 1
ATOM 1392 C C . LYS A 1 177 ? -10.167 2.267 5.878 1.00 88.69 177 LYS A C 1
ATOM 1394 O O . LYS A 1 177 ? -10.875 2.073 6.863 1.00 88.69 177 LYS A O 1
ATOM 1399 N N . ILE A 1 178 ? -8.902 2.682 5.969 1.00 83.06 178 ILE A N 1
ATOM 1400 C CA . ILE A 1 178 ? -8.253 2.991 7.253 1.00 83.06 178 ILE A CA 1
ATOM 1401 C C . ILE A 1 178 ? -9.007 4.117 7.963 1.00 83.06 178 ILE A C 1
ATOM 1403 O O . ILE A 1 178 ? -9.395 3.948 9.116 1.00 83.06 178 ILE A O 1
ATOM 1407 N N . SER A 1 179 ? -9.304 5.220 7.269 1.00 90.31 179 SER A N 1
ATOM 1408 C CA . SER A 1 179 ? -10.050 6.336 7.864 1.00 90.31 179 SER A CA 1
ATOM 1409 C C . SER A 1 179 ? -11.463 5.943 8.313 1.00 90.31 179 SER A C 1
ATOM 1411 O O . SER A 1 179 ? -11.931 6.411 9.353 1.00 90.31 179 SER A O 1
ATOM 1413 N N . ALA A 1 180 ? -12.144 5.059 7.574 1.00 90.69 180 ALA A N 1
ATOM 1414 C CA . ALA A 1 180 ? -13.445 4.531 7.985 1.00 90.69 180 ALA A CA 1
ATOM 1415 C C . ALA A 1 180 ? -13.345 3.709 9.284 1.00 90.69 180 ALA A C 1
ATOM 1417 O O . ALA A 1 180 ? -14.108 3.945 10.224 1.00 90.69 180 ALA A O 1
ATOM 1418 N N . LEU A 1 181 ? -12.368 2.800 9.368 1.00 84.75 181 LEU A N 1
ATOM 1419 C CA . LEU A 1 181 ? -12.128 1.970 10.553 1.00 84.75 181 LEU A CA 1
ATOM 1420 C C . LEU A 1 181 ? -11.720 2.796 11.781 1.00 84.75 181 LEU A C 1
ATOM 1422 O O . LEU A 1 181 ? -12.195 2.529 12.885 1.00 84.75 181 LEU A O 1
ATOM 1426 N N . GLU A 1 182 ? -10.890 3.826 11.606 1.00 88.88 182 GLU A N 1
ATOM 1427 C CA . GLU A 1 182 ? -10.540 4.768 12.677 1.00 88.88 182 GLU A CA 1
ATOM 1428 C C . GLU A 1 182 ? -11.783 5.496 13.215 1.00 88.88 182 GLU A C 1
ATOM 1430 O O . GLU A 1 182 ? -11.944 5.646 14.431 1.00 88.88 182 GLU A O 1
A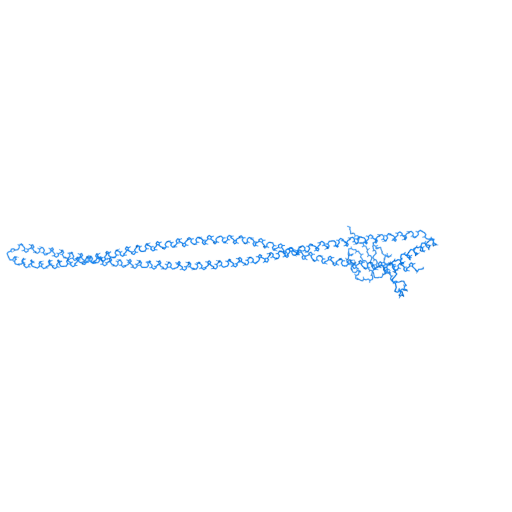TOM 1435 N N . GLY A 1 183 ? -12.701 5.888 12.324 1.00 90.38 183 GLY A N 1
ATOM 1436 C CA . GLY A 1 183 ? -13.988 6.475 12.696 1.00 90.38 183 GLY A CA 1
ATOM 1437 C C . GLY A 1 183 ? -14.872 5.516 13.499 1.00 90.38 183 GLY A C 1
ATOM 1438 O O . GLY A 1 183 ? -15.429 5.896 14.536 1.00 90.38 183 GLY A O 1
ATOM 1439 N N . GLU A 1 184 ? -14.974 4.256 13.069 1.00 88.88 184 GLU A N 1
ATOM 1440 C CA . GLU A 1 184 ? -15.728 3.225 13.791 1.00 88.88 184 GLU A CA 1
ATOM 1441 C C . GLU A 1 184 ? -15.136 2.937 15.176 1.00 88.88 184 GLU A C 1
ATOM 1443 O O . GLU A 1 184 ? -15.876 2.882 16.168 1.00 88.88 184 GLU A O 1
ATOM 1448 N N . LEU A 1 185 ? -13.808 2.817 15.267 1.00 80.38 185 LEU A N 1
ATOM 1449 C CA . LEU A 1 185 ? -13.096 2.611 16.526 1.00 80.38 185 LEU A CA 1
ATOM 1450 C C . LEU A 1 185 ? -13.331 3.780 17.490 1.00 80.38 185 LEU A C 1
ATOM 1452 O O . LEU A 1 185 ? -13.670 3.554 18.655 1.00 80.38 185 LEU A O 1
ATOM 1456 N N . GLY A 1 186 ? -13.241 5.021 17.001 1.00 88.62 186 GLY A N 1
ATOM 1457 C CA . GLY A 1 186 ? -13.567 6.217 17.779 1.00 88.62 186 GLY A CA 1
ATOM 1458 C C . GLY A 1 186 ? -14.993 6.179 18.342 1.00 88.62 186 GLY A C 1
ATOM 1459 O O . GLY A 1 186 ? -15.211 6.467 19.522 1.00 88.62 186 GLY A O 1
ATOM 1460 N N . GLY A 1 187 ? -15.963 5.728 17.540 1.00 87.44 187 GLY A N 1
ATOM 1461 C CA . GLY A 1 187 ? -17.349 5.540 17.977 1.00 87.44 187 GLY A CA 1
ATOM 1462 C C . GLY A 1 187 ? -17.518 4.468 19.062 1.00 87.44 187 GLY A C 1
ATOM 1463 O O . GLY A 1 187 ? -18.310 4.643 19.994 1.00 87.44 187 GLY A O 1
ATOM 1464 N N . VAL A 1 188 ? -16.774 3.361 18.982 1.00 83.44 188 VAL A N 1
ATOM 1465 C CA . VAL A 1 188 ? -16.785 2.300 20.007 1.00 83.44 188 VAL A CA 1
ATOM 1466 C C . VAL A 1 188 ? -16.166 2.785 21.319 1.00 83.44 188 VAL A C 1
ATOM 1468 O O . VAL A 1 188 ? -16.733 2.532 22.388 1.00 83.44 188 VAL A O 1
ATOM 1471 N N . VAL A 1 189 ? -15.051 3.517 21.257 1.00 83.25 189 VAL A N 1
ATOM 1472 C CA . VAL A 1 189 ? -14.403 4.104 22.441 1.00 83.25 189 VAL A CA 1
ATOM 1473 C C . VAL A 1 189 ? -15.355 5.072 23.145 1.00 83.25 189 VAL A C 1
ATOM 1475 O O . VAL A 1 189 ? -15.593 4.924 24.343 1.00 83.25 189 VAL A O 1
ATOM 1478 N N . ALA A 1 190 ? -15.993 5.982 22.402 1.00 88.62 190 ALA A N 1
ATOM 1479 C CA . ALA A 1 190 ? -16.956 6.931 22.964 1.00 88.62 190 ALA A CA 1
ATOM 1480 C C . ALA A 1 190 ? -18.135 6.233 23.668 1.00 88.62 190 ALA A C 1
ATOM 1482 O O . ALA A 1 190 ? -18.515 6.604 24.779 1.00 88.62 190 ALA A O 1
ATOM 1483 N N . ARG A 1 191 ? -18.688 5.173 23.061 1.00 86.00 191 ARG A N 1
ATOM 1484 C CA . ARG A 1 191 ? -19.762 4.370 23.677 1.00 86.00 191 ARG A CA 1
ATOM 1485 C C . ARG A 1 191 ? -19.306 3.650 24.942 1.00 86.00 191 ARG A C 1
ATOM 1487 O O . ARG A 1 191 ? -20.081 3.525 25.885 1.00 86.00 191 ARG A O 1
ATOM 1494 N N . THR A 1 192 ? -18.068 3.171 24.965 1.00 80.94 192 THR A N 1
ATOM 1495 C CA . THR A 1 192 ? -17.509 2.474 26.128 1.00 80.94 192 THR A CA 1
ATOM 1496 C C . THR A 1 192 ? -17.338 3.428 27.307 1.00 80.94 192 THR A C 1
ATOM 1498 O O . THR A 1 192 ? -17.697 3.078 28.430 1.00 80.94 192 THR A O 1
ATOM 1501 N N . GLU A 1 193 ? -16.853 4.646 27.062 1.00 87.12 193 GLU A N 1
ATOM 1502 C CA . GLU A 1 193 ? -16.745 5.677 28.100 1.00 87.12 193 GLU A CA 1
ATOM 1503 C C . GLU A 1 193 ? -18.122 6.131 28.609 1.00 87.12 193 GLU A C 1
ATOM 1505 O O . GLU A 1 193 ? -18.310 6.256 29.819 1.00 87.12 193 GLU A O 1
ATOM 1510 N N . ALA A 1 194 ? -19.120 6.263 27.727 1.00 87.81 194 ALA A N 1
ATOM 1511 C CA . ALA A 1 194 ? -20.496 6.557 28.135 1.00 87.81 194 ALA A CA 1
ATOM 1512 C C . ALA A 1 194 ? -21.075 5.474 29.068 1.00 87.81 194 ALA A C 1
ATOM 1514 O O . ALA A 1 194 ? -21.613 5.794 30.125 1.00 87.81 194 ALA A O 1
ATOM 1515 N N . LEU A 1 195 ? -20.889 4.190 28.736 1.00 82.69 195 LEU A N 1
ATOM 1516 C CA . LEU A 1 195 ? -21.337 3.076 29.584 1.00 82.69 195 LEU A CA 1
ATOM 1517 C C . LEU A 1 195 ? -20.613 3.031 30.938 1.00 82.69 195 LEU A C 1
ATOM 1519 O O . LEU A 1 195 ? -21.210 2.670 31.953 1.00 82.69 195 LEU A O 1
ATOM 1523 N N . LYS A 1 196 ? -19.322 3.391 30.987 1.00 82.62 196 LYS A N 1
ATOM 1524 C CA . LYS A 1 196 ? -18.590 3.506 32.260 1.00 82.62 196 LYS A CA 1
ATOM 1525 C C . LYS A 1 196 ? -19.168 4.617 33.136 1.00 82.62 196 LYS A C 1
ATOM 1527 O O . LYS A 1 196 ? -19.304 4.404 34.340 1.00 82.62 196 LYS A O 1
ATOM 1532 N N . ALA A 1 197 ? -19.511 5.762 32.544 1.00 88.12 197 ALA A N 1
ATOM 1533 C CA . ALA A 1 197 ? -20.127 6.876 33.257 1.00 88.12 197 ALA A CA 1
ATOM 1534 C C . ALA A 1 197 ? -21.511 6.496 33.811 1.00 88.12 197 ALA A C 1
ATOM 1536 O O . ALA A 1 197 ? -21.748 6.657 35.006 1.00 88.12 197 ALA A O 1
ATOM 1537 N N . GLU A 1 198 ? -22.370 5.887 32.990 1.00 84.25 198 GLU A N 1
ATOM 1538 C CA . GLU A 1 198 ? -23.705 5.415 33.396 1.00 84.25 198 GLU A CA 1
ATOM 1539 C C . GLU A 1 198 ? -23.631 4.376 34.529 1.00 84.25 198 GLU A C 1
ATOM 1541 O O . GLU A 1 198 ? -24.381 4.427 35.509 1.00 84.25 198 GLU A O 1
ATOM 1546 N N . LYS A 1 199 ? -22.661 3.455 34.453 1.00 79.75 199 LYS A N 1
ATOM 1547 C CA . LYS A 1 199 ? -22.405 2.482 35.520 1.00 79.75 199 LYS A CA 1
ATOM 1548 C C . LYS A 1 199 ? -21.955 3.156 36.820 1.00 79.75 199 LYS A C 1
ATOM 1550 O O . LYS A 1 199 ? -22.354 2.711 37.896 1.00 79.75 199 LYS A O 1
ATOM 1555 N N . ALA A 1 200 ? -21.112 4.186 36.741 1.00 82.75 200 ALA A N 1
ATOM 1556 C CA . ALA A 1 200 ? -20.658 4.930 37.914 1.00 82.75 200 ALA A CA 1
ATOM 1557 C C . ALA A 1 200 ? -21.809 5.711 38.570 1.00 82.75 200 ALA A C 1
ATOM 1559 O O . ALA A 1 200 ? -21.930 5.705 39.794 1.00 82.75 200 ALA A O 1
ATOM 1560 N N . GLU A 1 201 ? -22.682 6.317 37.766 1.00 88.12 201 GLU A N 1
ATOM 1561 C CA . GLU A 1 201 ? -23.889 7.001 38.238 1.00 88.12 201 GLU A CA 1
ATOM 1562 C C . GLU A 1 201 ? -24.848 6.029 38.938 1.00 88.12 201 GLU A C 1
ATOM 1564 O O . GLU A 1 201 ? -25.219 6.251 40.091 1.00 88.12 201 GLU A O 1
ATOM 1569 N N . SER A 1 202 ? -25.135 4.886 38.309 1.00 77.25 202 SER A N 1
ATOM 1570 C CA . SER A 1 202 ? -25.975 3.831 38.895 1.00 77.25 202 SER A CA 1
ATOM 1571 C C . SER A 1 202 ? -25.405 3.291 40.214 1.00 77.25 202 SER A C 1
ATOM 1573 O O . SER A 1 202 ? -26.145 3.026 41.162 1.00 77.25 202 SER A O 1
ATOM 1575 N N . ALA A 1 203 ? -24.079 3.137 40.306 1.00 78.38 203 ALA A N 1
ATOM 1576 C CA . ALA A 1 203 ? -23.416 2.694 41.532 1.00 78.38 203 ALA A CA 1
ATOM 1577 C C . ALA A 1 203 ? -23.530 3.727 42.667 1.00 78.38 203 ALA A C 1
ATOM 1579 O O . ALA A 1 203 ? -23.712 3.346 43.825 1.00 78.38 203 ALA A O 1
ATOM 1580 N N . ASN A 1 204 ? -23.447 5.021 42.347 1.00 87.31 204 ASN A N 1
ATOM 1581 C CA . ASN A 1 204 ? -23.631 6.093 43.323 1.00 87.31 204 ASN A CA 1
ATOM 1582 C C . ASN A 1 204 ? -25.078 6.161 43.826 1.00 87.31 204 ASN A C 1
ATOM 1584 O O . ASN A 1 204 ? -25.285 6.322 45.029 1.00 87.31 204 ASN A O 1
ATOM 1588 N N . GLU A 1 205 ? -26.062 5.979 42.944 1.00 85.00 205 GLU A N 1
ATOM 1589 C CA . GLU A 1 205 ? -27.473 5.964 43.341 1.00 85.00 205 GLU A CA 1
ATOM 1590 C C . GLU A 1 205 ? -27.784 4.777 44.262 1.00 85.00 205 GLU A C 1
ATOM 1592 O O . GLU A 1 205 ? -28.357 4.957 45.336 1.00 85.00 205 GLU A O 1
ATOM 1597 N N . LEU A 1 206 ? -27.299 3.574 43.925 1.00 77.69 206 LEU A N 1
ATOM 1598 C CA . LEU A 1 206 ? -27.415 2.403 44.804 1.00 77.69 206 LEU A CA 1
ATOM 1599 C C . LEU A 1 206 ? -26.790 2.653 46.180 1.00 77.69 206 LEU A C 1
ATOM 1601 O O . LEU A 1 206 ? -27.374 2.289 47.201 1.00 77.69 206 LEU A O 1
ATOM 1605 N N . ARG A 1 207 ? -25.619 3.299 46.228 1.00 86.44 207 ARG A N 1
ATOM 1606 C CA . ARG A 1 207 ? -24.966 3.650 47.494 1.00 86.44 207 ARG A CA 1
ATOM 1607 C C . ARG A 1 207 ? -25.825 4.602 48.327 1.00 86.44 207 ARG A C 1
ATOM 1609 O O . ARG A 1 207 ? -25.960 4.390 49.528 1.00 86.44 207 ARG A O 1
ATOM 1616 N N . ARG A 1 208 ? -26.441 5.603 47.693 1.00 87.25 208 ARG A N 1
ATOM 1617 C CA . ARG A 1 208 ? -27.332 6.562 48.359 1.00 87.25 208 ARG A CA 1
ATOM 1618 C C . ARG A 1 208 ? -28.566 5.877 48.950 1.00 87.25 208 ARG A C 1
ATOM 1620 O O . ARG A 1 208 ? -28.915 6.149 50.095 1.00 87.25 208 ARG A O 1
ATOM 1627 N N . VAL A 1 209 ? -29.182 4.964 48.197 1.00 81.12 209 VAL A N 1
ATOM 1628 C CA . VAL A 1 209 ? -30.340 4.178 48.655 1.00 81.12 209 VAL A CA 1
ATOM 1629 C C . VAL A 1 209 ? -29.976 3.291 49.849 1.00 81.12 209 VAL A C 1
ATOM 1631 O O . VAL A 1 209 ? -30.743 3.219 50.807 1.00 81.12 209 VAL A O 1
ATOM 1634 N N . ILE A 1 210 ? -28.802 2.649 49.832 1.00 75.38 210 ILE A N 1
ATOM 1635 C CA . ILE A 1 210 ? -28.318 1.837 50.963 1.00 75.38 210 ILE A CA 1
ATOM 1636 C C . ILE A 1 210 ? -28.099 2.709 52.205 1.00 75.38 210 ILE A C 1
ATOM 1638 O O . ILE A 1 210 ? -28.578 2.364 53.281 1.00 75.38 210 ILE A O 1
ATOM 1642 N N . GLU A 1 211 ? -27.439 3.862 52.063 1.00 86.62 211 GLU A N 1
ATOM 1643 C CA . GLU A 1 211 ? -27.202 4.782 53.183 1.00 86.62 211 GLU A CA 1
ATOM 1644 C C . GLU A 1 211 ? -28.509 5.325 53.784 1.00 86.62 211 GLU A C 1
ATOM 1646 O O . GLU A 1 211 ? -28.606 5.504 55.000 1.00 86.62 211 GLU A O 1
ATOM 1651 N N . GLU A 1 212 ? -29.524 5.585 52.957 1.00 86.00 212 GLU A N 1
ATOM 1652 C CA . GLU A 1 212 ? -30.853 5.992 53.419 1.00 86.00 212 GLU A CA 1
ATOM 1653 C C . GLU A 1 212 ? -31.551 4.859 54.183 1.00 86.00 212 GLU A C 1
ATOM 1655 O O . GLU A 1 212 ? -32.041 5.083 55.291 1.00 86.00 212 GLU A O 1
ATOM 1660 N N . ALA A 1 213 ? -31.512 3.632 53.654 1.00 73.06 213 ALA A N 1
ATOM 1661 C CA . ALA A 1 213 ? -32.074 2.459 54.316 1.00 73.06 213 ALA A CA 1
ATOM 1662 C C . ALA A 1 213 ? -31.404 2.173 55.674 1.00 73.06 213 ALA A C 1
ATOM 1664 O O . ALA A 1 213 ? -32.101 1.910 56.657 1.00 73.06 213 ALA A O 1
ATOM 1665 N N . ASP A 1 214 ? -30.075 2.286 55.760 1.00 82.56 214 ASP A N 1
ATOM 1666 C CA . ASP A 1 214 ? -29.322 2.100 57.007 1.00 82.56 214 ASP A CA 1
ATOM 1667 C C . ASP A 1 214 ? -29.685 3.159 58.061 1.00 82.56 214 ASP A C 1
ATOM 1669 O O . ASP A 1 214 ? -29.806 2.844 59.250 1.00 82.56 214 ASP A O 1
ATOM 1673 N N . ARG A 1 215 ? -29.920 4.413 57.645 1.00 85.69 215 ARG A N 1
ATOM 1674 C CA . ARG A 1 215 ? -30.415 5.471 58.546 1.00 85.69 215 ARG A CA 1
ATOM 1675 C C . ARG A 1 215 ? -31.805 5.141 59.074 1.00 85.69 215 ARG A C 1
ATOM 1677 O O . ARG A 1 215 ? -32.010 5.195 60.285 1.00 85.69 215 ARG A O 1
ATOM 1684 N N . THR A 1 216 ? -32.731 4.751 58.197 1.00 79.75 216 THR A N 1
ATOM 1685 C CA . THR A 1 216 ? -34.090 4.366 58.604 1.00 79.75 216 THR A CA 1
ATOM 1686 C C . THR A 1 216 ? -34.066 3.182 59.571 1.00 79.75 216 THR A C 1
ATOM 1688 O O . THR A 1 216 ? -34.742 3.222 60.597 1.00 79.75 216 THR A O 1
ATOM 1691 N N . ALA A 1 217 ? -33.243 2.163 59.307 1.00 73.00 217 ALA A N 1
ATOM 1692 C CA . ALA A 1 217 ? -33.079 1.015 60.198 1.00 73.00 217 ALA A CA 1
ATOM 1693 C C . ALA A 1 217 ? -32.478 1.407 61.562 1.00 73.00 217 ALA A C 1
ATOM 1695 O O . ALA A 1 217 ? -32.916 0.915 62.602 1.00 73.00 217 ALA A O 1
ATOM 1696 N N . SER A 1 218 ? -31.504 2.323 61.584 1.00 86.56 218 SER A N 1
ATOM 1697 C CA . SER A 1 218 ? -30.924 2.856 62.824 1.00 86.56 218 SER A CA 1
ATOM 1698 C C . SER A 1 218 ? -31.964 3.590 63.675 1.00 86.56 218 SER A C 1
ATOM 1700 O O . SER A 1 218 ? -32.074 3.340 64.877 1.00 86.56 218 SER A O 1
ATOM 1702 N N . ASP A 1 219 ? -32.763 4.462 63.060 1.00 81.62 219 ASP A N 1
ATOM 1703 C CA . ASP A 1 219 ? -33.813 5.204 63.763 1.00 81.62 219 ASP A CA 1
ATOM 1704 C C . ASP A 1 219 ? -34.923 4.279 64.274 1.00 81.62 219 ASP A C 1
ATOM 1706 O O . ASP A 1 219 ? -35.442 4.473 65.376 1.00 81.62 219 ASP A O 1
ATOM 1710 N N . PHE A 1 220 ? -35.218 3.217 63.525 1.00 76.00 220 PHE A N 1
ATOM 1711 C CA . PHE A 1 220 ? -36.119 2.155 63.953 1.00 76.00 220 PHE A CA 1
ATOM 1712 C C . PHE A 1 220 ? -35.618 1.441 65.212 1.00 76.00 220 PHE A C 1
ATOM 1714 O O . PHE A 1 220 ? -36.363 1.307 66.184 1.00 76.00 220 PHE A O 1
ATOM 1721 N N . ASN A 1 221 ? -34.344 1.040 65.230 1.00 77.25 221 ASN A N 1
ATOM 1722 C CA . ASN A 1 221 ? -33.737 0.365 66.378 1.00 77.25 221 ASN A CA 1
ATOM 1723 C C . ASN A 1 221 ? -33.746 1.252 67.630 1.00 77.25 221 ASN A C 1
ATOM 1725 O O . ASN A 1 221 ? -34.170 0.798 68.688 1.00 77.25 221 ASN A O 1
ATOM 1729 N N . LYS A 1 222 ? -33.417 2.548 67.507 1.00 85.75 222 LYS A N 1
ATOM 1730 C CA . LYS A 1 222 ? -33.529 3.500 68.632 1.00 85.75 222 LYS A CA 1
ATOM 1731 C C . LYS A 1 222 ? -34.952 3.581 69.182 1.00 85.75 222 LYS A C 1
ATOM 1733 O O . LYS A 1 222 ? -35.150 3.748 70.389 1.00 85.75 222 LYS A O 1
ATOM 1738 N N . LYS A 1 223 ? -35.955 3.496 68.301 1.00 81.12 223 LYS A N 1
ATOM 1739 C CA . LYS A 1 223 ? -37.361 3.520 68.703 1.00 81.12 223 LYS A CA 1
ATOM 1740 C C . LYS A 1 223 ? -37.735 2.238 69.442 1.00 81.12 223 LYS A C 1
ATOM 1742 O O . LYS A 1 223 ? -38.343 2.341 70.500 1.00 81.12 223 LYS A O 1
ATOM 1747 N N . ILE A 1 224 ? -37.302 1.068 68.967 1.00 74.94 224 ILE A N 1
ATOM 1748 C CA . ILE A 1 224 ? -37.444 -0.202 69.702 1.00 74.94 224 ILE A CA 1
ATOM 1749 C C . ILE A 1 224 ? -36.803 -0.113 71.090 1.00 74.94 224 ILE A C 1
ATOM 1751 O O . ILE A 1 224 ? -37.445 -0.488 72.072 1.00 74.94 224 ILE A O 1
ATOM 1755 N N . ASP A 1 225 ? -35.580 0.407 71.193 1.00 82.00 225 ASP A N 1
ATOM 1756 C CA . ASP A 1 225 ? -34.872 0.530 72.471 1.00 82.00 225 ASP A CA 1
ATOM 1757 C C . ASP A 1 225 ? -35.632 1.443 73.443 1.00 82.00 225 ASP A C 1
ATOM 1759 O O . ASP A 1 225 ? -35.848 1.091 74.604 1.00 82.00 225 ASP A O 1
ATOM 1763 N N . SER A 1 226 ? -36.118 2.586 72.947 1.00 84.81 226 SER A N 1
ATOM 1764 C CA . SER A 1 226 ? -36.922 3.535 73.729 1.00 84.81 226 SER A CA 1
ATOM 1765 C C . SER A 1 226 ? -38.229 2.904 74.216 1.00 84.81 226 SER A C 1
ATOM 1767 O O . SER A 1 226 ? -38.608 3.069 75.374 1.00 84.81 226 SER A O 1
ATOM 1769 N N . LEU A 1 227 ? -38.903 2.142 73.351 1.00 78.19 227 LEU A N 1
ATOM 1770 C CA . LEU A 1 227 ? -40.125 1.419 73.705 1.00 78.19 227 LEU A CA 1
ATOM 1771 C C . LEU A 1 227 ? -39.868 0.315 74.730 1.00 78.19 227 LEU A C 1
ATOM 1773 O O . LEU A 1 227 ? -40.654 0.142 75.658 1.00 78.19 227 LEU A O 1
ATOM 1777 N N . THR A 1 228 ? -38.754 -0.400 74.594 1.00 81.06 228 THR A N 1
ATOM 1778 C CA . THR A 1 228 ? -38.346 -1.452 75.531 1.00 81.06 228 THR A CA 1
ATOM 1779 C C . THR A 1 228 ? -38.057 -0.870 76.915 1.00 81.06 228 THR A C 1
ATOM 1781 O O . THR A 1 228 ? -38.490 -1.434 77.919 1.00 81.06 228 THR A O 1
ATOM 1784 N N . ALA A 1 229 ? -37.387 0.284 76.984 1.00 84.69 229 ALA A N 1
ATOM 1785 C CA . ALA A 1 229 ? -37.138 0.990 78.239 1.00 84.69 229 ALA A CA 1
ATOM 1786 C C . ALA A 1 229 ? -38.447 1.410 78.930 1.00 84.69 229 ALA A C 1
ATOM 1788 O O . ALA A 1 229 ? -38.645 1.106 80.106 1.00 84.69 229 ALA A O 1
ATOM 1789 N N . LEU A 1 230 ? -39.367 2.019 78.177 1.00 81.50 230 LEU A N 1
ATOM 1790 C CA . LEU A 1 230 ? -40.664 2.485 78.679 1.00 81.50 230 LEU A CA 1
ATOM 1791 C C . LEU A 1 230 ? -41.541 1.313 79.159 1.00 81.50 230 LEU A C 1
ATOM 1793 O O . LEU A 1 230 ? -42.224 1.393 80.183 1.00 81.50 230 LEU A O 1
ATOM 1797 N N . MET A 1 231 ? -41.471 0.172 78.468 1.00 76.69 231 MET A N 1
ATOM 1798 C CA . MET A 1 231 ? -42.135 -1.063 78.888 1.00 76.69 231 MET A CA 1
ATOM 1799 C C . MET A 1 231 ? -41.567 -1.614 80.210 1.00 76.69 231 MET A C 1
ATOM 1801 O O . MET A 1 231 ? -42.330 -2.052 81.067 1.00 76.69 231 MET A O 1
ATOM 1805 N N . ASN A 1 232 ? -40.249 -1.569 80.416 1.00 80.19 232 ASN A N 1
ATOM 1806 C CA . ASN A 1 232 ? -39.626 -2.029 81.665 1.00 80.19 232 ASN A CA 1
ATOM 1807 C C . ASN A 1 232 ? -39.937 -1.106 82.857 1.00 80.19 232 ASN A C 1
ATOM 1809 O O . ASN A 1 232 ? -40.146 -1.583 83.976 1.00 80.19 232 ASN A O 1
ATOM 1813 N N . GLU A 1 233 ? -39.991 0.207 82.622 1.00 85.06 233 GLU A N 1
ATOM 1814 C CA . GLU A 1 233 ? -40.355 1.208 83.632 1.00 85.06 233 GLU A CA 1
ATOM 1815 C C . GLU A 1 233 ? -41.807 1.027 84.090 1.00 85.06 233 GLU A C 1
ATOM 1817 O O . GLU A 1 233 ? -42.066 0.837 85.279 1.00 85.06 233 GLU A O 1
ATOM 1822 N N . THR A 1 234 ? -42.741 0.946 83.138 1.00 77.62 234 THR A N 1
ATOM 1823 C CA . THR A 1 234 ? -44.161 0.696 83.435 1.00 77.62 234 THR A CA 1
ATOM 1824 C C . THR A 1 234 ? -44.385 -0.643 84.144 1.00 77.62 234 THR A C 1
ATOM 1826 O O . THR A 1 234 ? -45.221 -0.736 85.045 1.00 77.62 234 THR A O 1
ATOM 1829 N N . PHE A 1 235 ? -43.625 -1.688 83.801 1.00 77.12 235 PHE A N 1
ATOM 1830 C CA . PHE A 1 235 ? -43.691 -2.967 84.514 1.00 77.12 235 PHE A CA 1
ATOM 1831 C C . PHE A 1 235 ? -43.227 -2.838 85.974 1.00 77.12 235 PHE A C 1
ATOM 1833 O O . PHE A 1 235 ? -43.853 -3.399 86.876 1.00 77.12 235 PHE A O 1
ATOM 1840 N N . SER A 1 236 ? -42.170 -2.058 86.213 1.00 80.88 236 SER A N 1
ATOM 1841 C CA . SER A 1 236 ? -41.632 -1.804 87.554 1.00 80.88 236 SER A CA 1
ATOM 1842 C C . SER A 1 236 ? -42.612 -1.005 88.425 1.00 80.88 236 SER A C 1
ATOM 1844 O O . SER A 1 236 ? -42.847 -1.375 89.578 1.00 80.88 236 SER A O 1
ATOM 1846 N N . GLU A 1 237 ? -43.246 0.037 87.874 1.00 79.94 237 GLU A N 1
ATOM 1847 C CA . GLU A 1 237 ? -44.303 0.801 88.561 1.00 79.94 237 GLU A CA 1
ATOM 1848 C C . GLU A 1 237 ? -45.515 -0.072 88.906 1.00 79.94 237 GLU A C 1
ATOM 1850 O O . GLU A 1 237 ? -46.014 -0.038 90.035 1.00 79.94 237 GLU A O 1
ATOM 1855 N N . ALA A 1 238 ? -45.962 -0.913 87.968 1.00 72.25 238 ALA A N 1
ATOM 1856 C CA . ALA A 1 238 ? -47.070 -1.834 88.201 1.00 72.25 238 ALA A CA 1
ATOM 1857 C C . ALA A 1 238 ? -46.782 -2.809 89.355 1.00 72.25 238 ALA A C 1
ATOM 1859 O O . ALA A 1 238 ? -47.672 -3.120 90.156 1.00 72.25 238 ALA A O 1
ATOM 1860 N N . GLU A 1 239 ? -45.545 -3.303 89.455 1.00 76.81 239 GLU A N 1
ATOM 1861 C CA . GLU A 1 239 ? -45.131 -4.194 90.537 1.00 76.81 239 GLU A CA 1
ATOM 1862 C C . GLU A 1 239 ? -45.073 -3.469 91.892 1.00 76.81 239 GLU A C 1
ATOM 1864 O O . GLU A 1 239 ? -45.484 -4.038 92.909 1.00 76.81 239 GLU A O 1
ATOM 1869 N N . ALA A 1 240 ? -44.623 -2.210 91.911 1.00 76.69 240 ALA A N 1
ATOM 1870 C CA . ALA A 1 240 ? -44.621 -1.371 93.108 1.00 76.69 240 ALA A CA 1
ATOM 1871 C C . ALA A 1 240 ? -46.048 -1.116 93.625 1.00 76.69 240 ALA A C 1
ATOM 1873 O O . ALA A 1 240 ? -46.329 -1.364 94.800 1.00 76.69 240 ALA A O 1
ATOM 1874 N N . LEU A 1 241 ? -46.975 -0.731 92.739 1.00 71.75 241 LEU A N 1
ATOM 1875 C CA . LEU A 1 241 ? -48.390 -0.520 93.074 1.00 71.75 241 LEU A CA 1
ATOM 1876 C C . LEU A 1 241 ? -49.058 -1.797 93.602 1.00 71.75 241 LEU A C 1
ATOM 1878 O O . LEU A 1 241 ? -49.836 -1.757 94.555 1.00 71.75 241 LEU A O 1
ATOM 1882 N N . ARG A 1 242 ? -48.712 -2.966 93.047 1.00 71.06 242 ARG A N 1
ATOM 1883 C CA . ARG A 1 242 ? -49.231 -4.262 93.515 1.00 71.06 242 ARG A CA 1
ATOM 1884 C C . ARG A 1 242 ? -48.849 -4.571 94.970 1.00 71.06 242 ARG A C 1
ATOM 1886 O O . ARG A 1 242 ? -49.590 -5.291 95.639 1.00 71.06 242 ARG A O 1
ATOM 1893 N N . LYS A 1 243 ? -47.726 -4.045 95.469 1.00 74.44 243 LYS A N 1
ATOM 1894 C CA . LYS A 1 243 ? -47.266 -4.240 96.856 1.00 74.44 243 LYS A CA 1
ATOM 1895 C C . LYS A 1 243 ? -47.965 -3.308 97.867 1.00 74.44 243 LYS A C 1
ATOM 1897 O O . LYS A 1 243 ? -47.863 -3.572 99.061 1.00 74.44 243 LYS A O 1
ATOM 1902 N N . ALA A 1 244 ? -48.704 -2.280 97.427 1.00 72.44 244 ALA A N 1
ATOM 1903 C CA . ALA A 1 244 ? -49.236 -1.210 98.287 1.00 72.44 244 ALA A CA 1
ATOM 1904 C C . ALA A 1 244 ? -50.628 -1.451 98.936 1.00 72.44 244 ALA A C 1
ATOM 1906 O O . ALA A 1 244 ? -51.028 -0.676 99.800 1.00 72.44 244 ALA A O 1
ATOM 1907 N N . GLY A 1 245 ? -51.369 -2.521 98.611 1.00 63.06 245 GLY A N 1
ATOM 1908 C CA . GLY A 1 245 ? -52.636 -2.865 99.297 1.00 63.06 245 GLY A CA 1
ATOM 1909 C C . GLY A 1 245 ? -53.912 -2.208 98.726 1.00 63.06 245 GLY A C 1
ATOM 1910 O O . GLY A 1 245 ? -53.984 -1.947 97.530 1.00 63.06 245 GLY A O 1
ATOM 1911 N N . ALA A 1 246 ? -54.958 -2.024 99.552 1.00 55.16 246 ALA A N 1
ATOM 1912 C CA . ALA A 1 246 ? -56.350 -1.777 99.120 1.00 55.16 246 ALA A CA 1
ATOM 1913 C C . ALA A 1 246 ? -56.594 -0.450 98.365 1.00 55.16 246 ALA A C 1
ATOM 1915 O O . ALA A 1 246 ? -57.308 -0.470 97.364 1.00 55.16 246 ALA A O 1
ATOM 1916 N N . ASP A 1 247 ? -55.950 0.654 98.762 1.00 57.47 247 ASP A N 1
ATOM 1917 C CA . ASP A 1 247 ? -55.998 1.931 98.018 1.00 57.47 247 ASP A CA 1
ATOM 1918 C C . ASP A 1 247 ? -55.282 1.826 96.658 1.00 57.47 247 ASP A C 1
ATOM 1920 O O . ASP A 1 247 ? -55.657 2.467 95.676 1.00 57.47 247 ASP A O 1
ATOM 1924 N N . GLY A 1 248 ? -54.320 0.905 96.553 1.00 56.91 248 GLY A N 1
ATOM 1925 C CA . GLY A 1 248 ? -53.610 0.610 95.317 1.00 56.91 248 GLY A CA 1
ATOM 1926 C C . GLY A 1 248 ? -54.482 -0.031 94.238 1.00 56.91 248 GLY A C 1
ATOM 1927 O O . GLY A 1 248 ? -54.078 -0.009 93.083 1.00 56.91 248 GLY A O 1
ATOM 1928 N N . GLN A 1 249 ? -55.669 -0.584 94.542 1.00 64.50 249 GLN A N 1
ATOM 1929 C CA . GLN A 1 249 ? -56.515 -1.226 93.520 1.00 64.50 249 GLN A CA 1
ATOM 1930 C C . GLN A 1 249 ? -57.151 -0.237 92.535 1.00 64.50 249 GLN A C 1
ATOM 1932 O O . GLN A 1 249 ? -57.275 -0.562 91.350 1.00 64.50 249 GLN A O 1
ATOM 1937 N N . GLU A 1 250 ? -57.546 0.954 92.990 1.00 69.88 250 GLU A N 1
ATOM 1938 C CA . GLU A 1 250 ? -58.156 1.960 92.115 1.00 69.88 250 GLU A CA 1
ATOM 1939 C C . GLU A 1 250 ? -57.098 2.654 91.243 1.00 69.88 250 GLU A C 1
ATOM 1941 O O . GLU A 1 250 ? -57.303 2.830 90.036 1.00 69.88 250 GLU A O 1
ATOM 1946 N N . GLU A 1 251 ? -55.918 2.933 91.807 1.00 72.31 251 GLU A N 1
ATOM 1947 C CA . GLU A 1 251 ? -54.737 3.345 91.039 1.00 72.31 251 GLU A CA 1
ATOM 1948 C C . GLU A 1 251 ? -54.281 2.255 90.067 1.00 72.31 251 GLU A C 1
ATOM 1950 O O . GLU A 1 251 ? -54.025 2.566 88.908 1.00 72.31 251 GLU A O 1
ATOM 1955 N N . LEU A 1 252 ? -54.300 0.972 90.448 1.00 71.06 252 LEU A N 1
ATOM 1956 C CA . LEU A 1 252 ? -54.031 -0.141 89.527 1.00 71.06 252 LEU A CA 1
ATOM 1957 C C . LEU A 1 252 ? -55.026 -0.186 88.369 1.00 71.06 252 LEU A C 1
ATOM 1959 O O . LEU A 1 252 ? -54.651 -0.535 87.252 1.00 71.06 252 LEU A O 1
ATOM 1963 N N . ALA A 1 253 ? -56.299 0.128 88.611 1.00 74.38 253 ALA A N 1
ATOM 1964 C CA . ALA A 1 253 ? -57.312 0.147 87.564 1.00 74.38 253 ALA A CA 1
ATOM 1965 C C . ALA A 1 253 ? -57.125 1.329 86.598 1.00 74.38 253 ALA A C 1
ATOM 1967 O O . ALA A 1 253 ? -57.334 1.160 85.392 1.00 74.38 253 ALA A O 1
ATOM 1968 N N . ARG A 1 254 ? -56.720 2.508 87.099 1.00 77.38 254 ARG A N 1
ATOM 1969 C CA . ARG A 1 254 ? -56.322 3.648 86.252 1.00 77.38 254 ARG A CA 1
ATOM 1970 C C . ARG A 1 254 ? -55.056 3.332 85.472 1.00 77.38 254 ARG A C 1
ATOM 1972 O O . ARG A 1 254 ? -55.084 3.435 84.248 1.00 77.38 254 ARG A O 1
ATOM 1979 N N . PHE A 1 255 ? -54.029 2.842 86.160 1.00 75.56 255 PHE A N 1
ATOM 1980 C CA . PHE A 1 255 ? -52.769 2.428 85.567 1.00 75.56 255 PHE A CA 1
ATOM 1981 C C . PHE A 1 255 ? -53.021 1.425 84.445 1.00 75.56 255 PHE A C 1
ATOM 1983 O O . PHE A 1 255 ? -52.639 1.699 83.322 1.00 75.56 255 PHE A O 1
ATOM 1990 N N . ARG A 1 256 ? -53.793 0.350 84.674 1.00 77.44 256 ARG A N 1
ATOM 1991 C CA . ARG A 1 256 ? -54.149 -0.639 83.633 1.00 77.44 256 ARG A CA 1
ATOM 1992 C C . ARG A 1 256 ? -54.851 -0.041 82.414 1.00 77.44 256 ARG A C 1
ATOM 1994 O O . ARG A 1 256 ? -54.635 -0.525 81.307 1.00 77.44 256 ARG A O 1
ATOM 2001 N N . ARG A 1 257 ? -55.716 0.968 82.585 1.00 80.19 257 ARG A N 1
ATOM 2002 C CA . ARG A 1 257 ? -56.345 1.660 81.441 1.00 80.19 257 ARG A CA 1
ATOM 2003 C C . ARG A 1 257 ? -55.320 2.464 80.651 1.00 80.19 257 ARG A C 1
ATOM 2005 O O . ARG A 1 257 ? -55.382 2.477 79.425 1.00 80.19 257 ARG A O 1
ATOM 2012 N N . GLU A 1 258 ? -54.401 3.114 81.348 1.00 80.88 258 GLU A N 1
ATOM 2013 C CA . GLU A 1 258 ? -53.329 3.903 80.752 1.00 80.88 258 GLU A CA 1
ATOM 2014 C C . GLU A 1 258 ? -52.304 3.004 80.050 1.00 80.88 258 GLU A C 1
ATOM 2016 O O . GLU A 1 258 ? -52.024 3.216 78.872 1.00 80.88 258 GLU A O 1
ATOM 2021 N N . THR A 1 259 ? -51.886 1.897 80.678 1.00 75.62 259 THR A N 1
ATOM 2022 C CA . THR A 1 259 ? -51.065 0.862 80.029 1.00 75.62 259 THR A CA 1
ATOM 2023 C C . THR A 1 259 ? -51.793 0.244 78.841 1.00 75.62 259 THR A C 1
ATOM 2025 O O . THR A 1 259 ? -51.173 -0.000 77.817 1.00 75.62 259 THR A O 1
ATOM 2028 N N . GLY A 1 260 ? -53.108 0.021 78.929 1.00 80.38 260 GLY A N 1
ATOM 2029 C CA . GLY A 1 260 ? -53.908 -0.488 77.812 1.00 80.38 260 GLY A CA 1
ATOM 2030 C C . GLY A 1 260 ? -53.921 0.454 76.605 1.00 80.38 260 GLY A C 1
ATOM 2031 O O . GLY A 1 260 ? -53.775 -0.009 75.474 1.00 80.38 260 GLY A O 1
ATOM 2032 N N . LYS A 1 261 ? -54.036 1.771 76.833 1.00 82.12 261 LYS A N 1
ATOM 2033 C CA . LYS A 1 261 ? -53.892 2.781 75.771 1.00 82.12 261 LYS A CA 1
ATOM 2034 C C . LYS A 1 261 ? -52.488 2.777 75.180 1.00 82.12 261 LYS A C 1
ATOM 2036 O O . LYS A 1 261 ? -52.367 2.687 73.966 1.00 82.12 261 LYS A O 1
ATOM 2041 N N . ILE A 1 262 ? -51.455 2.790 76.025 1.00 79.06 262 ILE A N 1
ATOM 2042 C CA . ILE A 1 262 ? -50.059 2.732 75.576 1.00 79.06 262 ILE A CA 1
ATOM 2043 C C . ILE A 1 262 ? -49.843 1.482 74.718 1.00 79.06 262 ILE A C 1
ATOM 2045 O O . ILE A 1 262 ? -49.377 1.594 73.595 1.00 79.06 262 ILE A O 1
ATOM 2049 N N . VAL A 1 263 ? -50.258 0.299 75.176 1.00 78.25 263 VAL A N 1
ATOM 2050 C CA . VAL A 1 263 ? -50.130 -0.950 74.409 1.00 78.25 263 VAL A CA 1
ATOM 2051 C C . VAL A 1 263 ? -50.862 -0.870 73.067 1.00 78.25 263 VAL A C 1
ATOM 2053 O O . VAL A 1 263 ? -50.310 -1.315 72.066 1.00 78.25 263 VAL A O 1
ATOM 2056 N N . SER A 1 264 ? -52.060 -0.281 73.015 1.00 83.19 264 SER A N 1
ATOM 2057 C CA . SER A 1 264 ? -52.792 -0.073 71.757 1.00 83.19 264 SER A CA 1
ATOM 2058 C C . SER A 1 264 ? -52.035 0.851 70.796 1.00 83.19 264 SER A C 1
ATOM 2060 O O . SER A 1 264 ? -51.873 0.516 69.622 1.00 83.19 264 SER A O 1
ATOM 2062 N N . ASP A 1 265 ? -51.535 1.988 71.283 1.00 81.94 265 ASP A N 1
ATOM 2063 C CA . ASP A 1 265 ? -50.767 2.942 70.476 1.00 81.94 265 ASP A CA 1
ATOM 2064 C C . ASP A 1 265 ? -49.460 2.308 69.976 1.00 81.94 265 ASP A C 1
ATOM 2066 O O . ASP A 1 265 ? -49.079 2.480 68.816 1.00 81.94 265 ASP A O 1
ATOM 2070 N N . LEU A 1 266 ? -48.805 1.500 70.816 1.00 77.81 266 LEU A N 1
ATOM 2071 C CA . LEU A 1 266 ? -47.619 0.730 70.446 1.00 77.81 266 LEU A CA 1
ATOM 2072 C C . LEU A 1 266 ? -47.927 -0.337 69.404 1.00 77.81 266 LEU A C 1
ATOM 2074 O O . LEU A 1 266 ? -47.174 -0.473 68.447 1.00 77.81 266 LEU A O 1
ATOM 2078 N N . GLN A 1 267 ? -49.036 -1.064 69.531 1.00 80.62 267 GLN A N 1
ATOM 2079 C CA . GLN A 1 267 ? -49.466 -2.025 68.515 1.00 80.62 267 GLN A CA 1
ATOM 2080 C C . GLN A 1 267 ? -49.737 -1.336 67.174 1.00 80.62 267 GLN A C 1
ATOM 2082 O O . GLN A 1 267 ? -49.342 -1.854 66.129 1.00 80.62 267 GLN A O 1
ATOM 2087 N N . GLN A 1 268 ? -50.354 -0.151 67.190 1.00 86.19 268 GLN A N 1
ATOM 2088 C CA . GLN A 1 268 ? -50.589 0.628 65.978 1.00 86.19 268 GLN A CA 1
ATOM 2089 C C . GLN A 1 268 ? -49.276 1.143 65.366 1.00 86.19 268 GLN A C 1
ATOM 2091 O O . GLN A 1 268 ? -49.099 1.054 64.150 1.00 86.19 268 GLN A O 1
ATOM 2096 N N . GLN A 1 269 ? -48.328 1.608 66.189 1.00 81.94 269 GLN A N 1
ATOM 2097 C CA . GLN A 1 269 ? -46.992 1.993 65.724 1.00 81.94 269 GLN A CA 1
ATOM 2098 C C . GLN A 1 269 ? -46.216 0.804 65.153 1.00 81.94 269 GLN A C 1
ATOM 2100 O O . GLN A 1 269 ? -45.669 0.933 64.066 1.00 81.94 269 GLN A O 1
ATOM 2105 N N . ILE A 1 270 ? -46.205 -0.353 65.826 1.00 79.00 270 ILE A N 1
ATOM 2106 C CA . ILE A 1 270 ? -45.562 -1.587 65.342 1.00 79.00 270 ILE A CA 1
ATOM 2107 C C . ILE A 1 270 ? -46.149 -1.997 63.991 1.00 79.00 270 ILE A C 1
ATOM 2109 O O . ILE A 1 270 ? -45.401 -2.369 63.090 1.00 79.00 270 ILE A O 1
ATOM 2113 N N . LYS A 1 271 ? -47.472 -1.892 63.820 1.00 86.44 271 LYS A N 1
ATOM 2114 C CA . LYS A 1 271 ? -48.125 -2.197 62.546 1.00 86.44 271 LYS A CA 1
ATOM 2115 C C . LYS A 1 271 ? -47.667 -1.256 61.427 1.00 86.44 271 LYS A C 1
ATOM 2117 O O . LYS A 1 271 ? -47.227 -1.744 60.393 1.00 86.44 271 LYS A O 1
ATOM 2122 N N . SER A 1 272 ? -47.710 0.061 61.651 1.00 85.56 272 SER A N 1
ATOM 2123 C CA . SER A 1 272 ? -47.223 1.063 60.683 1.00 85.56 272 SER A CA 1
ATOM 2124 C C . SER A 1 272 ? -45.761 0.815 60.309 1.00 85.56 272 SER A C 1
ATOM 2126 O O . SER A 1 272 ? -45.389 0.844 59.144 1.00 85.56 272 SER A O 1
ATOM 2128 N N . LEU A 1 273 ? -44.938 0.514 61.309 1.00 78.69 273 LEU A N 1
ATOM 2129 C CA . LEU A 1 273 ? -43.521 0.230 61.152 1.00 78.69 273 LEU A CA 1
ATOM 2130 C C . LEU A 1 273 ? -43.255 -1.061 60.361 1.00 78.69 273 LEU A C 1
ATOM 2132 O O . LEU A 1 273 ? -42.321 -1.116 59.564 1.00 78.69 273 LEU A O 1
ATOM 2136 N N . SER A 1 274 ? -44.081 -2.090 60.552 1.00 79.81 274 SER A N 1
ATOM 2137 C CA . SER A 1 274 ? -44.019 -3.323 59.762 1.00 79.81 274 SER A CA 1
ATOM 2138 C C . SER A 1 274 ? -44.393 -3.073 58.299 1.00 79.81 274 SER A C 1
ATOM 2140 O O . SER A 1 274 ? -43.746 -3.618 57.407 1.00 79.81 274 SER A O 1
ATOM 2142 N N . GLU A 1 275 ? -45.399 -2.231 58.041 1.00 86.50 275 GLU A N 1
ATOM 2143 C CA . GLU A 1 275 ? -45.803 -1.836 56.683 1.00 86.50 275 GLU A CA 1
ATOM 2144 C C . GLU A 1 275 ? -44.683 -1.049 55.972 1.00 86.50 275 GLU A C 1
ATOM 2146 O O . GLU A 1 275 ? -44.360 -1.345 54.816 1.00 86.50 275 GLU A O 1
ATOM 2151 N N . ASP A 1 276 ? -44.024 -0.122 56.675 1.00 81.12 276 ASP A N 1
ATOM 2152 C CA . ASP A 1 276 ? -42.867 0.622 56.159 1.00 81.12 276 ASP A CA 1
ATOM 2153 C C . ASP A 1 276 ? -41.680 -0.307 55.854 1.00 81.12 276 ASP A C 1
ATOM 2155 O O . ASP A 1 276 ? -41.054 -0.197 54.795 1.00 81.12 276 ASP A O 1
ATOM 2159 N N . LEU A 1 277 ? -41.392 -1.273 56.735 1.00 78.62 277 LEU A N 1
ATOM 2160 C CA . LEU A 1 277 ? -40.325 -2.255 56.524 1.00 78.62 277 LEU A CA 1
ATOM 2161 C C . LEU A 1 277 ? -40.599 -3.139 55.296 1.00 78.62 277 LEU A C 1
ATOM 2163 O O . LEU A 1 277 ? -39.695 -3.393 54.499 1.00 78.62 277 LEU A O 1
ATOM 2167 N N . GLU A 1 278 ? -41.842 -3.581 55.098 1.00 84.94 278 GLU A N 1
ATOM 2168 C CA . GLU A 1 278 ? -42.243 -4.311 53.891 1.00 84.94 278 GLU A CA 1
ATOM 2169 C C . GLU A 1 278 ? -42.125 -3.454 52.624 1.00 84.94 278 GLU A C 1
ATOM 2171 O O . GLU A 1 278 ? -41.763 -3.966 51.560 1.00 84.94 278 GLU A O 1
ATOM 2176 N N . ALA A 1 279 ? -42.424 -2.155 52.702 1.00 82.00 279 ALA A N 1
ATOM 2177 C CA . ALA A 1 279 ? -42.244 -1.232 51.584 1.00 82.00 279 ALA A CA 1
ATOM 2178 C C . ALA A 1 279 ? -40.757 -1.046 51.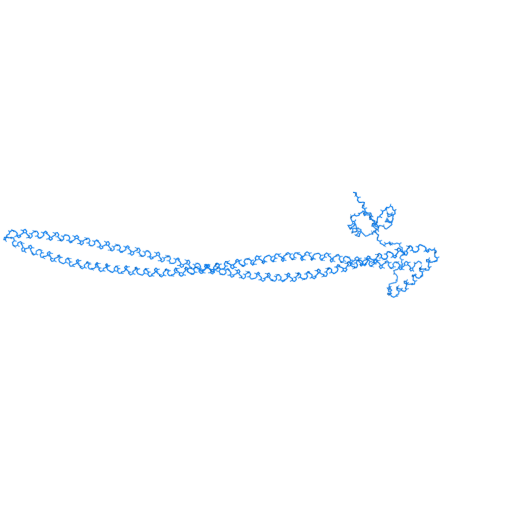229 1.00 82.00 279 ALA A C 1
ATOM 2180 O O . ALA A 1 279 ? -40.399 -1.100 50.051 1.00 82.00 279 ALA A O 1
ATOM 2181 N N . VAL A 1 280 ? -39.880 -0.900 52.228 1.00 78.31 280 VAL A N 1
ATOM 2182 C CA . VAL A 1 280 ? -38.421 -0.825 52.027 1.00 78.31 280 VAL A CA 1
ATOM 2183 C C . VAL A 1 280 ? -37.877 -2.132 51.449 1.00 78.31 280 VAL A C 1
ATOM 2185 O O . VAL A 1 280 ? -37.114 -2.100 50.485 1.00 78.31 280 VAL A O 1
ATOM 2188 N N . ASN A 1 281 ? -38.309 -3.287 51.964 1.00 77.44 281 ASN A N 1
ATOM 2189 C CA . ASN A 1 281 ? -37.890 -4.590 51.442 1.00 77.44 281 ASN A CA 1
ATOM 2190 C C . ASN A 1 281 ? -38.330 -4.804 49.987 1.00 77.44 281 ASN A C 1
ATOM 2192 O O . ASN A 1 281 ? -37.556 -5.342 49.195 1.00 77.44 281 ASN A O 1
ATOM 2196 N N . ARG A 1 282 ? -39.528 -4.336 49.606 1.00 86.56 282 ARG A N 1
ATOM 2197 C CA . ARG A 1 282 ? -39.977 -4.338 48.204 1.00 86.56 282 ARG A CA 1
ATOM 2198 C C . ARG A 1 282 ? -39.089 -3.466 47.318 1.00 86.56 282 ARG A C 1
ATOM 2200 O O . ARG A 1 282 ? -38.581 -3.967 46.320 1.00 86.56 282 ARG A O 1
ATOM 2207 N N . LYS A 1 283 ? -38.817 -2.219 47.721 1.00 81.75 283 LYS A N 1
ATOM 2208 C CA . LYS A 1 283 ? -37.911 -1.318 46.981 1.00 81.75 283 LYS A CA 1
ATOM 2209 C C . LYS A 1 283 ? -36.503 -1.896 46.838 1.00 81.75 283 LYS A C 1
ATOM 2211 O O . LYS A 1 283 ? -35.893 -1.780 45.780 1.00 81.75 283 LYS A O 1
ATOM 2216 N N . ARG A 1 284 ? -35.990 -2.549 47.885 1.00 77.75 284 ARG A N 1
ATOM 2217 C CA . ARG A 1 284 ? -34.695 -3.237 47.845 1.00 77.75 284 ARG A CA 1
ATOM 2218 C C . ARG A 1 284 ? -34.700 -4.382 46.832 1.00 77.75 284 ARG A C 1
ATOM 2220 O O . ARG A 1 284 ? -33.773 -4.472 46.037 1.00 77.75 284 ARG A O 1
ATOM 2227 N N . ALA A 1 285 ? -35.733 -5.225 46.843 1.00 81.31 285 ALA A N 1
ATOM 2228 C CA . ALA A 1 285 ? -35.856 -6.335 45.900 1.00 81.31 285 ALA A CA 1
ATOM 2229 C C . ALA A 1 285 ? -35.967 -5.851 44.442 1.00 81.31 285 ALA A C 1
ATOM 2231 O O . ALA A 1 285 ? -35.350 -6.442 43.557 1.00 81.31 285 ALA A O 1
ATOM 2232 N N . GLU A 1 286 ? -36.701 -4.762 44.194 1.00 82.31 286 GLU A N 1
ATOM 2233 C CA . GLU A 1 286 ? -36.787 -4.115 42.876 1.00 82.31 286 GLU A CA 1
ATOM 2234 C C . GLU A 1 286 ? -35.422 -3.581 42.419 1.00 82.31 286 GLU A C 1
ATOM 2236 O O . GLU A 1 286 ? -34.965 -3.925 41.330 1.00 82.31 286 GLU A O 1
ATOM 2241 N N . ALA A 1 287 ? -34.712 -2.837 43.274 1.00 74.31 287 ALA A N 1
ATOM 2242 C CA . ALA A 1 287 ? -33.380 -2.315 42.957 1.00 74.31 287 ALA A CA 1
ATOM 2243 C C . ALA A 1 287 ? -32.351 -3.432 42.691 1.00 74.31 287 ALA A C 1
ATOM 2245 O O . ALA A 1 287 ? -31.481 -3.306 41.826 1.00 74.31 287 ALA A O 1
ATOM 2246 N N . GLU A 1 288 ? -32.446 -4.546 43.418 1.00 79.44 288 GLU A N 1
ATOM 2247 C CA . GLU A 1 288 ? -31.575 -5.707 43.236 1.00 79.44 288 GLU A CA 1
ATOM 2248 C C . GLU A 1 288 ? -31.884 -6.438 41.918 1.00 79.44 288 GLU A C 1
ATOM 2250 O O . GLU A 1 288 ? -30.963 -6.807 41.182 1.00 79.44 288 GLU A O 1
ATOM 2255 N N . ALA A 1 289 ? -33.165 -6.558 41.553 1.00 84.00 289 ALA A N 1
ATOM 2256 C CA . ALA A 1 289 ? -33.583 -7.081 40.255 1.00 84.00 289 ALA A CA 1
ATOM 2257 C C . ALA A 1 289 ? -33.103 -6.195 39.089 1.00 84.00 289 ALA A C 1
ATOM 2259 O O . ALA A 1 289 ? -32.565 -6.717 38.105 1.00 84.00 289 ALA A O 1
ATOM 2260 N N . ASP A 1 290 ? -33.222 -4.871 39.214 1.00 79.81 290 ASP A N 1
ATOM 2261 C CA . ASP A 1 290 ? -32.735 -3.916 38.213 1.00 79.81 290 ASP A CA 1
ATOM 2262 C C . ASP A 1 290 ? -31.210 -3.969 38.077 1.00 79.81 290 ASP A C 1
ATOM 2264 O O . ASP A 1 290 ? -30.685 -4.024 36.963 1.00 79.81 290 ASP A O 1
ATOM 2268 N N . SER A 1 291 ? -30.481 -4.070 39.192 1.00 79.81 291 SER A N 1
ATOM 2269 C CA . SER A 1 291 ? -29.025 -4.251 39.183 1.00 79.81 291 SER A CA 1
ATOM 2270 C C . SER A 1 291 ? -28.606 -5.519 38.427 1.00 79.81 291 SER A C 1
ATOM 2272 O O . SER A 1 291 ? -27.706 -5.483 37.579 1.00 79.81 291 SER A O 1
ATOM 2274 N N . VAL A 1 292 ? -29.288 -6.646 38.669 1.00 84.94 292 VAL A N 1
ATOM 2275 C CA . VAL A 1 292 ? -29.041 -7.909 37.951 1.00 84.94 292 VAL A CA 1
ATOM 2276 C C . VAL A 1 292 ? -29.346 -7.763 36.460 1.00 84.94 292 VAL A C 1
ATOM 2278 O O . VAL A 1 292 ? -28.566 -8.233 35.624 1.00 84.94 292 VAL A O 1
ATOM 2281 N N . ARG A 1 293 ? -30.442 -7.085 36.105 1.00 86.06 293 ARG A N 1
ATOM 2282 C CA . ARG A 1 293 ? -30.816 -6.823 34.711 1.00 86.06 293 ARG A CA 1
ATOM 2283 C C . ARG A 1 293 ? -29.754 -5.988 33.993 1.00 86.06 293 ARG A C 1
ATOM 2285 O O . ARG A 1 293 ? -29.263 -6.427 32.952 1.00 86.06 293 ARG A O 1
ATOM 2292 N N . ILE A 1 294 ? -29.326 -4.869 34.582 1.00 77.75 294 ILE A N 1
ATOM 2293 C CA . ILE A 1 294 ? -28.272 -3.992 34.042 1.00 77.75 294 ILE A CA 1
ATOM 2294 C C . ILE A 1 294 ? -26.958 -4.764 33.876 1.00 77.75 294 ILE A C 1
ATOM 2296 O O . ILE A 1 294 ? -26.284 -4.646 32.848 1.00 77.75 294 ILE A O 1
ATOM 2300 N N . LYS A 1 295 ? -26.593 -5.608 34.851 1.00 79.31 295 LYS A N 1
ATOM 2301 C CA . LYS A 1 295 ? -25.375 -6.429 34.790 1.00 79.31 295 LYS A CA 1
ATOM 2302 C C . LYS A 1 295 ? -25.418 -7.432 33.636 1.00 79.31 295 LYS A C 1
ATOM 2304 O O . LYS A 1 295 ? -24.431 -7.567 32.912 1.00 79.31 295 LYS A O 1
ATOM 2309 N N . ASN A 1 296 ? -26.548 -8.109 33.441 1.00 84.94 296 ASN A N 1
ATOM 2310 C CA . ASN A 1 296 ? -26.732 -9.067 32.350 1.00 84.94 296 ASN A CA 1
ATOM 2311 C C . ASN A 1 296 ? -26.737 -8.386 30.974 1.00 84.94 296 ASN A C 1
ATOM 2313 O O . ASN A 1 296 ? -26.154 -8.910 30.023 1.00 84.94 296 ASN A O 1
ATOM 2317 N N . GLU A 1 297 ? -27.354 -7.211 30.864 1.00 84.19 297 GLU A N 1
ATOM 2318 C CA . GLU A 1 297 ? -27.385 -6.427 29.627 1.00 84.19 297 GLU A CA 1
ATOM 2319 C C . GLU A 1 297 ? -25.992 -5.896 29.266 1.00 84.19 297 GLU A C 1
ATOM 2321 O O . GLU A 1 297 ? -25.529 -6.072 28.137 1.00 84.19 297 GLU A O 1
ATOM 2326 N N . SER A 1 298 ? -25.255 -5.394 30.261 1.00 74.00 298 SER A N 1
ATOM 2327 C CA . SER A 1 298 ? -23.846 -5.012 30.118 1.00 74.00 298 SER A CA 1
ATOM 2328 C C . SER A 1 298 ? -22.977 -6.194 29.673 1.00 74.00 298 SER A C 1
ATOM 2330 O O . SER A 1 298 ? -22.157 -6.052 28.769 1.00 74.00 298 SER A O 1
ATOM 2332 N N . ALA A 1 299 ? -23.170 -7.383 30.256 1.00 81.19 299 ALA A N 1
ATOM 2333 C CA . ALA A 1 299 ? -22.421 -8.587 29.888 1.00 81.19 299 ALA A CA 1
ATOM 2334 C C . ALA A 1 299 ? -22.704 -9.038 28.443 1.00 81.19 299 ALA A C 1
ATOM 2336 O O . ALA A 1 299 ? -21.774 -9.395 27.710 1.00 81.19 299 ALA A O 1
ATOM 2337 N N . ARG A 1 300 ? -23.969 -8.968 28.000 1.00 87.75 300 ARG A N 1
ATOM 2338 C CA . ARG A 1 300 ? -24.337 -9.205 26.593 1.00 87.75 300 ARG A CA 1
ATOM 2339 C C . ARG A 1 300 ? -23.656 -8.204 25.669 1.00 87.75 300 ARG A C 1
ATOM 2341 O O . ARG A 1 300 ? -23.042 -8.614 24.688 1.00 87.75 300 ARG A O 1
ATOM 2348 N N . ARG A 1 301 ? -23.698 -6.915 26.008 1.00 82.12 301 ARG A N 1
ATOM 2349 C CA . ARG A 1 301 ? -23.097 -5.851 25.195 1.00 82.12 301 ARG A CA 1
ATOM 2350 C C . ARG A 1 301 ? -21.581 -5.990 25.075 1.00 82.12 301 ARG A C 1
ATOM 2352 O O . ARG A 1 301 ? -21.042 -5.841 23.984 1.00 82.12 301 ARG A O 1
ATOM 2359 N N . ILE A 1 302 ? -20.899 -6.331 26.170 1.00 77.19 302 ILE A N 1
ATOM 2360 C CA . ILE A 1 302 ? -19.458 -6.628 26.169 1.00 77.19 302 ILE A CA 1
ATOM 2361 C C . ILE A 1 302 ? -19.158 -7.815 25.247 1.00 77.19 302 ILE A C 1
ATOM 2363 O O . ILE A 1 302 ? -18.220 -7.758 24.459 1.00 77.19 302 ILE A O 1
ATOM 2367 N N . SER A 1 303 ? -19.980 -8.865 25.291 1.00 84.69 303 SER A N 1
ATOM 2368 C CA . SER A 1 303 ? -19.810 -10.035 24.419 1.00 84.69 303 SER A CA 1
ATOM 2369 C C . SER A 1 303 ? -19.995 -9.687 22.934 1.00 84.69 303 SER A C 1
ATOM 2371 O O . SER A 1 303 ? -19.218 -10.139 22.096 1.00 84.69 303 SER A O 1
ATOM 2373 N N . GLU A 1 304 ? -20.977 -8.841 22.599 1.00 86.62 304 GLU A N 1
ATOM 2374 C CA . GLU A 1 304 ? -21.163 -8.317 21.236 1.00 86.62 304 GLU A CA 1
ATOM 2375 C C . GLU A 1 304 ? -19.959 -7.493 20.762 1.00 86.62 304 GLU A C 1
ATOM 2377 O O . GLU A 1 304 ? -19.503 -7.662 19.630 1.00 86.62 304 GLU A O 1
ATOM 2382 N N . LEU A 1 305 ? -19.436 -6.608 21.617 1.00 81.75 305 LEU A N 1
ATOM 2383 C CA . LEU A 1 305 ? -18.267 -5.788 21.299 1.00 81.75 305 LEU A CA 1
ATOM 2384 C C . LEU A 1 305 ? -17.016 -6.643 21.096 1.00 81.75 305 LEU A C 1
ATOM 2386 O O . LEU A 1 305 ? -16.305 -6.428 20.120 1.00 81.75 305 LEU A O 1
ATOM 2390 N N . ASN A 1 306 ? -16.787 -7.651 21.939 1.00 80.75 306 ASN A N 1
ATOM 2391 C CA . ASN A 1 306 ? -15.657 -8.569 21.781 1.00 80.75 306 ASN A CA 1
ATOM 2392 C C . ASN A 1 306 ? -15.720 -9.322 20.449 1.00 80.75 306 ASN A C 1
ATOM 2394 O O . ASN A 1 306 ? -14.715 -9.411 19.752 1.00 80.75 306 ASN A O 1
ATOM 2398 N N . ARG A 1 307 ? -16.910 -9.779 20.038 1.00 87.69 307 ARG A N 1
ATOM 2399 C CA . ARG A 1 307 ? -17.091 -10.432 18.734 1.00 87.69 307 ARG A CA 1
ATOM 2400 C C . ARG A 1 307 ? -16.800 -9.487 17.563 1.00 87.69 307 ARG A C 1
ATOM 2402 O O . ARG A 1 307 ? -16.233 -9.908 16.557 1.00 87.69 307 ARG A O 1
ATOM 2409 N N . LYS A 1 308 ? -17.176 -8.208 17.679 1.00 85.00 308 LYS A N 1
ATOM 2410 C CA . LYS A 1 308 ? -16.836 -7.187 16.673 1.00 85.00 308 LYS A CA 1
ATOM 2411 C C . LYS A 1 308 ? -15.337 -6.915 16.624 1.00 85.00 308 LYS A C 1
ATOM 2413 O O . LYS A 1 308 ? -14.789 -6.871 15.533 1.00 85.00 308 LYS A O 1
ATOM 2418 N N . ILE A 1 309 ? -14.685 -6.785 17.779 1.00 79.00 309 ILE A N 1
ATOM 2419 C CA . ILE A 1 309 ? -13.228 -6.616 17.871 1.00 79.00 309 ILE A CA 1
ATOM 2420 C C . ILE A 1 309 ? -12.514 -7.793 17.204 1.00 79.00 309 ILE A C 1
ATOM 2422 O O . ILE A 1 309 ? -11.598 -7.576 16.425 1.00 79.00 309 ILE A O 1
ATOM 2426 N N . GLU A 1 310 ? -12.961 -9.024 17.451 1.00 88.88 310 GLU A N 1
ATOM 2427 C CA . GLU A 1 310 ? -12.391 -10.222 16.827 1.00 88.88 310 GLU A CA 1
ATOM 2428 C C . GLU A 1 310 ? -12.588 -10.232 15.303 1.00 88.88 310 GLU A C 1
ATOM 2430 O O . GLU A 1 310 ? -11.668 -10.556 14.557 1.00 88.88 310 GLU A O 1
ATOM 2435 N N . THR A 1 311 ? -13.760 -9.801 14.824 1.00 87.06 311 THR A N 1
ATOM 2436 C CA . THR A 1 311 ? -14.028 -9.668 13.381 1.00 87.06 311 THR A CA 1
ATOM 2437 C C . THR A 1 311 ? -13.100 -8.631 12.743 1.00 87.06 311 THR A C 1
ATOM 2439 O O . THR A 1 311 ? -12.433 -8.937 11.758 1.00 87.06 311 THR A O 1
ATOM 2442 N N . LEU A 1 312 ? -12.983 -7.446 13.349 1.00 81.75 312 LEU A N 1
ATOM 2443 C CA . LEU A 1 312 ? -12.097 -6.377 12.879 1.00 81.75 312 LEU A CA 1
ATOM 2444 C C . LEU A 1 312 ? -10.616 -6.776 12.938 1.00 81.75 312 LEU A C 1
ATOM 2446 O O . LEU A 1 312 ? -9.851 -6.427 12.045 1.00 81.75 312 LEU A O 1
ATOM 2450 N N . ALA A 1 313 ? -10.200 -7.529 13.959 1.00 82.75 313 ALA A N 1
ATOM 2451 C CA . ALA A 1 313 ? -8.834 -8.036 14.067 1.00 82.75 313 ALA A CA 1
ATOM 2452 C C . ALA A 1 313 ? -8.502 -9.016 12.930 1.00 82.75 313 ALA A C 1
ATOM 2454 O O . ALA A 1 313 ? -7.420 -8.937 12.350 1.00 82.75 313 ALA A O 1
ATOM 2455 N N . ASN A 1 314 ? -9.444 -9.892 12.570 1.00 86.94 314 ASN A N 1
ATOM 2456 C CA . ASN A 1 314 ? -9.281 -10.808 11.440 1.00 86.94 314 ASN A CA 1
ATOM 2457 C C . ASN A 1 314 ? -9.234 -10.059 10.099 1.00 86.94 314 ASN A C 1
ATOM 2459 O O . ASN A 1 314 ? -8.398 -10.372 9.253 1.00 86.94 314 ASN A O 1
ATOM 2463 N N . GLU A 1 315 ? -10.088 -9.049 9.910 1.00 84.62 315 GLU A N 1
ATOM 2464 C CA . GLU A 1 315 ? -10.067 -8.192 8.716 1.00 84.62 315 GLU A CA 1
ATOM 2465 C C . GLU A 1 315 ? -8.750 -7.413 8.593 1.00 84.62 315 GLU A C 1
ATOM 2467 O O . GLU A 1 315 ? -8.177 -7.337 7.505 1.00 84.62 315 GLU A O 1
ATOM 2472 N N . LEU A 1 316 ? -8.230 -6.891 9.709 1.00 81.50 316 LEU A N 1
ATOM 2473 C CA . LEU A 1 316 ? -6.939 -6.210 9.746 1.00 81.50 316 LEU A CA 1
ATOM 2474 C C . LEU A 1 316 ? -5.785 -7.166 9.418 1.00 81.50 316 LEU A C 1
ATOM 2476 O O . LEU A 1 316 ? -4.907 -6.801 8.641 1.00 81.50 316 LEU A O 1
ATOM 2480 N N . SER A 1 317 ? -5.802 -8.390 9.956 1.00 87.81 317 SER A N 1
ATOM 2481 C CA . SER A 1 317 ? -4.801 -9.414 9.628 1.00 87.81 317 SER A CA 1
ATOM 2482 C C . SER A 1 317 ? -4.799 -9.728 8.131 1.00 87.81 317 SER A C 1
ATOM 2484 O O . SER A 1 317 ? -3.745 -9.707 7.505 1.00 87.81 317 SER A O 1
ATOM 2486 N N . ALA A 1 318 ? -5.976 -9.928 7.531 1.00 84.69 318 ALA A N 1
ATOM 2487 C CA . ALA A 1 318 ? -6.088 -10.183 6.096 1.00 84.69 318 ALA A CA 1
ATOM 2488 C C . ALA A 1 318 ? -5.599 -8.994 5.245 1.00 84.69 318 ALA A C 1
ATOM 2490 O O . ALA A 1 318 ? -5.008 -9.186 4.182 1.00 84.69 318 ALA A O 1
ATOM 2491 N N . ALA A 1 319 ? -5.827 -7.759 5.704 1.00 77.62 319 ALA A N 1
ATOM 2492 C CA . ALA A 1 319 ? -5.320 -6.563 5.037 1.00 77.62 319 ALA A CA 1
ATOM 2493 C C . ALA A 1 319 ? -3.787 -6.448 5.117 1.00 77.62 319 ALA A C 1
ATOM 2495 O O . ALA A 1 319 ? -3.166 -6.019 4.143 1.00 77.62 319 ALA A O 1
ATOM 2496 N N . ILE A 1 320 ? -3.180 -6.850 6.240 1.00 79.25 320 ILE A N 1
ATOM 2497 C CA . ILE A 1 320 ? -1.720 -6.915 6.401 1.00 79.25 320 ILE A CA 1
ATOM 2498 C C . ILE A 1 320 ? -1.132 -7.946 5.434 1.00 79.25 320 ILE A C 1
ATOM 2500 O O . ILE A 1 320 ? -0.238 -7.592 4.667 1.00 79.25 320 ILE A O 1
ATOM 2504 N N . ASP A 1 321 ? -1.685 -9.160 5.387 1.00 85.56 321 ASP A N 1
ATOM 2505 C CA . ASP A 1 321 ? -1.221 -10.215 4.474 1.00 85.56 321 ASP A CA 1
ATOM 2506 C C . ASP A 1 321 ? -1.288 -9.755 3.005 1.00 85.56 321 ASP A C 1
ATOM 2508 O O . ASP A 1 321 ? -0.353 -9.950 2.223 1.00 85.56 321 ASP A O 1
ATOM 2512 N N . PHE A 1 322 ? -2.375 -9.071 2.627 1.00 82.94 322 PHE A N 1
ATOM 2513 C CA . PHE A 1 322 ? -2.522 -8.491 1.291 1.00 82.94 322 PHE A CA 1
ATOM 2514 C C . PHE A 1 322 ? -1.469 -7.406 1.005 1.00 82.94 322 PHE A C 1
ATOM 2516 O O . PHE A 1 322 ? -0.906 -7.359 -0.090 1.00 82.94 322 PHE A O 1
ATOM 2523 N N . ALA A 1 323 ? -1.177 -6.539 1.978 1.00 75.06 323 ALA A N 1
ATOM 2524 C CA . ALA A 1 323 ? -0.160 -5.499 1.838 1.00 75.06 323 ALA A CA 1
ATOM 2525 C C . ALA A 1 323 ? 1.258 -6.085 1.716 1.00 75.06 323 ALA A C 1
ATOM 2527 O O . ALA A 1 323 ? 2.050 -5.597 0.907 1.00 75.06 323 ALA A O 1
ATOM 2528 N N . GLU A 1 324 ? 1.572 -7.146 2.463 1.00 84.81 324 GLU A N 1
ATOM 2529 C CA . GLU A 1 324 ? 2.842 -7.871 2.351 1.00 84.81 324 GLU A CA 1
ATOM 2530 C C . GLU A 1 324 ? 2.998 -8.527 0.976 1.00 84.81 324 GLU A C 1
ATOM 2532 O O . GLU A 1 324 ? 4.052 -8.404 0.343 1.00 84.81 324 GLU A O 1
ATOM 2537 N N . GLN A 1 325 ? 1.937 -9.157 0.461 1.00 86.50 325 GLN A N 1
ATOM 2538 C CA . GLN A 1 325 ? 1.944 -9.721 -0.886 1.00 86.50 325 GLN A CA 1
ATOM 2539 C C . GLN A 1 325 ? 2.156 -8.636 -1.952 1.00 86.50 325 GLN A C 1
ATOM 2541 O O . GLN A 1 325 ? 3.017 -8.786 -2.821 1.00 86.50 325 GLN A O 1
ATOM 2546 N N . ALA A 1 326 ? 1.453 -7.505 -1.848 1.00 77.62 326 ALA A N 1
ATOM 2547 C CA . ALA A 1 326 ? 1.639 -6.375 -2.754 1.00 77.62 326 ALA A CA 1
ATOM 2548 C C . ALA A 1 326 ? 3.062 -5.787 -2.671 1.00 77.62 326 ALA A C 1
ATOM 2550 O O . ALA A 1 326 ? 3.630 -5.377 -3.685 1.00 77.62 326 ALA A O 1
ATOM 2551 N N . ALA A 1 327 ? 3.673 -5.751 -1.482 1.00 78.12 327 ALA A N 1
ATOM 2552 C CA . ALA A 1 327 ? 5.056 -5.312 -1.307 1.00 78.12 327 ALA A CA 1
ATOM 2553 C C . ALA A 1 327 ? 6.052 -6.265 -1.987 1.00 78.12 327 ALA A C 1
ATOM 2555 O O . ALA A 1 327 ? 7.006 -5.808 -2.624 1.00 78.12 327 ALA A O 1
ATOM 2556 N N . LYS A 1 328 ? 5.806 -7.577 -1.916 1.00 87.94 328 LYS A N 1
ATOM 2557 C CA . LYS A 1 328 ? 6.602 -8.580 -2.630 1.00 87.94 328 LYS A CA 1
ATOM 2558 C C . LYS A 1 328 ? 6.501 -8.402 -4.147 1.00 87.94 328 LYS A C 1
ATOM 2560 O O . LYS A 1 328 ? 7.529 -8.319 -4.814 1.00 87.94 328 LYS A O 1
ATOM 2565 N N . GLU A 1 329 ? 5.290 -8.254 -4.680 1.00 84.19 329 GLU A N 1
ATOM 2566 C CA . GLU A 1 329 ? 5.068 -8.007 -6.112 1.00 84.19 329 GLU A CA 1
ATOM 2567 C C . GLU A 1 329 ? 5.752 -6.709 -6.577 1.00 84.19 329 GLU A C 1
ATOM 2569 O O . GLU A 1 329 ? 6.380 -6.676 -7.636 1.00 84.19 329 GLU A O 1
ATOM 2574 N N . ARG A 1 330 ? 5.727 -5.648 -5.755 1.00 78.00 330 ARG A N 1
ATOM 2575 C CA . ARG A 1 330 ? 6.478 -4.407 -6.020 1.00 78.00 330 ARG A CA 1
ATOM 2576 C C . ARG A 1 330 ? 7.985 -4.635 -6.100 1.00 78.00 330 ARG A C 1
ATOM 2578 O O . ARG A 1 330 ? 8.624 -4.037 -6.963 1.00 78.00 330 ARG A O 1
ATOM 2585 N N . SER A 1 331 ? 8.546 -5.472 -5.230 1.00 84.56 331 SER A N 1
ATOM 2586 C CA . SER A 1 331 ? 9.970 -5.823 -5.272 1.00 84.56 331 SER A CA 1
ATOM 2587 C C . SER A 1 331 ? 10.324 -6.545 -6.574 1.00 84.56 331 SER A C 1
ATOM 2589 O O . SER A 1 331 ? 11.288 -6.175 -7.237 1.00 84.56 331 SER A O 1
ATOM 2591 N N . GLU A 1 332 ? 9.506 -7.515 -6.990 1.00 86.75 332 GLU A N 1
ATOM 2592 C CA . GLU A 1 332 ? 9.706 -8.252 -8.247 1.00 86.75 332 GLU A CA 1
ATOM 2593 C C . GLU A 1 332 ? 9.594 -7.333 -9.478 1.00 86.75 332 GLU A C 1
ATOM 2595 O O . GLU A 1 332 ? 10.362 -7.452 -10.435 1.00 86.75 332 GLU A O 1
ATOM 2600 N N . ILE A 1 333 ? 8.659 -6.377 -9.463 1.00 81.56 333 ILE A N 1
ATOM 2601 C CA . ILE A 1 333 ? 8.537 -5.362 -10.519 1.00 81.56 333 ILE A CA 1
ATOM 2602 C C . ILE A 1 333 ? 9.757 -4.432 -10.528 1.00 81.56 333 ILE A C 1
ATOM 2604 O O . ILE A 1 333 ? 10.255 -4.100 -11.603 1.00 81.56 333 ILE A O 1
ATOM 2608 N N . ALA A 1 334 ? 10.264 -4.022 -9.364 1.00 80.38 334 ALA A N 1
ATOM 2609 C CA . ALA A 1 334 ? 11.446 -3.166 -9.270 1.00 80.38 334 ALA A CA 1
ATOM 2610 C C . ALA A 1 334 ? 12.703 -3.852 -9.833 1.00 80.38 334 ALA A C 1
ATOM 2612 O O . ALA A 1 334 ? 13.466 -3.222 -10.566 1.00 80.38 334 ALA A O 1
ATOM 2613 N N . GLU A 1 335 ? 12.886 -5.149 -9.570 1.00 88.44 335 GLU A N 1
ATOM 2614 C CA . GLU A 1 335 ? 13.965 -5.942 -10.174 1.00 88.44 335 GLU A CA 1
ATOM 2615 C C . GLU A 1 335 ? 13.839 -6.008 -11.702 1.00 88.44 335 GLU A C 1
ATOM 2617 O O . GLU A 1 335 ? 14.825 -5.802 -12.414 1.00 88.44 335 GLU A O 1
ATOM 2622 N N . LYS A 1 336 ? 12.621 -6.214 -12.224 1.00 87.44 336 LYS A N 1
ATOM 2623 C CA . LYS A 1 336 ? 12.364 -6.181 -13.674 1.00 87.44 336 LYS A CA 1
ATOM 2624 C C . LYS A 1 336 ? 12.687 -4.817 -14.283 1.00 87.44 336 LYS A C 1
ATOM 2626 O O . LYS A 1 336 ? 13.306 -4.769 -15.340 1.00 87.44 336 LYS A O 1
ATOM 2631 N N . ILE A 1 337 ? 12.314 -3.717 -13.622 1.00 76.62 337 ILE A N 1
ATOM 2632 C CA . ILE A 1 337 ? 12.648 -2.357 -14.076 1.00 76.62 337 ILE A CA 1
ATOM 2633 C C . ILE A 1 337 ? 14.168 -2.169 -14.139 1.00 76.62 337 ILE A C 1
ATOM 2635 O O . ILE A 1 337 ? 14.665 -1.706 -15.159 1.00 76.62 337 ILE A O 1
ATOM 2639 N N . SER A 1 338 ? 14.905 -2.592 -13.109 1.00 86.25 338 SER A N 1
ATOM 2640 C CA . SER A 1 338 ? 16.374 -2.515 -13.087 1.00 86.25 338 SER A CA 1
ATOM 2641 C C . SER A 1 338 ? 17.012 -3.284 -14.255 1.00 86.25 338 SER A C 1
ATOM 2643 O O . SER A 1 338 ? 17.880 -2.763 -14.957 1.00 86.25 338 SER A O 1
ATOM 2645 N N . SER A 1 339 ? 16.522 -4.498 -14.539 1.00 85.50 339 SER A N 1
ATOM 2646 C CA . SER A 1 339 ? 16.970 -5.283 -15.698 1.00 85.50 339 SER A CA 1
ATOM 2647 C C . SER A 1 339 ? 16.703 -4.563 -17.025 1.00 85.50 339 SER A C 1
ATOM 2649 O O . SER A 1 339 ? 17.550 -4.573 -17.917 1.00 85.50 339 SER A O 1
ATOM 2651 N N . LEU A 1 340 ? 15.537 -3.927 -17.165 1.00 82.62 340 LEU A N 1
ATOM 2652 C CA . LEU A 1 340 ? 15.174 -3.178 -18.370 1.00 82.62 340 LEU A CA 1
ATOM 2653 C C . LEU A 1 340 ? 16.011 -1.906 -18.538 1.00 82.62 340 LEU A C 1
ATOM 2655 O O . LEU A 1 340 ? 16.395 -1.571 -19.656 1.00 82.62 340 LEU A O 1
ATOM 2659 N N . GLU A 1 341 ? 16.336 -1.207 -17.452 1.00 82.25 341 GLU A N 1
ATOM 2660 C CA . GLU A 1 341 ? 17.238 -0.050 -17.484 1.00 82.25 341 GLU A CA 1
ATOM 2661 C C . GLU A 1 341 ? 18.637 -0.441 -17.989 1.00 82.25 341 GLU A C 1
ATOM 2663 O O . GLU A 1 341 ? 19.239 0.293 -18.778 1.00 82.25 341 GLU A O 1
ATOM 2668 N N . GLU A 1 342 ? 19.135 -1.625 -17.619 1.00 89.12 342 GLU A N 1
ATOM 2669 C CA . GLU A 1 342 ? 20.398 -2.155 -18.145 1.00 89.12 342 GLU A CA 1
ATOM 2670 C C . GLU A 1 342 ? 20.325 -2.428 -19.659 1.00 89.12 342 GLU A C 1
ATOM 2672 O O . GLU A 1 342 ? 21.257 -2.101 -20.402 1.00 89.12 342 GLU A O 1
ATOM 2677 N N . GLU A 1 343 ? 19.213 -2.984 -20.147 1.00 86.31 343 GLU A N 1
ATOM 2678 C CA . GLU A 1 343 ? 18.987 -3.193 -21.583 1.00 86.31 343 GLU A CA 1
ATOM 2679 C C . GLU A 1 343 ? 18.882 -1.873 -22.358 1.00 86.31 343 GLU A C 1
ATOM 2681 O O . GLU A 1 343 ? 19.457 -1.737 -23.446 1.00 86.31 343 GLU A O 1
ATOM 2686 N N . VAL A 1 344 ? 18.219 -0.863 -21.789 1.00 81.25 344 VAL A N 1
ATOM 2687 C CA . VAL A 1 344 ? 18.175 0.489 -22.363 1.00 81.25 344 VAL A CA 1
ATOM 2688 C C . VAL A 1 344 ? 19.587 1.061 -22.471 1.00 81.25 344 VAL A C 1
ATOM 2690 O O . VAL A 1 344 ? 19.952 1.563 -23.536 1.00 81.25 344 VAL A O 1
ATOM 2693 N N . ARG A 1 345 ? 20.421 0.907 -21.436 1.00 88.31 345 ARG A N 1
ATOM 2694 C CA . ARG A 1 345 ? 21.818 1.364 -21.468 1.00 88.31 345 ARG A CA 1
ATOM 2695 C C . ARG A 1 345 ? 22.627 0.675 -22.570 1.00 88.31 345 ARG A C 1
ATOM 2697 O O . ARG A 1 345 ? 23.329 1.344 -23.325 1.00 88.31 345 ARG A O 1
ATOM 2704 N N . LYS A 1 346 ? 22.487 -0.648 -22.722 1.00 89.56 346 LYS A N 1
ATOM 2705 C CA . LYS A 1 346 ? 23.119 -1.412 -23.820 1.00 89.56 346 LYS A CA 1
ATOM 2706 C C . LYS A 1 346 ? 22.671 -0.903 -25.191 1.00 89.56 346 LYS A C 1
ATOM 2708 O O . LYS A 1 346 ? 23.472 -0.816 -26.119 1.00 89.56 346 LYS A O 1
ATOM 2713 N N . THR A 1 347 ? 21.402 -0.528 -25.317 1.00 81.69 347 THR A N 1
ATOM 2714 C CA . THR A 1 347 ? 20.846 0.027 -26.558 1.00 81.69 347 THR A CA 1
ATOM 2715 C C . THR A 1 347 ? 21.445 1.396 -26.886 1.00 81.69 347 THR A C 1
ATOM 2717 O O . THR A 1 347 ? 21.759 1.669 -28.045 1.00 81.69 347 THR A O 1
ATOM 2720 N N . GLU A 1 348 ? 21.658 2.249 -25.883 1.00 84.56 348 GLU A N 1
ATOM 2721 C CA . GLU A 1 348 ? 22.329 3.544 -26.051 1.00 84.56 348 GLU A CA 1
ATOM 2722 C C . GLU A 1 348 ? 23.803 3.383 -26.451 1.00 84.56 348 GLU A C 1
ATOM 2724 O O . GLU A 1 348 ? 24.271 4.073 -27.360 1.00 84.56 348 GLU A O 1
ATOM 2729 N N . GLU A 1 349 ? 24.515 2.425 -25.849 1.00 89.00 349 GLU A N 1
ATOM 2730 C CA . GLU A 1 349 ? 25.888 2.066 -26.229 1.00 89.00 349 GLU A CA 1
ATOM 2731 C C . GLU A 1 349 ? 25.960 1.573 -27.690 1.00 89.00 349 GLU A C 1
ATOM 2733 O O . GLU A 1 349 ? 26.818 2.012 -28.464 1.00 89.00 349 GLU A O 1
ATOM 2738 N N . LEU A 1 350 ? 25.026 0.708 -28.107 1.00 86.31 350 LEU A N 1
ATOM 2739 C CA . LEU A 1 350 ? 24.925 0.239 -29.494 1.00 86.31 350 LEU A CA 1
ATOM 2740 C C . LEU A 1 350 ? 24.618 1.380 -30.467 1.00 86.31 350 LEU A C 1
ATOM 2742 O O . LEU A 1 350 ? 25.236 1.455 -31.529 1.00 86.31 350 LEU A O 1
ATOM 2746 N N . LYS A 1 351 ? 23.718 2.298 -30.103 1.00 87.44 351 LYS A N 1
ATOM 2747 C CA . LYS A 1 351 ? 23.406 3.481 -30.912 1.00 87.44 351 LYS A CA 1
ATOM 2748 C C . LYS A 1 351 ? 24.643 4.357 -31.123 1.00 87.44 351 LYS A C 1
ATOM 2750 O O . LYS A 1 351 ? 24.943 4.711 -32.259 1.00 87.44 351 LYS A O 1
ATOM 2755 N N . ALA A 1 352 ? 25.405 4.634 -30.064 1.00 89.81 352 ALA A N 1
ATOM 2756 C CA . ALA A 1 352 ? 26.648 5.396 -30.173 1.00 89.81 352 ALA A CA 1
ATOM 2757 C C . ALA A 1 352 ? 27.666 4.714 -31.109 1.00 89.81 352 ALA A C 1
ATOM 2759 O O . ALA A 1 352 ? 28.350 5.379 -31.891 1.00 89.81 352 ALA A O 1
ATOM 2760 N N . LYS A 1 353 ? 27.737 3.376 -31.082 1.00 88.88 353 LYS A N 1
ATOM 2761 C CA . LYS A 1 353 ? 28.583 2.601 -32.000 1.00 88.88 353 LYS A CA 1
ATOM 2762 C C . LYS A 1 353 ? 28.116 2.712 -33.455 1.00 88.88 353 LYS A C 1
ATOM 2764 O O . LYS A 1 353 ? 28.953 2.885 -34.339 1.00 88.88 353 LYS A O 1
ATOM 2769 N N . VAL A 1 354 ? 26.806 2.653 -33.705 1.00 84.88 354 VAL A N 1
ATOM 2770 C CA . VAL A 1 354 ? 26.219 2.868 -35.041 1.00 84.88 354 VAL A CA 1
ATOM 2771 C C . VAL A 1 354 ? 26.548 4.264 -35.566 1.00 84.88 354 VAL A C 1
ATOM 2773 O O . VAL A 1 354 ? 26.965 4.391 -36.717 1.00 84.88 354 VAL A O 1
ATOM 2776 N N . ASP A 1 355 ? 26.416 5.297 -34.733 1.00 87.12 355 ASP A N 1
ATOM 2777 C CA . ASP A 1 355 ? 26.731 6.678 -35.115 1.00 87.12 355 ASP A CA 1
ATOM 2778 C C . ASP A 1 355 ? 28.220 6.822 -35.485 1.00 87.12 355 ASP A C 1
ATOM 2780 O O . ASP A 1 355 ? 28.554 7.398 -36.523 1.00 87.12 355 ASP A O 1
ATOM 2784 N N . SER A 1 356 ? 29.120 6.209 -34.705 1.00 91.44 356 SER A N 1
ATOM 2785 C CA . SER A 1 356 ? 30.560 6.180 -35.002 1.00 91.44 356 SER A CA 1
ATOM 2786 C C . SER A 1 356 ? 30.875 5.473 -36.325 1.00 91.44 356 SER A C 1
ATOM 2788 O O . SER A 1 356 ? 31.597 6.022 -37.159 1.00 91.44 356 SER A O 1
ATOM 2790 N N . LEU A 1 357 ? 30.318 4.277 -36.547 1.00 88.00 357 LEU A N 1
ATOM 2791 C CA . LEU A 1 357 ? 30.511 3.519 -37.791 1.00 88.00 357 LEU A CA 1
ATOM 2792 C C . LEU A 1 357 ? 29.942 4.264 -39.003 1.00 88.00 357 LEU A C 1
ATOM 2794 O O . LEU A 1 357 ? 30.521 4.232 -40.086 1.00 88.00 357 LEU A O 1
ATOM 2798 N N . THR A 1 358 ? 28.833 4.981 -38.824 1.00 87.44 358 THR A N 1
ATOM 2799 C CA . THR A 1 358 ? 28.235 5.810 -39.876 1.00 87.44 358 THR A CA 1
ATOM 2800 C C . THR A 1 358 ? 29.174 6.946 -40.287 1.00 87.44 358 THR A C 1
ATOM 2802 O O . THR A 1 358 ? 29.335 7.212 -41.480 1.00 87.44 358 THR A O 1
ATOM 2805 N N . GLU A 1 359 ? 29.835 7.599 -39.329 1.00 89.75 359 GLU A N 1
ATOM 2806 C CA . GLU A 1 359 ? 30.840 8.629 -39.617 1.00 89.75 359 GLU A CA 1
ATOM 2807 C C . GLU A 1 359 ? 32.104 8.059 -40.277 1.00 89.75 359 GLU A C 1
ATOM 2809 O O . GLU A 1 359 ? 32.658 8.677 -41.190 1.00 89.75 359 GLU A O 1
ATOM 2814 N N . GLU A 1 360 ? 32.552 6.865 -39.884 1.00 89.50 360 GLU A N 1
ATOM 2815 C CA . GLU A 1 360 ? 33.642 6.165 -40.576 1.00 89.50 360 GLU A CA 1
ATOM 2816 C C . GLU A 1 360 ? 33.278 5.831 -42.027 1.00 89.50 360 GLU A C 1
ATOM 2818 O O . GLU A 1 360 ? 34.072 6.086 -42.935 1.00 89.50 360 GLU A O 1
ATOM 2823 N N . LEU A 1 361 ? 32.054 5.361 -42.270 1.00 83.62 361 LEU A N 1
ATOM 2824 C CA . LEU A 1 361 ? 31.557 5.053 -43.611 1.00 83.62 361 LEU A CA 1
ATOM 2825 C C . LEU A 1 361 ? 31.508 6.313 -44.488 1.00 83.62 361 LEU A C 1
ATOM 2827 O O . LEU A 1 361 ? 31.936 6.272 -45.641 1.00 83.62 361 LEU A O 1
ATOM 2831 N N . LYS A 1 362 ? 31.079 7.461 -43.941 1.00 88.44 362 LYS A N 1
ATOM 2832 C CA . LYS A 1 362 ? 31.146 8.757 -44.645 1.00 88.44 362 LYS A CA 1
ATOM 2833 C C . LYS A 1 362 ? 32.580 9.132 -45.024 1.00 88.44 362 LYS A C 1
ATOM 2835 O O . LYS A 1 362 ? 32.812 9.577 -46.148 1.00 88.44 362 LYS A O 1
ATOM 2840 N N . LYS A 1 363 ? 33.550 8.931 -44.123 1.00 90.44 363 LYS A N 1
ATOM 2841 C CA . LYS A 1 363 ? 34.974 9.186 -44.410 1.00 90.44 363 LYS A CA 1
ATOM 2842 C C . LYS A 1 363 ? 35.498 8.268 -45.511 1.00 90.44 363 LYS A C 1
ATOM 2844 O O . LYS A 1 363 ? 36.147 8.753 -46.434 1.00 90.44 363 LYS A O 1
ATOM 2849 N N . MET A 1 364 ? 35.196 6.970 -45.450 1.00 85.38 364 MET A N 1
ATOM 2850 C CA . MET A 1 364 ? 35.595 6.021 -46.496 1.00 85.38 364 MET A CA 1
ATOM 2851 C C . MET A 1 364 ? 34.952 6.352 -47.846 1.00 85.38 364 MET A C 1
ATOM 2853 O O . MET A 1 364 ? 35.628 6.292 -48.870 1.00 85.38 364 MET A O 1
ATOM 2857 N N . ALA A 1 365 ? 33.683 6.768 -47.859 1.00 81.56 365 ALA A N 1
ATOM 2858 C CA . ALA A 1 365 ? 33.005 7.207 -49.075 1.00 81.56 365 ALA A CA 1
ATOM 2859 C C . ALA A 1 365 ? 33.695 8.427 -49.709 1.00 81.56 365 ALA A C 1
ATOM 2861 O O . ALA A 1 365 ? 33.926 8.426 -50.915 1.00 81.56 365 ALA A O 1
ATOM 2862 N N . ALA A 1 366 ? 34.100 9.416 -48.904 1.00 88.19 366 ALA A N 1
ATOM 2863 C CA . ALA A 1 366 ? 34.848 10.577 -49.388 1.00 88.19 366 ALA A CA 1
ATOM 2864 C C . ALA A 1 366 ? 36.239 10.200 -49.939 1.00 88.19 366 ALA A C 1
ATOM 2866 O O . ALA A 1 366 ? 36.681 10.752 -50.946 1.00 88.19 366 ALA A O 1
ATOM 2867 N N . ILE A 1 367 ? 36.926 9.237 -49.309 1.00 86.69 367 ILE A N 1
ATOM 2868 C CA . ILE A 1 367 ? 38.208 8.710 -49.805 1.00 86.69 367 ILE A CA 1
ATOM 2869 C C . ILE A 1 367 ? 38.015 8.009 -51.154 1.00 86.69 367 ILE A C 1
ATOM 2871 O O . ILE A 1 367 ? 38.786 8.256 -52.081 1.00 86.69 367 ILE A O 1
ATOM 2875 N N . ALA A 1 368 ? 36.987 7.166 -51.279 1.00 78.94 368 ALA A N 1
ATOM 2876 C CA . ALA A 1 368 ? 36.676 6.461 -52.519 1.00 78.94 368 ALA A CA 1
ATOM 2877 C C . ALA A 1 368 ? 36.305 7.432 -53.653 1.00 78.94 368 ALA A C 1
ATOM 2879 O O . ALA A 1 368 ? 36.789 7.276 -54.773 1.00 78.94 368 ALA A O 1
ATOM 2880 N N . GLU A 1 369 ? 35.514 8.469 -53.358 1.00 86.88 369 GLU A N 1
ATOM 2881 C CA . GLU A 1 369 ? 35.181 9.525 -54.318 1.00 86.88 369 GLU A CA 1
ATOM 2882 C C . GLU A 1 369 ? 36.443 10.262 -54.790 1.00 86.88 369 GLU A C 1
ATOM 2884 O O . GLU A 1 369 ? 36.669 10.381 -55.996 1.00 86.88 369 GLU A O 1
ATOM 2889 N N . ASN A 1 370 ? 37.330 10.666 -53.871 1.00 87.25 370 ASN A N 1
ATOM 2890 C CA . ASN A 1 370 ? 38.602 11.290 -54.241 1.00 87.25 370 ASN A CA 1
ATOM 2891 C C . ASN A 1 370 ? 39.466 10.355 -55.106 1.00 87.25 370 ASN A C 1
ATOM 2893 O O . ASN A 1 370 ? 39.943 10.769 -56.162 1.00 87.25 370 ASN A O 1
ATOM 2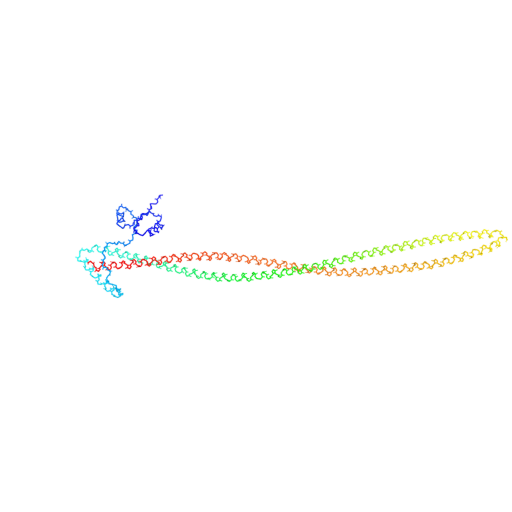897 N N . ALA A 1 371 ? 39.605 9.082 -54.724 1.00 79.31 371 ALA A N 1
ATOM 2898 C CA . ALA A 1 371 ? 40.353 8.091 -55.499 1.00 79.31 371 ALA A CA 1
ATOM 2899 C C . ALA A 1 371 ? 39.778 7.906 -56.915 1.00 79.31 371 ALA A C 1
ATOM 2901 O O . ALA A 1 371 ? 40.527 7.785 -57.885 1.00 79.31 371 ALA A O 1
ATOM 2902 N N . GLN A 1 372 ? 38.452 7.952 -57.064 1.00 79.56 372 GLN A N 1
ATOM 2903 C CA . GLN A 1 372 ? 37.791 7.890 -58.365 1.00 79.56 372 GLN A CA 1
ATOM 2904 C C . GLN A 1 372 ? 38.061 9.145 -59.209 1.00 79.56 372 GLN A C 1
ATOM 2906 O O . GLN A 1 372 ? 38.324 9.025 -60.408 1.00 79.56 372 GLN A O 1
ATOM 2911 N N . THR A 1 373 ? 38.070 10.338 -58.603 1.00 87.38 373 THR A N 1
ATOM 2912 C CA . THR A 1 373 ? 38.461 11.569 -59.316 1.00 87.38 373 THR A CA 1
ATOM 2913 C C . THR A 1 373 ? 39.931 11.559 -59.739 1.00 87.38 373 THR A C 1
ATOM 2915 O O . THR A 1 373 ? 40.257 12.002 -60.841 1.00 87.38 373 THR A O 1
ATOM 2918 N N . GLU A 1 374 ? 40.826 11.019 -58.908 1.00 85.50 374 GLU A N 1
ATOM 2919 C CA . GLU A 1 374 ? 42.245 10.869 -59.236 1.00 85.50 374 GLU A CA 1
ATOM 2920 C C . GLU A 1 374 ? 42.455 9.860 -60.364 1.00 85.50 374 GLU A C 1
ATOM 2922 O O . GLU A 1 374 ? 43.206 10.145 -61.299 1.00 85.50 374 GLU A O 1
ATOM 2927 N N . LYS A 1 375 ? 41.734 8.734 -60.339 1.00 84.75 375 LYS A N 1
ATOM 2928 C CA . LYS A 1 375 ? 41.717 7.762 -61.436 1.00 84.75 375 LYS A CA 1
ATOM 2929 C C . LYS A 1 375 ? 41.251 8.403 -62.742 1.00 84.75 375 LYS A C 1
ATOM 2931 O O . LYS A 1 375 ? 41.955 8.286 -63.738 1.00 84.75 375 LYS A O 1
ATOM 2936 N N . ALA A 1 376 ? 40.135 9.133 -62.734 1.00 84.62 376 ALA A N 1
ATOM 2937 C CA . ALA A 1 376 ? 39.633 9.816 -63.928 1.00 84.62 376 ALA A CA 1
ATOM 2938 C C . ALA A 1 376 ? 40.649 10.834 -64.484 1.00 84.62 376 ALA A C 1
ATOM 2940 O O . ALA A 1 376 ? 40.871 10.901 -65.692 1.00 84.62 376 ALA A O 1
ATOM 2941 N N . ARG A 1 377 ? 41.333 11.586 -63.608 1.00 84.69 377 ARG A N 1
ATOM 2942 C CA . ARG A 1 377 ? 42.426 12.493 -64.005 1.00 84.69 377 ARG A CA 1
ATOM 2943 C C . ARG A 1 377 ? 43.625 11.741 -64.582 1.00 84.69 377 ARG A C 1
ATOM 2945 O O . ARG A 1 377 ? 44.238 12.224 -65.531 1.00 84.69 377 ARG A O 1
ATOM 2952 N N . ALA A 1 378 ? 43.989 10.596 -64.009 1.00 76.88 378 ALA A N 1
ATOM 2953 C CA . ALA A 1 378 ? 45.076 9.764 -64.512 1.00 76.88 378 ALA A CA 1
ATOM 2954 C C . ALA A 1 378 ? 44.735 9.178 -65.889 1.00 76.88 378 ALA A C 1
ATOM 2956 O O . ALA A 1 378 ? 45.562 9.258 -66.791 1.00 76.88 378 ALA A O 1
ATOM 2957 N N . GLU A 1 379 ? 43.513 8.675 -66.077 1.00 79.19 379 GLU A N 1
ATOM 2958 C CA . GLU A 1 379 ? 42.995 8.204 -67.368 1.00 79.19 379 GLU A CA 1
ATOM 2959 C C . GLU A 1 379 ? 42.986 9.330 -68.413 1.00 79.19 379 GLU A C 1
ATOM 2961 O O . GLU A 1 379 ? 43.443 9.123 -69.535 1.00 79.19 379 GLU A O 1
ATOM 2966 N N . GLU A 1 380 ? 42.571 10.548 -68.047 1.00 88.25 380 GLU A N 1
ATOM 2967 C CA . GLU A 1 380 ? 42.637 11.719 -68.932 1.00 88.25 380 GLU A CA 1
ATOM 2968 C C . GLU A 1 380 ? 44.086 12.079 -69.301 1.00 88.25 380 GLU A C 1
ATOM 2970 O O . GLU A 1 380 ? 44.386 12.349 -70.467 1.00 88.25 380 GLU A O 1
ATOM 2975 N N . LYS A 1 381 ? 45.007 12.070 -68.326 1.00 79.69 381 LYS A N 1
ATOM 2976 C CA . LYS A 1 381 ? 46.441 12.298 -68.571 1.00 79.69 381 LYS A CA 1
ATOM 2977 C C . LYS A 1 381 ? 47.014 11.226 -69.498 1.00 79.69 381 LYS A C 1
ATOM 2979 O O . LYS A 1 381 ? 47.752 11.565 -70.418 1.00 79.69 381 LYS A O 1
ATOM 2984 N N . LEU A 1 382 ? 46.653 9.962 -69.296 1.00 74.50 382 LEU A N 1
ATOM 2985 C CA . LEU A 1 382 ? 47.097 8.834 -70.113 1.00 74.50 382 LEU A CA 1
ATOM 2986 C C . LEU A 1 382 ? 46.547 8.943 -71.541 1.00 74.50 382 LEU A C 1
ATOM 2988 O O . LEU A 1 382 ? 47.300 8.785 -72.498 1.00 74.50 382 LEU A O 1
ATOM 2992 N N . PHE A 1 383 ? 45.281 9.330 -71.697 1.00 81.69 383 PHE A N 1
ATOM 2993 C CA . PHE A 1 383 ? 44.681 9.618 -72.998 1.00 81.69 383 PHE A CA 1
ATOM 2994 C C . PHE A 1 383 ? 45.393 10.775 -73.721 1.00 81.69 383 PHE A C 1
ATOM 2996 O O . PHE A 1 383 ? 45.748 10.645 -74.890 1.00 81.69 383 PHE A O 1
ATOM 3003 N N . LYS A 1 384 ? 45.687 11.887 -73.029 1.00 81.62 384 LYS A N 1
ATOM 3004 C CA . LYS A 1 384 ? 46.478 13.001 -73.595 1.00 81.62 384 LYS A CA 1
ATOM 3005 C C . LYS A 1 384 ? 47.890 12.570 -73.974 1.00 81.62 384 LYS A C 1
ATOM 3007 O O . LYS A 1 384 ? 48.415 13.024 -74.986 1.00 81.62 384 LYS A O 1
ATOM 3012 N N . LEU A 1 385 ? 48.505 11.696 -73.181 1.00 72.94 385 LEU A N 1
ATOM 3013 C CA . LEU A 1 385 ? 49.822 11.149 -73.479 1.00 72.94 385 LEU A CA 1
ATOM 3014 C C . LEU A 1 385 ? 49.818 10.286 -74.727 1.00 72.94 385 LEU A C 1
ATOM 3016 O O . LEU A 1 385 ? 50.688 10.449 -75.576 1.00 72.94 385 LEU A O 1
ATOM 3020 N N . GLN A 1 386 ? 48.812 9.428 -74.859 1.00 71.81 386 GLN A N 1
ATOM 3021 C CA . GLN A 1 386 ? 48.590 8.651 -76.069 1.00 71.81 386 GLN A CA 1
ATOM 3022 C C . GLN A 1 386 ? 48.399 9.566 -77.280 1.00 71.81 386 GLN A C 1
ATOM 3024 O O . GLN A 1 386 ? 49.055 9.345 -78.289 1.00 71.81 386 GLN A O 1
ATOM 3029 N N . GLN A 1 387 ? 47.603 10.635 -77.167 1.00 78.94 387 GLN A N 1
ATOM 3030 C CA . GLN A 1 387 ? 47.429 11.606 -78.254 1.00 78.94 387 GLN A CA 1
ATOM 3031 C C . GLN A 1 387 ? 48.726 12.341 -78.612 1.00 78.94 387 GLN A C 1
ATOM 3033 O O . GLN A 1 387 ? 49.060 12.460 -79.785 1.00 78.94 387 GLN A O 1
ATOM 3038 N N . ASN A 1 388 ? 49.470 12.843 -77.625 1.00 75.25 388 ASN A N 1
ATOM 3039 C CA . ASN A 1 388 ? 50.735 13.542 -77.868 1.00 75.25 388 ASN A CA 1
ATOM 3040 C C . ASN A 1 388 ? 51.773 12.615 -78.504 1.00 75.25 388 ASN A C 1
ATOM 3042 O O . ASN A 1 388 ? 52.511 13.035 -79.392 1.00 75.25 388 ASN A O 1
ATOM 3046 N N . TRP A 1 389 ? 51.808 11.358 -78.068 1.00 71.06 389 TRP A N 1
ATOM 3047 C CA . TRP A 1 389 ? 52.640 10.327 -78.667 1.00 71.06 389 TRP A CA 1
ATOM 3048 C C . TRP A 1 389 ? 52.218 10.041 -80.110 1.00 71.06 389 TRP A C 1
ATOM 3050 O O . TRP A 1 389 ? 53.055 10.088 -81.001 1.00 71.06 389 TRP A O 1
ATOM 3060 N N . GLU A 1 390 ? 50.927 9.826 -80.373 1.00 72.56 390 GLU A N 1
ATOM 3061 C CA . GLU A 1 390 ? 50.401 9.628 -81.731 1.00 72.56 390 GLU A CA 1
ATOM 3062 C C . GLU A 1 390 ? 50.778 10.795 -82.659 1.00 72.56 390 GLU A C 1
ATOM 3064 O O . GLU A 1 390 ? 51.245 10.548 -83.768 1.00 72.56 390 GLU A O 1
ATOM 3069 N N . LYS A 1 391 ? 50.704 12.049 -82.188 1.00 71.19 391 LYS A N 1
ATOM 3070 C CA . LYS A 1 391 ? 51.159 13.230 -82.948 1.00 71.19 391 LYS A CA 1
ATOM 3071 C C . LYS A 1 391 ? 52.665 13.254 -83.189 1.00 71.19 391 LYS A C 1
ATOM 3073 O O . LYS A 1 391 ? 53.096 13.546 -84.298 1.00 71.19 391 LYS A O 1
ATOM 3078 N N . TYR A 1 392 ? 53.462 12.961 -82.161 1.00 66.25 392 TYR A N 1
ATOM 3079 C CA . TYR A 1 392 ? 54.921 12.913 -82.275 1.00 66.25 392 TYR A CA 1
ATOM 3080 C C . TYR A 1 392 ? 55.365 11.876 -83.311 1.00 66.25 392 TYR A C 1
ATOM 3082 O O . TYR A 1 392 ? 56.276 12.131 -84.093 1.00 66.25 392 TYR A O 1
ATOM 3090 N N . VAL A 1 393 ? 54.693 10.724 -83.344 1.00 61.00 393 VAL A N 1
ATOM 3091 C CA . VAL A 1 393 ? 55.033 9.637 -84.262 1.00 61.00 393 VAL A CA 1
ATOM 3092 C C . VAL A 1 393 ? 54.438 9.851 -85.670 1.00 61.00 393 VAL A C 1
ATOM 3094 O O . VAL A 1 393 ? 55.041 9.405 -86.639 1.00 61.00 393 VAL A O 1
ATOM 3097 N N . ALA A 1 394 ? 53.314 10.565 -85.824 1.00 71.56 394 ALA A N 1
ATOM 3098 C CA . ALA A 1 394 ? 52.698 10.865 -87.128 1.00 71.56 394 ALA A CA 1
ATOM 3099 C C . ALA A 1 394 ? 53.346 12.036 -87.904 1.00 71.56 394 ALA A C 1
ATOM 3101 O O . ALA A 1 394 ? 52.971 12.285 -89.050 1.00 71.56 394 ALA A O 1
ATOM 3102 N N . GLY A 1 395 ? 54.290 12.775 -87.308 1.00 55.53 395 GLY A N 1
ATOM 3103 C CA . GLY A 1 395 ? 54.840 13.989 -87.916 1.00 55.53 395 GLY A CA 1
ATOM 3104 C C . GLY A 1 395 ? 56.158 14.462 -87.314 1.00 55.53 395 GLY A C 1
ATOM 3105 O O . GLY A 1 395 ? 56.222 15.548 -86.735 1.00 55.53 395 GLY A O 1
ATOM 3106 N N . SER A 1 396 ? 57.201 13.650 -87.500 1.00 44.41 396 SER A N 1
ATOM 3107 C CA . SER A 1 396 ? 58.562 14.094 -87.840 1.00 44.41 396 SER A CA 1
ATOM 3108 C C . SER A 1 396 ? 58.880 13.605 -89.243 1.00 44.41 396 SER A C 1
ATOM 3110 O O . SER A 1 396 ? 58.615 12.408 -89.488 1.00 44.41 396 SER A O 1
#

Sequence (396 aa):
MATKRQKILIADNRPDVIGALKKILSRYDVTTVADPHEAARLAAQEAFDLVITEYVIPSVSGIESITGKKPSEGESAREKASILKEFRTIIKETGGAEKTASYENTVVDSQARQENILESLNNHVRQIDAERVELRLEVQRLHKELESTLKLKSELERDIASVRQEMTRNNDALQEKISALEGELGGVVARTEALKAEKAESANELRRVIEEADRTASDFNKKIDSLTALMNETFSEAEALRKAGADGQEELARFRRETGKIVSDLQQQIKSLSEDLEAVNRKRAEAEADSVRIKNESARRISELNRKIETLANELSAAIDFAEQAAKERSEIAEKISSLEEEVRKTEELKAKVDSLTEELKKMAAIAENAQTEKARAEEKLFKLQQNWEKYVAGS

pLDDT: mean 77.89, std 14.18, range [30.97, 96.88]